Protein AF-A0A971D2K4-F1 (afdb_monomer)

Nearest PDB structures (foldseek):
  2bb3-assembly1_A-2  TM=8.414E-01  e=2.851E-06  Archaeoglobus fulgidus DSM 4304
  2bb3-assembly2_B-3  TM=7.754E-01  e=2.009E-06  Archaeoglobus fulgidus DSM 4304
  1v9a-assembly1_B  TM=7.981E-01  e=6.267E-05  Thermus thermophilus HB8
  1pjs-assembly1_B  TM=3.447E-01  e=5.566E-09  Salmonella enterica subsp. enterica serovar Typhimurium
  6p7d-assembly1_B  TM=3.495E-01  e=2.535E-08  Salmonella enterica subsp. enterica serovar Typhimurium

Radius of gyration: 34.37 Å; Cα contacts (8 Å, |Δi|>4): 1089; chains: 1; bounding box: 88×51×106 Å

Secondary structure (DSSP, 8-state):
----S--PPBEE-HHHHHHHHHHHHHHHHTT---SEEEEE-TTS-EEEEE-SEEEEEETTEEEEEEE---BTS--TTTT-EEEEEEEEPPTTTGGGSPSPPEEEEE-TEE-EE-STTSSS-TTSBSB-HHHHHHHHHHHHTT-SS--EEEEEE-TTHHHHHTTSSTTTTTEESEE-B--SSSEEPTT-HHHHHHHHTHHHHHHHHTT-SEEEEESSHHHHHHHHHHH---GGGEEE-TTBHHHHHHHHHHTT-SEEEEEEEHHHHHHHHHT-SB--TTT---HHHHHHHHHHHTT--HHHHHHHHT-S-TTHHHHHHHHTT-TTHHHHHHHHHHHHHHHHHHHHHTTSPPPEEEEEEE-TT--EEEE-HHHHHHHHHHHHHH-S--------------PPEEEEEE-BTSSGGGS-HHHHHHHHT-SEEEE-HHHHHHHPPTT-EEEE--S-HHHHHHHHHTTTTS-EEEEESB-TTTT-THHHHHHH-TTSEEEEE----HHHHHHHHHT--GGGS---------

Sequence (526 aa):
MTESGPRLRSGFTTGTCAAAAAGAAAQVLAGSACDAVEVELPDGERVTLAIEWAERVRQGCARAAVVKDAGDDPDVTDGMTVVAEVEVAAAADAVAARPPAVGFVAGPGVGTVTRAGLQVPPGEPAINPVPRRMIAAAVRAVLPDEPVRVTVSIPGGEQVARRTFNERLGVVGGLSVLGTSGRVIPRSEDAWMRSLLPQVDMALADGNDTVYLTPGGFGERAARERFGAAETQIVQCSNFVGDLLDRCVDAGMAQVVLVGHAGKLVKVAAGVWNTHSRVADARLETLAALAAAAGAPPTLVVRILELPTAEAAVDVLADAVLDEVWDDVAERAARRASERAARRAGDGAAPRCDCAVVAYDGAVLGRSTALRTASATVGRAGARTAHATADVREAASPELELTVVGTGPGAAEWLTPAAWRVIRRAEVVAGGRRQLDRFAPPGAEQVAVAADMDAVAAALRAHVGRRVVVLASGDPGFFGIPVALRRLLPNARITTLPGVSSAQLAAARLGRPWHELRFASAHGLE

Solvent-accessible surface area (backbone atoms only — not comparable to full-atom values): 27637 Å² total; per-residue (Å²): 143,81,86,90,61,83,84,72,45,62,20,42,17,58,15,41,31,34,13,30,8,26,24,30,6,33,35,41,68,75,72,40,90,48,62,60,27,76,35,64,32,77,84,67,52,73,45,78,43,67,35,76,45,58,48,71,79,51,93,61,28,11,28,12,26,14,64,29,49,25,50,65,27,95,50,92,62,45,70,37,47,24,32,10,32,36,32,56,61,57,77,79,69,52,77,82,52,71,86,60,48,72,42,77,41,55,31,60,16,27,5,34,20,69,34,56,44,54,98,44,57,54,80,34,41,35,50,35,71,55,20,50,51,35,25,46,49,32,26,36,78,65,45,73,74,58,38,31,38,38,34,38,25,22,74,68,22,38,70,53,22,77,80,49,66,37,58,84,68,29,25,48,70,10,29,68,34,43,41,83,60,32,54,29,64,52,86,42,63,67,60,56,53,58,70,42,52,50,50,55,38,30,20,43,60,75,69,43,50,51,35,38,43,10,50,42,69,68,10,49,51,34,38,38,77,75,66,68,45,52,76,66,26,54,36,63,33,46,45,40,47,48,60,48,49,50,50,35,34,77,68,61,34,53,30,38,33,40,28,22,40,42,72,42,42,37,26,34,38,63,71,38,43,52,48,43,73,91,75,57,84,51,43,36,61,48,50,24,54,44,36,42,74,59,33,46,52,70,71,54,31,54,53,42,57,70,49,95,45,52,62,66,43,51,60,58,26,48,78,68,74,43,48,65,44,34,24,54,34,12,37,40,23,12,49,49,46,30,55,48,29,37,66,71,34,58,94,50,75,45,30,51,40,39,21,35,24,22,46,96,91,51,50,76,58,16,42,10,69,70,60,53,55,54,55,58,59,55,52,69,75,68,72,84,84,78,92,75,95,66,85,88,65,83,81,69,76,84,52,38,50,37,37,37,28,8,41,4,82,66,55,75,88,47,39,39,49,69,43,49,39,55,40,64,67,27,50,28,38,31,20,42,66,77,50,41,80,72,55,57,37,89,90,36,46,75,42,72,51,61,94,55,59,67,60,44,46,56,60,57,64,78,43,54,89,44,49,35,30,36,55,27,71,11,13,32,89,63,97,36,61,60,66,58,46,49,70,70,38,73,72,41,51,76,46,78,40,74,30,43,30,61,63,54,54,50,18,60,75,69,74,43,69,58,88,78,58,86,87,81,90,80,82,82,87,127

Foldseek 3Di:
DDPPDPQFFKWFALLLQLLFFLLQFLCVLVVDHPQWAWFQWPVRDIDIFGWPDKAAPDNQKIKTWGQTDRTRAPDLSHRWIKMKMKGFDDPVVCVPDDWADAAEAEDAAFWAACAPQDCDDHRHTLEHPRSVVRNVVSNCVRVVGTRMYMYIHTVVQQVSCVVDCCVVRRTHRHDHRDDDGRMNDHPDPVVVQVVQLSLLSRLVRVVALEAEEELDDLQVVLCCPPVVDDSSRYGHRNQQQLSNLLSNLVNNRAAYEYGYALQQLLCLLVVNRRSDVVPDDCRLVSLLVLCVLLLNDPVLSVVSNPDPTSLVVCVSCVVVVNLCSQQVSFQSSQVSSQVSQCVSQPPHDGHRGWYWHAHPVSHTSHTHPVVVVVVVVVVVVPPDDDDDPDDPDPDDDQAQEEEEAECAQQDNVQGHSVRLNLQQQFLEEEEDPSCCVPRHHPNRHYHHDDPDVLVSLVVSVVQRPGSYYYYWYAFCVAPHDPVVNCVNRVRHHYHYDTTHHPLNVVCVVVVHDSVPDDDDDDDDDD

Mean predicted aligned error: 11.76 Å

pLDDT: mean 88.3, std 14.53, range [29.69, 98.38]

Structure (mmCIF, N/CA/C/O backbone):
data_AF-A0A971D2K4-F1
#
_entry.id   AF-A0A971D2K4-F1
#
loop_
_atom_site.group_PDB
_atom_site.id
_atom_site.type_symbol
_atom_site.label_atom_id
_atom_site.label_alt_id
_atom_site.label_comp_id
_atom_site.label_asym_id
_atom_site.label_entity_id
_atom_site.label_seq_id
_atom_site.pdbx_PDB_ins_code
_atom_site.Cartn_x
_atom_site.Cartn_y
_atom_site.Cartn_z
_atom_site.occupancy
_atom_site.B_iso_or_equiv
_atom_site.auth_seq_id
_atom_site.auth_comp_id
_atom_site.auth_asym_id
_atom_site.auth_atom_id
_atom_site.pdbx_PDB_model_num
ATOM 1 N N . MET A 1 1 ? 14.423 -16.563 16.235 1.00 45.41 1 MET A N 1
ATOM 2 C CA . MET A 1 1 ? 14.163 -16.731 17.679 1.00 45.41 1 MET A CA 1
ATOM 3 C C . MET A 1 1 ? 15.446 -16.452 18.436 1.00 45.41 1 MET A C 1
ATOM 5 O O . MET A 1 1 ? 16.369 -17.227 18.265 1.00 45.41 1 MET A O 1
ATOM 9 N N . THR A 1 2 ? 15.478 -15.340 19.176 1.00 33.44 2 THR A N 1
ATOM 10 C CA . THR A 1 2 ? 16.070 -15.118 20.514 1.00 33.44 2 THR A CA 1
ATOM 11 C C . THR A 1 2 ? 15.939 -13.614 20.776 1.00 33.44 2 THR A C 1
ATOM 13 O O . THR A 1 2 ? 16.810 -12.837 20.395 1.00 33.44 2 THR A O 1
ATOM 16 N N . GLU A 1 3 ? 14.807 -13.180 21.339 1.00 42.62 3 GLU A N 1
ATOM 17 C CA . GLU A 1 3 ? 14.665 -11.811 21.852 1.00 42.62 3 GLU A CA 1
ATOM 18 C C . GLU A 1 3 ? 15.487 -11.692 23.139 1.00 42.62 3 GLU A C 1
ATOM 20 O O . GLU A 1 3 ? 15.061 -12.104 24.213 1.00 42.62 3 GLU A O 1
ATOM 25 N N . SER A 1 4 ? 16.707 -11.172 23.019 1.00 45.69 4 SER A N 1
ATOM 26 C CA . SER A 1 4 ? 17.589 -10.836 24.138 1.00 45.69 4 SER A CA 1
ATOM 27 C C . SER A 1 4 ? 17.364 -9.385 24.579 1.00 45.69 4 SER A C 1
ATOM 29 O O . SER A 1 4 ? 18.270 -8.555 24.519 1.00 45.69 4 SER A O 1
ATOM 31 N N . GLY A 1 5 ? 16.130 -9.074 24.972 1.00 54.03 5 GLY A N 1
ATOM 32 C CA . GLY A 1 5 ? 15.750 -7.828 25.636 1.00 54.03 5 GLY A CA 1
ATOM 33 C C . GLY A 1 5 ? 14.983 -8.133 26.926 1.00 54.03 5 GLY A C 1
ATOM 34 O O . GLY A 1 5 ? 14.486 -9.253 27.078 1.00 54.03 5 GLY A O 1
ATOM 35 N N . PRO A 1 6 ? 14.890 -7.188 27.879 1.00 57.09 6 PRO A N 1
ATOM 36 C CA . PRO A 1 6 ? 14.024 -7.362 29.040 1.00 57.09 6 PRO A CA 1
ATOM 37 C C . PRO A 1 6 ? 12.593 -7.652 28.564 1.00 57.09 6 PRO A C 1
ATOM 39 O O . PRO A 1 6 ? 12.085 -6.970 27.673 1.00 57.09 6 PRO A O 1
ATOM 42 N N . ARG A 1 7 ? 11.962 -8.693 29.125 1.00 73.94 7 ARG A N 1
ATOM 43 C CA . ARG A 1 7 ? 10.559 -9.027 28.841 1.00 73.94 7 ARG A CA 1
ATOM 44 C C . ARG A 1 7 ? 9.693 -7.841 29.258 1.00 73.94 7 ARG A C 1
ATOM 46 O O . ARG A 1 7 ? 9.542 -7.594 30.451 1.00 73.94 7 ARG A O 1
ATOM 53 N N . LEU A 1 8 ? 9.158 -7.130 28.270 1.00 85.94 8 LEU A N 1
ATOM 54 C CA . LEU A 1 8 ? 8.255 -6.007 28.485 1.00 85.94 8 LEU A CA 1
ATOM 55 C C . LEU A 1 8 ? 6.946 -6.504 29.111 1.00 85.94 8 LEU A C 1
ATOM 57 O O . LEU A 1 8 ? 6.389 -7.528 28.698 1.00 85.94 8 LEU A O 1
ATOM 61 N N . ARG A 1 9 ? 6.464 -5.785 30.121 1.00 91.12 9 ARG A N 1
ATOM 62 C CA . ARG A 1 9 ? 5.228 -6.084 30.839 1.00 91.12 9 ARG A CA 1
ATOM 63 C C . ARG A 1 9 ? 4.033 -5.782 29.942 1.00 91.12 9 ARG A C 1
ATOM 65 O O . ARG A 1 9 ? 3.922 -4.693 29.392 1.00 91.12 9 ARG A O 1
ATOM 72 N N . SER A 1 10 ? 3.135 -6.750 29.794 1.00 90.50 10 SER A N 1
ATOM 73 C CA . SER A 1 10 ? 1.849 -6.541 29.118 1.00 90.50 10 SER A CA 1
ATOM 74 C C . SER A 1 10 ? 0.844 -5.879 30.054 1.00 90.50 10 SER A C 1
ATOM 76 O O . SER A 1 10 ? 0.901 -6.091 31.265 1.00 90.50 10 SER A O 1
ATOM 78 N N . GLY A 1 11 ? -0.090 -5.128 29.482 1.00 92.69 11 GLY A N 1
ATOM 79 C CA . GLY A 1 11 ? -1.185 -4.493 30.211 1.00 92.69 11 GLY A CA 1
ATOM 80 C C . GLY A 1 11 ? -2.561 -4.991 29.787 1.00 92.69 11 GLY A C 1
ATOM 81 O O . GLY A 1 11 ? -2.705 -6.019 29.115 1.00 92.69 11 GLY A O 1
ATOM 82 N N . PHE A 1 12 ? -3.582 -4.218 30.140 1.00 95.31 12 PHE A N 1
ATOM 83 C CA . PHE A 1 12 ? -4.980 -4.494 29.829 1.00 95.31 12 PHE A CA 1
ATOM 84 C C . PHE A 1 12 ? -5.561 -3.455 28.880 1.00 95.31 12 PHE A C 1
ATOM 86 O O . PHE A 1 12 ? -5.264 -2.263 28.944 1.00 95.31 12 PHE A O 1
ATOM 93 N N . THR A 1 13 ? -6.399 -3.923 27.956 1.00 94.81 13 THR A N 1
ATOM 94 C CA . THR A 1 13 ? -7.063 -3.030 26.998 1.00 94.81 13 THR A CA 1
ATOM 95 C C . THR A 1 13 ? -8.130 -2.186 27.684 1.00 94.81 13 THR A C 1
ATOM 97 O O . THR A 1 13 ? -8.691 -2.585 28.704 1.00 94.81 13 THR A O 1
ATOM 100 N N . THR A 1 14 ? -8.496 -1.061 27.069 1.00 94.94 14 THR A N 1
ATOM 101 C CA . THR A 1 14 ? -9.609 -0.218 27.528 1.00 94.94 14 THR A CA 1
ATOM 102 C C . THR A 1 14 ? -10.913 -1.012 27.654 1.00 94.94 14 THR A C 1
ATOM 104 O O . THR A 1 14 ? -11.684 -0.776 28.579 1.00 94.94 14 THR A O 1
ATOM 107 N N . GLY A 1 15 ? -11.144 -1.994 26.771 1.00 96.25 15 GLY A N 1
ATOM 108 C CA . GLY A 1 15 ? -12.284 -2.909 26.868 1.00 96.25 15 GLY A CA 1
ATOM 109 C C . GLY A 1 15 ? -12.287 -3.773 28.131 1.00 96.25 15 GLY A C 1
ATOM 110 O O . GLY A 1 15 ? -13.337 -3.943 28.744 1.00 96.25 15 GLY A O 1
ATOM 111 N N . THR A 1 16 ? -11.123 -4.264 28.559 1.00 97.50 16 THR A N 1
ATOM 112 C CA . THR A 1 16 ? -10.978 -5.042 29.801 1.00 97.50 16 THR A CA 1
ATOM 113 C C . THR A 1 16 ? -11.223 -4.173 31.030 1.00 97.50 16 THR A C 1
ATOM 115 O O . THR A 1 16 ? -11.967 -4.576 31.920 1.00 97.50 16 THR A O 1
ATOM 118 N N . CYS A 1 17 ? -10.670 -2.956 31.057 1.00 97.75 17 CYS A N 1
ATOM 119 C CA . CYS A 1 17 ? -10.920 -1.997 32.136 1.00 97.75 17 CYS A CA 1
ATOM 120 C C . CYS A 1 17 ? -12.407 -1.618 32.224 1.00 97.75 17 CYS A C 1
ATOM 122 O O . CYS A 1 17 ? -12.967 -1.587 33.316 1.00 97.75 17 CYS A O 1
ATOM 124 N N . ALA A 1 18 ? -13.070 -1.397 31.082 1.00 97.88 18 ALA A N 1
ATOM 125 C CA . ALA A 1 18 ? -14.504 -1.112 31.037 1.00 97.88 18 ALA A CA 1
ATOM 126 C C . ALA A 1 18 ? -15.349 -2.295 31.538 1.00 97.88 18 ALA A C 1
ATOM 128 O O . ALA A 1 18 ? -16.326 -2.086 32.254 1.00 97.88 18 ALA A O 1
ATOM 129 N N . ALA A 1 19 ? -14.971 -3.531 31.196 1.00 97.88 19 ALA A N 1
ATOM 130 C CA . ALA A 1 19 ? -15.644 -4.730 31.687 1.00 97.88 19 ALA A CA 1
ATOM 131 C C . ALA A 1 19 ? -15.477 -4.906 33.205 1.00 97.88 19 ALA A C 1
ATOM 133 O O . ALA A 1 19 ? -16.463 -5.168 33.891 1.00 97.88 19 ALA A O 1
ATOM 134 N N . ALA A 1 20 ? -14.270 -4.687 33.738 1.00 97.94 20 ALA A N 1
ATOM 135 C CA . ALA A 1 20 ? -14.007 -4.723 35.178 1.00 97.94 20 ALA A CA 1
ATOM 136 C C . ALA A 1 20 ? -14.814 -3.655 35.932 1.00 97.94 20 ALA A C 1
ATOM 138 O O . ALA A 1 20 ? -15.494 -3.972 36.905 1.00 97.94 20 ALA A O 1
ATOM 139 N N . ALA A 1 21 ? -14.815 -2.412 35.438 1.00 98.12 21 ALA A N 1
ATOM 140 C CA . ALA A 1 21 ? -15.612 -1.330 36.009 1.00 98.12 21 ALA A CA 1
ATOM 141 C C . ALA A 1 21 ? -17.120 -1.653 35.983 1.00 98.12 21 ALA A C 1
ATOM 143 O O . ALA A 1 21 ? -17.823 -1.447 36.969 1.00 98.12 21 ALA A O 1
ATOM 144 N N . ALA A 1 22 ? -17.633 -2.208 34.881 1.00 97.81 22 ALA A N 1
ATOM 145 C CA . ALA A 1 22 ? -19.049 -2.557 34.779 1.00 97.81 22 ALA A CA 1
ATOM 146 C C . ALA A 1 22 ? -19.428 -3.712 35.721 1.00 97.81 22 ALA A C 1
ATOM 148 O O . ALA A 1 22 ? -20.471 -3.657 36.371 1.00 97.81 22 ALA A O 1
ATOM 149 N N . GLY A 1 23 ? -18.563 -4.724 35.844 1.00 97.06 23 GLY A N 1
ATOM 150 C CA . GLY A 1 23 ? -18.728 -5.807 36.812 1.00 97.06 23 GLY A CA 1
ATOM 151 C C . GLY A 1 23 ? -18.739 -5.295 38.255 1.00 97.06 23 GLY A C 1
ATOM 152 O O . GLY A 1 23 ? -19.612 -5.677 39.030 1.00 97.06 23 GLY A O 1
ATOM 153 N N . ALA A 1 24 ? -17.843 -4.367 38.603 1.00 97.81 24 ALA A N 1
ATOM 154 C CA . ALA A 1 24 ? -17.787 -3.765 39.937 1.00 97.81 24 ALA A CA 1
ATOM 155 C C . ALA A 1 24 ? -19.056 -2.967 40.259 1.00 97.81 24 ALA A C 1
ATOM 157 O O . ALA A 1 24 ? -19.648 -3.132 41.325 1.00 97.81 24 ALA A O 1
ATOM 158 N N . ALA A 1 25 ? -19.526 -2.149 39.314 1.00 97.44 25 ALA A N 1
ATOM 159 C CA . ALA A 1 25 ? -20.785 -1.422 39.452 1.00 97.44 25 ALA A CA 1
ATOM 160 C C . ALA A 1 25 ? -21.977 -2.380 39.650 1.00 97.44 25 ALA A C 1
ATOM 162 O O . ALA A 1 25 ? -22.825 -2.145 40.513 1.00 97.44 25 ALA A O 1
ATOM 163 N N . ALA A 1 26 ? -22.016 -3.498 38.917 1.00 96.00 26 ALA A N 1
ATOM 164 C CA . ALA A 1 26 ? -23.037 -4.527 39.100 1.00 96.00 26 ALA A CA 1
ATOM 165 C C . ALA A 1 26 ? -22.962 -5.192 40.492 1.00 96.00 26 ALA A C 1
ATOM 167 O O . ALA A 1 26 ? -23.996 -5.392 41.128 1.00 96.00 26 ALA A O 1
ATOM 168 N N . GLN A 1 27 ? -21.762 -5.462 41.024 1.00 96.06 27 GLN A N 1
ATOM 169 C CA . GLN A 1 27 ? -21.589 -5.986 42.391 1.00 96.06 27 GLN A CA 1
ATOM 170 C C . GLN A 1 27 ? -22.087 -5.006 43.458 1.00 96.06 27 GLN A C 1
ATOM 172 O O . GLN A 1 27 ? -22.788 -5.410 44.391 1.00 96.06 27 GLN A O 1
ATOM 177 N N . VAL A 1 28 ? -21.818 -3.708 43.285 1.00 95.88 28 VAL A N 1
ATOM 178 C CA . VAL A 1 28 ? -22.353 -2.663 44.170 1.00 95.88 28 VAL A CA 1
ATOM 179 C C . VAL A 1 28 ? -23.880 -2.621 44.116 1.00 95.88 28 VAL A C 1
ATOM 181 O O . VAL A 1 28 ? -24.527 -2.462 45.158 1.00 95.88 28 VAL A O 1
ATOM 184 N N . LEU A 1 29 ? -24.484 -2.813 42.936 1.00 93.75 29 LEU A N 1
ATOM 185 C CA . LEU A 1 29 ? -25.939 -2.931 42.792 1.00 93.75 29 LEU A CA 1
ATOM 186 C C . LEU A 1 29 ? -26.510 -4.135 43.543 1.00 93.75 29 LEU A C 1
ATOM 188 O O . LEU A 1 29 ? -27.543 -3.975 44.197 1.00 93.75 29 LEU A O 1
ATOM 192 N N . ALA A 1 30 ? -25.808 -5.268 43.527 1.00 91.75 30 ALA A N 1
ATOM 193 C CA . ALA A 1 30 ? -26.145 -6.469 44.291 1.00 91.75 30 ALA A CA 1
ATOM 194 C C . ALA A 1 30 ? -25.863 -6.347 45.807 1.00 91.75 30 ALA A C 1
ATOM 196 O O . ALA A 1 30 ? -26.153 -7.271 46.563 1.00 91.75 30 ALA A O 1
ATOM 197 N N . GLY A 1 31 ? -25.330 -5.210 46.273 1.00 90.81 31 GLY A N 1
ATOM 198 C CA . GLY A 1 31 ? -25.100 -4.930 47.695 1.00 90.81 31 GLY A CA 1
ATOM 199 C C . GLY A 1 31 ? -23.732 -5.372 48.223 1.00 90.81 31 GLY A C 1
ATOM 200 O O . GLY A 1 31 ? -23.548 -5.424 49.436 1.00 90.81 31 GLY A O 1
ATOM 201 N N . SER A 1 32 ? -22.779 -5.673 47.336 1.00 88.81 32 SER A N 1
ATOM 202 C CA . SER A 1 32 ? -21.415 -6.075 47.700 1.00 88.81 32 SER A CA 1
ATOM 203 C C . SER A 1 32 ? -20.426 -4.917 47.549 1.00 88.81 32 SER A C 1
ATOM 205 O O . SER A 1 32 ? -20.508 -4.147 46.593 1.00 88.81 32 SER A O 1
ATOM 207 N N . ALA A 1 33 ? -19.473 -4.801 48.478 1.00 84.44 33 ALA A N 1
ATOM 208 C CA . ALA A 1 33 ? -18.288 -3.965 48.274 1.00 84.44 33 ALA A CA 1
ATOM 209 C C . ALA A 1 33 ? -17.350 -4.631 47.255 1.00 84.44 33 ALA A C 1
ATOM 211 O O . ALA A 1 33 ? -17.302 -5.860 47.180 1.00 84.44 33 ALA A O 1
ATOM 212 N N . CYS A 1 34 ? -16.627 -3.832 46.467 1.00 86.56 34 CYS A N 1
ATOM 213 C CA . CYS A 1 34 ? -15.842 -4.338 45.348 1.00 86.56 34 CYS A CA 1
ATOM 214 C C . CYS A 1 34 ? -14.520 -3.576 45.193 1.00 86.56 34 CYS A C 1
ATOM 216 O O . CYS A 1 34 ? -14.492 -2.494 44.611 1.00 86.56 34 CYS A O 1
ATOM 218 N N . ASP A 1 35 ? -13.436 -4.178 45.686 1.00 91.31 35 ASP A N 1
ATOM 219 C CA . ASP A 1 35 ? -12.068 -3.657 45.534 1.00 91.31 35 ASP A CA 1
ATOM 220 C C . ASP A 1 35 ? -11.328 -4.320 44.354 1.00 91.31 35 ASP A C 1
ATOM 222 O O . ASP A 1 35 ? -10.294 -3.837 43.891 1.00 91.31 35 ASP A O 1
ATOM 226 N N . ALA A 1 36 ? -11.851 -5.444 43.849 1.00 95.00 36 ALA A N 1
ATOM 227 C CA . ALA A 1 36 ? -11.302 -6.178 42.717 1.00 95.00 36 ALA A CA 1
ATOM 228 C C . ALA A 1 36 ? -12.390 -6.973 41.977 1.00 95.00 36 ALA A C 1
ATOM 230 O O . ALA A 1 36 ? -13.305 -7.514 42.600 1.00 95.00 36 ALA A O 1
ATOM 231 N N . VAL A 1 37 ? -12.262 -7.092 40.652 1.00 95.00 37 VAL A N 1
ATOM 232 C CA . VAL A 1 37 ? -13.182 -7.863 39.796 1.00 95.00 37 VAL A CA 1
ATOM 233 C C . VAL A 1 37 ? -12.414 -8.833 38.918 1.00 95.00 37 VAL A C 1
ATOM 235 O O . VAL A 1 37 ? -11.436 -8.457 38.273 1.00 95.00 37 VAL A O 1
ATOM 238 N N . GLU A 1 38 ? -12.896 -10.073 38.860 1.00 95.31 38 GLU A N 1
ATOM 239 C CA . GLU A 1 38 ? -12.465 -11.064 37.877 1.00 95.31 38 GLU A CA 1
ATOM 240 C C . GLU A 1 38 ? -13.199 -10.834 36.546 1.00 95.31 38 GLU A C 1
ATOM 242 O O . GLU A 1 38 ? -14.429 -10.769 36.500 1.00 95.31 38 GLU A O 1
ATOM 247 N N . VAL A 1 39 ? -12.442 -10.712 35.458 1.00 95.69 39 VAL A N 1
ATOM 248 C CA . VAL A 1 39 ? -12.947 -10.550 34.092 1.00 95.69 39 VAL A CA 1
ATOM 249 C C . VAL A 1 39 ? -12.426 -11.691 33.231 1.00 95.69 39 VAL A C 1
ATOM 251 O O . VAL A 1 39 ? -11.234 -11.994 33.240 1.00 95.69 39 VAL A O 1
ATOM 254 N N . GLU A 1 40 ? -13.316 -12.298 32.451 1.00 94.88 40 GLU A N 1
ATOM 255 C CA . GLU A 1 40 ? -12.954 -13.286 31.436 1.00 94.88 40 GLU A CA 1
ATOM 256 C C . GLU A 1 40 ? -12.523 -12.583 30.139 1.00 94.88 40 GLU A C 1
ATOM 258 O O . GLU A 1 40 ? -13.247 -11.752 29.578 1.00 94.88 40 GLU A O 1
ATOM 263 N N . LEU A 1 41 ? -11.312 -12.889 29.681 1.00 94.44 41 LEU A N 1
ATOM 264 C CA . LEU A 1 41 ? -10.741 -12.403 28.434 1.00 94.44 41 LEU A CA 1
ATOM 265 C C . LEU A 1 41 ? -11.265 -13.216 27.232 1.00 94.44 41 LEU A C 1
ATOM 267 O O . LEU A 1 41 ? -11.790 -14.315 27.396 1.00 94.44 41 LEU A O 1
ATOM 271 N N . PRO A 1 42 ? -11.123 -12.713 25.990 1.00 91.38 42 PRO A N 1
ATOM 272 C CA . PRO A 1 42 ? -11.613 -13.389 24.783 1.00 91.38 42 PRO A CA 1
ATOM 273 C C . PRO A 1 42 ? -11.030 -14.784 24.507 1.00 91.38 42 PRO A C 1
ATOM 275 O O . PRO A 1 42 ? -11.622 -15.536 23.738 1.00 91.38 42 PRO A O 1
ATOM 278 N N . ASP A 1 43 ? -9.877 -15.115 25.086 1.00 91.19 43 ASP A N 1
ATOM 279 C CA . ASP A 1 43 ? -9.242 -16.436 25.015 1.00 91.19 43 ASP A CA 1
ATOM 280 C C . ASP A 1 43 ? -9.671 -17.381 26.156 1.00 91.19 43 ASP A C 1
ATOM 282 O O . ASP A 1 43 ? -9.207 -18.519 26.218 1.00 91.19 43 ASP A O 1
ATOM 286 N N . GLY A 1 44 ? -10.578 -16.931 27.030 1.00 91.00 44 GLY A N 1
ATOM 287 C CA . GLY A 1 44 ? -11.073 -17.665 28.195 1.00 91.00 44 GLY A CA 1
ATOM 288 C C . GLY A 1 44 ? -10.201 -17.519 29.445 1.00 91.00 44 GLY A C 1
ATOM 289 O O . GLY A 1 44 ? -10.566 -18.043 30.497 1.00 91.00 44 GLY A O 1
ATOM 290 N N . GLU A 1 45 ? -9.064 -16.816 29.371 1.00 93.75 45 GLU A N 1
ATOM 291 C CA . GLU A 1 45 ? -8.259 -16.511 30.554 1.00 93.75 45 GLU A CA 1
ATOM 292 C C . GLU A 1 45 ? -9.051 -15.602 31.505 1.00 93.75 45 GLU A C 1
ATOM 294 O O . GLU A 1 45 ? -9.669 -14.628 31.080 1.00 93.75 45 GLU A O 1
ATOM 299 N N . ARG A 1 46 ? -9.015 -15.885 32.810 1.00 94.88 46 ARG A N 1
ATOM 300 C CA . ARG A 1 46 ? -9.616 -15.016 33.826 1.00 94.88 46 ARG A CA 1
ATOM 301 C C . ARG A 1 46 ? -8.555 -14.179 34.511 1.00 94.88 46 ARG A C 1
ATOM 303 O O . ARG A 1 46 ? -7.550 -14.707 34.982 1.00 94.88 46 ARG A O 1
ATOM 310 N N . VAL A 1 47 ? -8.787 -12.874 34.561 1.00 95.25 47 VAL A N 1
ATOM 311 C CA . VAL A 1 47 ? -7.851 -11.905 35.131 1.00 95.25 47 VAL A CA 1
ATOM 312 C C . VAL A 1 47 ? -8.546 -11.033 36.162 1.00 95.25 47 VAL A C 1
ATOM 314 O O . VAL A 1 47 ? -9.679 -10.606 35.964 1.00 95.25 47 VAL A O 1
ATOM 317 N N . THR A 1 48 ? -7.849 -10.739 37.254 1.00 96.31 48 THR A N 1
ATOM 318 C CA . THR A 1 48 ? -8.365 -9.879 38.322 1.00 96.31 48 THR A CA 1
ATOM 319 C C . THR A 1 48 ? -7.814 -8.471 38.164 1.00 96.31 48 THR A C 1
ATOM 321 O O . THR A 1 48 ? -6.598 -8.283 38.119 1.00 96.31 48 THR A O 1
ATOM 324 N N . LEU A 1 49 ? -8.703 -7.480 38.093 1.00 96.81 49 LEU A N 1
ATOM 325 C CA . LEU A 1 49 ? -8.348 -6.064 38.045 1.00 96.81 49 LEU A CA 1
ATOM 326 C C . LEU A 1 49 ? -8.735 -5.392 39.361 1.00 96.81 49 LEU A C 1
ATOM 328 O O . LEU A 1 49 ? -9.827 -5.627 39.877 1.00 96.81 49 LEU A O 1
ATOM 332 N N . ALA A 1 50 ? -7.843 -4.547 39.878 1.00 96.75 50 ALA A N 1
ATOM 333 C CA . ALA A 1 50 ? -8.145 -3.674 41.004 1.00 96.75 50 ALA A CA 1
ATOM 334 C C . ALA A 1 50 ? -9.152 -2.596 40.580 1.00 96.75 50 ALA A C 1
ATOM 336 O O . ALA A 1 50 ? -9.078 -2.063 39.469 1.00 96.75 50 ALA A O 1
ATOM 337 N N . ILE A 1 51 ? -10.086 -2.290 41.473 1.00 97.69 51 ILE A N 1
ATOM 338 C CA . ILE A 1 51 ? -11.093 -1.252 41.288 1.00 97.69 51 ILE A CA 1
ATOM 339 C C . ILE A 1 51 ? -10.646 -0.022 42.072 1.00 97.69 51 ILE A C 1
ATOM 341 O O . ILE A 1 51 ? -10.398 -0.103 43.269 1.00 97.69 51 ILE A O 1
ATOM 345 N N . GLU A 1 52 ? -10.529 1.114 41.387 1.00 96.94 52 GLU A N 1
ATOM 346 C CA . GLU A 1 52 ? -10.079 2.375 41.993 1.00 96.94 52 GLU A CA 1
ATOM 347 C C . GLU A 1 52 ? -11.110 2.887 43.003 1.00 96.94 52 GLU A C 1
ATOM 349 O O . GLU A 1 52 ? -10.784 3.304 44.111 1.00 96.94 52 GLU A O 1
ATOM 354 N N . TRP A 1 53 ? -12.381 2.839 42.609 1.00 97.25 53 TRP A N 1
ATOM 355 C CA . TRP A 1 53 ? -13.523 3.089 43.475 1.00 97.25 53 TRP A CA 1
ATOM 356 C C . TRP A 1 53 ? -14.778 2.469 42.864 1.00 97.25 53 TRP A C 1
ATOM 358 O O . TRP A 1 53 ? -14.891 2.327 41.642 1.00 97.25 53 TRP A O 1
ATOM 368 N N . ALA A 1 54 ? -15.746 2.139 43.713 1.00 97.19 54 ALA A N 1
ATOM 369 C CA . ALA A 1 54 ? -17.076 1.707 43.311 1.00 97.19 54 ALA A CA 1
ATOM 370 C C . ALA A 1 54 ? -18.110 2.269 44.289 1.00 97.19 54 ALA A C 1
ATOM 372 O O . ALA A 1 54 ? -17.934 2.192 45.504 1.00 97.19 54 ALA A O 1
ATOM 373 N N . GLU A 1 55 ? -19.191 2.846 43.773 1.00 95.88 55 GLU A N 1
ATOM 374 C CA . GLU A 1 55 ? -20.197 3.502 44.602 1.00 95.88 55 GLU A CA 1
ATOM 375 C C . GLU A 1 55 ? -21.602 3.408 44.011 1.00 95.88 55 GLU A C 1
ATOM 377 O O . GLU A 1 55 ? -21.816 3.321 42.797 1.00 95.88 55 GLU A O 1
ATOM 382 N N . ARG A 1 56 ? -22.594 3.448 44.900 1.00 95.94 56 ARG A N 1
ATOM 383 C CA . ARG A 1 56 ? -24.000 3.528 44.518 1.00 95.94 56 ARG A CA 1
ATOM 384 C C . ARG A 1 56 ? -24.371 4.993 44.315 1.00 95.94 56 ARG A C 1
ATOM 386 O O . ARG A 1 56 ? -24.317 5.772 45.259 1.00 95.94 56 ARG A O 1
ATOM 393 N N . VAL A 1 57 ? -24.808 5.342 43.106 1.00 94.06 57 VAL A N 1
ATOM 394 C CA . VAL A 1 57 ? -25.254 6.705 42.774 1.00 94.06 57 VAL A CA 1
ATOM 395 C C . VAL A 1 57 ? -26.671 6.936 43.292 1.00 94.06 57 VAL A C 1
ATOM 397 O O . VAL A 1 57 ? -26.965 7.959 43.903 1.00 94.06 57 VAL A O 1
ATOM 400 N N . ARG A 1 58 ? -27.566 5.971 43.045 1.00 92.44 58 ARG A N 1
ATOM 401 C CA . ARG A 1 58 ? -28.965 5.981 43.497 1.00 92.44 58 ARG A CA 1
ATOM 402 C C . ARG A 1 58 ? -29.549 4.569 43.499 1.00 92.44 58 ARG A C 1
ATOM 404 O O . ARG A 1 58 ? -28.882 3.591 43.158 1.00 92.44 58 ARG A O 1
ATOM 411 N N . GLN A 1 59 ? -30.814 4.432 43.886 1.00 89.31 59 GLN A N 1
ATOM 412 C CA . GLN A 1 59 ? -31.511 3.154 43.759 1.00 89.31 59 GLN A CA 1
ATOM 413 C C . GLN A 1 59 ? -31.524 2.708 42.286 1.00 89.31 59 GLN A C 1
ATOM 415 O O . GLN A 1 59 ? -31.896 3.483 41.406 1.00 89.31 59 GLN A O 1
ATOM 420 N N . GLY A 1 60 ? -31.067 1.479 42.029 1.00 91.44 60 GLY A N 1
ATOM 421 C CA . GLY A 1 60 ? -30.960 0.913 40.679 1.00 91.44 60 GLY A CA 1
ATOM 422 C C . GLY A 1 60 ? -29.799 1.432 39.820 1.00 91.44 60 GLY A C 1
ATOM 423 O O . GLY A 1 60 ? -29.706 1.016 38.673 1.00 91.44 60 GLY A O 1
ATOM 424 N N . CYS A 1 61 ? -28.913 2.296 40.336 1.00 95.50 61 CYS A N 1
ATOM 425 C CA . CYS A 1 61 ? -27.754 2.795 39.585 1.00 95.50 61 CYS A CA 1
ATOM 426 C C . CYS A 1 61 ? -26.476 2.853 40.442 1.00 95.50 61 CYS A C 1
ATOM 428 O O . CYS A 1 61 ? -26.473 3.398 41.553 1.00 95.50 61 CYS A O 1
ATOM 430 N N . ALA A 1 62 ? -25.386 2.297 39.919 1.00 97.38 62 ALA A N 1
ATOM 431 C CA . ALA A 1 62 ? -24.060 2.336 40.526 1.00 97.38 62 ALA A CA 1
ATOM 432 C C . ALA A 1 62 ? -22.992 2.570 39.460 1.00 97.38 62 ALA A C 1
ATOM 434 O O . ALA A 1 62 ? -23.205 2.293 38.280 1.00 97.38 62 ALA A O 1
ATOM 435 N N . ARG A 1 63 ? -21.826 3.045 39.885 1.00 97.88 63 ARG A N 1
ATOM 436 C CA . ARG A 1 63 ? -20.674 3.246 39.009 1.00 97.88 63 ARG A CA 1
ATOM 437 C C . ARG A 1 63 ? -19.394 2.785 39.675 1.00 97.88 63 ARG A C 1
ATOM 439 O O . ARG A 1 63 ? -19.283 2.808 40.898 1.00 97.88 63 ARG A O 1
ATOM 446 N N . ALA A 1 64 ? -18.426 2.412 38.857 1.00 98.38 64 ALA A N 1
ATOM 447 C CA . ALA A 1 64 ? -17.086 2.099 39.316 1.00 98.38 64 ALA A CA 1
ATOM 448 C C . ALA A 1 64 ? -16.042 2.558 38.305 1.00 98.38 64 ALA A C 1
ATOM 450 O O . ALA A 1 64 ? -16.355 2.808 37.135 1.00 98.38 64 ALA A O 1
ATOM 451 N N . ALA A 1 65 ? -14.804 2.653 38.770 1.00 98.00 65 ALA A N 1
ATOM 452 C CA . ALA A 1 65 ? -13.672 3.083 37.975 1.00 98.00 65 ALA A CA 1
ATOM 453 C C . ALA A 1 65 ? -12.500 2.115 38.066 1.00 98.00 65 ALA A C 1
ATOM 455 O O . ALA A 1 65 ? -12.220 1.535 39.112 1.00 98.00 65 ALA A O 1
ATOM 456 N N . VAL A 1 66 ? -11.779 2.007 36.957 1.00 98.12 66 VAL A N 1
ATOM 457 C CA . VAL A 1 66 ? -10.511 1.287 36.852 1.00 98.12 66 VAL A CA 1
ATOM 458 C C . VAL A 1 66 ? -9.498 2.208 36.192 1.00 98.12 66 VAL A C 1
ATOM 460 O O . VAL A 1 66 ? -9.781 2.800 35.149 1.00 98.12 66 VAL A O 1
ATOM 463 N N . VAL A 1 67 ? -8.310 2.329 36.777 1.00 97.56 67 VAL A N 1
ATOM 464 C CA . VAL A 1 67 ? -7.177 2.996 36.126 1.00 97.56 67 VAL A CA 1
ATOM 465 C C . VAL A 1 67 ? -6.530 2.006 35.163 1.00 97.56 67 VAL A C 1
ATOM 467 O O . VAL A 1 67 ? -6.156 0.900 35.551 1.00 97.56 67 VAL A O 1
ATOM 470 N N . LYS A 1 68 ? -6.435 2.377 33.885 1.00 96.38 68 LYS A N 1
ATOM 471 C CA . LYS A 1 68 ? -5.838 1.520 32.862 1.00 96.38 68 LYS A CA 1
ATOM 472 C C . LYS A 1 68 ? -4.327 1.421 33.060 1.00 96.38 68 LYS A C 1
ATOM 474 O O . LYS A 1 68 ? -3.647 2.438 33.090 1.00 96.38 68 LYS A O 1
ATOM 479 N N . ASP A 1 69 ? -3.828 0.190 33.110 1.00 95.31 69 ASP A N 1
ATOM 480 C CA . ASP A 1 69 ? -2.402 -0.146 33.073 1.00 95.31 69 ASP A CA 1
ATOM 481 C C . ASP A 1 69 ? -2.099 -0.832 31.733 1.00 95.31 69 ASP A C 1
ATOM 483 O O . ASP A 1 69 ? -2.527 -1.965 31.492 1.00 95.31 69 ASP A O 1
ATOM 487 N N . ALA A 1 70 ? -1.413 -0.130 30.832 1.00 91.19 70 ALA A N 1
ATOM 488 C CA . ALA A 1 70 ? -1.000 -0.615 29.516 1.00 91.19 70 ALA A CA 1
ATOM 489 C C . ALA A 1 70 ? 0.307 -1.430 29.552 1.00 91.19 70 ALA A C 1
ATOM 491 O O . ALA A 1 70 ? 0.748 -1.932 28.514 1.00 91.19 70 ALA A O 1
ATOM 492 N N . GLY A 1 71 ? 0.901 -1.624 30.733 1.00 91.75 71 GLY A N 1
ATOM 493 C CA . GLY A 1 71 ? 2.204 -2.254 30.873 1.00 91.75 71 GLY A CA 1
ATOM 494 C C . GLY A 1 71 ? 3.313 -1.324 30.380 1.00 91.75 71 GLY A C 1
ATOM 495 O O . GLY A 1 71 ? 3.329 -0.148 30.718 1.00 91.75 71 GLY A O 1
ATOM 496 N N . ASP A 1 72 ? 4.242 -1.851 29.585 1.00 89.69 72 ASP A N 1
ATOM 497 C CA . ASP A 1 72 ? 5.358 -1.078 29.015 1.00 89.69 72 ASP A CA 1
ATOM 498 C C . ASP A 1 72 ? 5.071 -0.586 27.577 1.00 89.69 72 ASP A C 1
ATOM 500 O O . ASP A 1 72 ? 5.981 -0.148 26.860 1.00 89.69 72 ASP A O 1
ATOM 504 N N . ASP A 1 73 ? 3.823 -0.699 27.108 1.00 86.00 73 ASP A N 1
ATOM 505 C CA . ASP A 1 73 ? 3.412 -0.146 25.816 1.00 86.00 73 ASP A CA 1
ATOM 506 C C . ASP A 1 73 ? 3.274 1.382 25.908 1.00 86.00 73 ASP A C 1
ATOM 508 O O . ASP A 1 73 ? 2.631 1.870 26.837 1.00 86.00 73 ASP A O 1
ATOM 512 N N . PRO A 1 74 ? 3.818 2.169 24.958 1.00 82.75 74 PRO A N 1
ATOM 513 C CA . PRO A 1 74 ? 3.582 3.612 24.890 1.00 82.75 74 PRO A CA 1
ATOM 514 C C . PRO A 1 74 ? 2.162 3.928 24.371 1.00 82.75 74 PRO A C 1
ATOM 516 O O . PRO A 1 74 ? 1.989 4.630 23.371 1.00 82.75 74 PRO A O 1
ATOM 519 N N . ASP A 1 75 ? 1.148 3.390 25.045 1.00 86.06 75 ASP A N 1
ATOM 520 C CA . ASP A 1 75 ? -0.270 3.575 24.760 1.00 86.06 75 ASP A CA 1
ATOM 521 C C . ASP A 1 75 ? -0.728 4.943 25.284 1.00 86.06 75 ASP A C 1
ATOM 523 O O . ASP A 1 75 ? -0.580 5.268 26.461 1.00 86.06 75 ASP A O 1
ATOM 527 N N . VAL A 1 76 ? -1.334 5.756 24.418 1.00 87.06 76 VAL A N 1
ATOM 528 C CA . VAL A 1 76 ? -1.826 7.101 24.773 1.00 87.06 76 VAL A CA 1
ATOM 529 C C . VAL A 1 76 ? -2.942 7.093 25.820 1.00 87.06 76 VAL A C 1
ATOM 531 O O . VAL A 1 76 ? -3.270 8.145 26.363 1.00 87.06 76 VAL A O 1
ATOM 534 N N . THR A 1 77 ? -3.548 5.931 26.061 1.00 90.00 77 THR A N 1
ATOM 535 C CA . THR A 1 77 ? -4.611 5.723 27.046 1.00 90.00 77 THR A CA 1
ATOM 536 C C . THR A 1 77 ? -4.114 5.087 28.345 1.00 90.00 77 THR A C 1
ATOM 538 O O . THR A 1 77 ? -4.925 4.765 29.212 1.00 90.00 77 THR A O 1
ATOM 541 N N . ASP A 1 78 ? -2.805 4.863 28.488 1.00 93.50 78 ASP A N 1
ATOM 542 C CA . ASP A 1 78 ? -2.211 4.420 29.749 1.00 93.50 78 ASP A CA 1
ATOM 543 C C . ASP A 1 78 ? -2.445 5.435 30.882 1.00 93.50 78 ASP A C 1
ATOM 545 O O . ASP A 1 78 ? -2.457 6.647 30.658 1.00 93.50 78 ASP A O 1
ATOM 549 N N . GLY A 1 79 ? -2.704 4.939 32.093 1.00 94.88 79 GLY A N 1
ATOM 550 C CA . GLY A 1 79 ? -3.019 5.748 33.273 1.00 94.88 79 GLY A CA 1
ATOM 551 C C . GLY A 1 79 ? -4.384 6.447 33.240 1.00 94.88 79 GLY A C 1
ATOM 552 O O . GLY A 1 79 ? -4.760 7.104 34.211 1.00 94.88 79 GLY A O 1
ATOM 553 N N . MET A 1 80 ? -5.156 6.322 32.156 1.00 96.50 80 MET A N 1
ATOM 554 C CA . MET A 1 80 ? -6.490 6.915 32.081 1.00 96.50 80 MET A CA 1
ATOM 555 C C . MET A 1 80 ? -7.493 6.137 32.933 1.00 96.50 80 MET A C 1
ATOM 557 O O . MET A 1 80 ? -7.522 4.905 32.935 1.00 96.50 80 MET A O 1
ATOM 561 N N . THR A 1 81 ? -8.379 6.864 33.608 1.00 97.69 81 THR A N 1
ATOM 562 C CA . THR A 1 81 ? -9.509 6.273 34.325 1.00 97.69 81 THR A CA 1
ATOM 563 C C . THR A 1 81 ? -10.602 5.861 33.340 1.00 97.69 81 THR A C 1
ATOM 565 O O . THR A 1 81 ? -11.091 6.678 32.561 1.00 97.69 81 THR A O 1
ATOM 568 N N . VAL A 1 82 ? -11.022 4.601 33.402 1.00 98.25 82 VAL A N 1
ATOM 569 C CA . VAL A 1 82 ? -12.189 4.073 32.693 1.00 98.25 82 VAL A CA 1
ATOM 570 C C . VAL A 1 82 ? -13.308 3.887 33.706 1.00 98.25 82 VAL A C 1
ATOM 572 O O . VAL A 1 82 ? -13.152 3.154 34.679 1.00 98.25 82 VAL A O 1
ATOM 575 N N . VAL A 1 83 ? -14.433 4.559 33.481 1.00 98.38 83 VAL A N 1
ATOM 576 C CA . VAL A 1 83 ? -15.607 4.528 34.356 1.00 98.38 83 VAL A CA 1
ATOM 577 C C . VAL A 1 83 ? -16.736 3.798 33.645 1.00 98.38 83 VAL A C 1
ATOM 579 O O . VAL A 1 83 ? -17.016 4.081 32.480 1.00 98.38 83 VAL A O 1
ATOM 582 N N . ALA A 1 84 ? -17.414 2.899 34.348 1.00 98.31 84 ALA A N 1
ATOM 583 C CA . ALA A 1 84 ? -18.663 2.313 33.884 1.00 98.31 84 ALA A CA 1
ATOM 584 C C . ALA A 1 84 ? -19.766 2.585 34.907 1.00 98.31 84 ALA A C 1
ATOM 586 O O . ALA A 1 84 ? -19.612 2.292 36.092 1.00 98.31 84 ALA A O 1
ATOM 587 N N . GLU A 1 85 ? -20.874 3.145 34.437 1.00 98.06 85 GLU A N 1
ATOM 588 C CA . GLU A 1 85 ? -22.108 3.306 35.200 1.00 98.06 85 GLU A CA 1
ATOM 589 C C . GLU A 1 85 ? -23.131 2.292 34.694 1.00 98.06 85 GLU A C 1
ATOM 591 O O . GLU A 1 85 ? -23.377 2.205 33.491 1.00 98.06 85 GLU A O 1
ATOM 596 N N . VAL A 1 86 ? -23.697 1.510 35.608 1.00 97.12 86 VAL A N 1
ATOM 597 C CA . VAL A 1 86 ? -24.705 0.489 35.325 1.00 97.12 86 VAL A CA 1
ATOM 598 C C . VAL A 1 86 ? -26.014 0.938 35.956 1.00 97.12 86 VAL A C 1
ATOM 600 O O . VAL A 1 86 ? -26.101 1.117 37.171 1.00 97.12 86 VAL A O 1
ATOM 603 N N . GLU A 1 87 ? -27.036 1.106 35.123 1.00 94.94 87 GLU A N 1
ATOM 604 C CA . GLU A 1 87 ? -28.400 1.419 35.536 1.00 94.94 87 GLU A CA 1
ATOM 605 C C . GLU A 1 87 ? -29.340 0.275 35.146 1.00 94.94 87 GLU A C 1
ATOM 607 O O . GLU A 1 87 ? -29.403 -0.121 33.981 1.00 94.94 87 GLU A O 1
ATOM 612 N N . VAL A 1 88 ? -30.095 -0.244 36.114 1.00 90.50 88 VAL A N 1
ATOM 613 C CA . VAL A 1 88 ? -31.177 -1.205 35.867 1.00 90.50 88 VAL A CA 1
ATOM 614 C C . VAL A 1 88 ? -32.371 -0.449 35.288 1.00 90.50 88 VAL A C 1
ATOM 616 O O . VAL A 1 88 ? -32.851 0.512 35.892 1.00 90.50 88 VAL A O 1
ATOM 619 N N . ALA A 1 89 ? -32.850 -0.863 34.116 1.00 76.81 89 ALA A N 1
ATOM 620 C CA . ALA A 1 89 ? -33.971 -0.203 33.457 1.00 76.81 89 ALA A CA 1
ATOM 621 C C . ALA A 1 89 ? -35.270 -0.363 34.268 1.00 76.81 89 ALA A C 1
ATOM 623 O O . ALA A 1 89 ? -35.537 -1.414 34.854 1.00 76.81 89 ALA A O 1
ATOM 624 N N . ALA A 1 90 ? -36.105 0.681 34.286 1.00 65.94 90 ALA A N 1
ATOM 625 C CA . ALA A 1 90 ? -37.412 0.623 34.931 1.00 65.94 90 ALA A CA 1
ATOM 626 C C . ALA A 1 90 ? -38.353 -0.334 34.175 1.00 65.94 90 ALA A C 1
ATOM 628 O O . ALA A 1 90 ? -38.315 -0.426 32.949 1.00 65.94 90 ALA A O 1
ATOM 629 N N . ALA A 1 91 ? -39.254 -1.007 34.899 1.00 55.59 91 ALA A N 1
ATOM 630 C CA . ALA A 1 91 ? -40.154 -2.029 34.349 1.00 55.59 91 ALA A CA 1
ATOM 631 C C . ALA A 1 91 ? -41.025 -1.557 33.159 1.00 55.59 91 ALA A C 1
ATOM 633 O O . ALA A 1 91 ? -41.455 -2.382 32.358 1.00 55.59 91 ALA A O 1
ATOM 634 N N . ALA A 1 92 ? -41.263 -0.248 33.013 1.00 49.09 92 ALA A N 1
ATOM 635 C CA . ALA A 1 92 ? -42.015 0.327 31.894 1.00 49.09 92 ALA A CA 1
ATOM 636 C C . ALA A 1 92 ? -41.234 0.326 30.561 1.00 49.09 92 ALA A C 1
ATOM 638 O O . ALA A 1 92 ? -41.840 0.141 29.508 1.00 49.09 92 ALA A O 1
ATOM 639 N N . ASP A 1 93 ? -39.902 0.451 30.602 1.00 50.50 93 ASP A N 1
ATOM 640 C CA . ASP A 1 93 ? -39.027 0.414 29.418 1.00 50.50 93 ASP A CA 1
ATOM 641 C C . ASP A 1 93 ? -38.698 -1.028 28.981 1.00 50.50 93 ASP A C 1
ATOM 643 O O . ASP A 1 93 ? -38.270 -1.272 27.852 1.00 50.50 93 ASP A O 1
ATOM 647 N N . ALA A 1 94 ? -38.933 -2.008 29.862 1.00 48.44 94 ALA A N 1
ATOM 648 C CA . ALA A 1 94 ? -38.679 -3.427 29.615 1.00 48.44 94 ALA A CA 1
ATOM 649 C C . ALA A 1 94 ? -39.697 -4.079 28.654 1.00 48.44 94 ALA A C 1
ATOM 651 O O . ALA A 1 94 ? -39.399 -5.108 28.054 1.00 48.44 94 ALA A O 1
ATOM 652 N N . VAL A 1 95 ? -40.881 -3.482 28.461 1.00 44.94 95 VAL A N 1
ATOM 653 C CA . VAL A 1 95 ? -41.976 -4.063 27.653 1.00 44.94 95 VAL A CA 1
ATOM 654 C C . VAL A 1 95 ? -41.697 -3.994 26.138 1.00 44.94 95 VAL A C 1
ATOM 656 O O . VAL A 1 95 ? -42.280 -4.756 25.369 1.00 44.94 95 VAL A O 1
ATOM 659 N N . ALA A 1 96 ? -40.767 -3.138 25.695 1.00 47.56 96 ALA A N 1
ATOM 660 C CA . ALA A 1 96 ? -40.361 -3.020 24.288 1.00 47.56 96 ALA A CA 1
ATOM 661 C C . ALA A 1 96 ? -39.110 -3.850 23.916 1.00 47.56 96 ALA A C 1
ATOM 663 O O . ALA A 1 96 ? -38.787 -3.974 22.733 1.00 47.56 96 ALA A O 1
ATOM 664 N N . ALA A 1 97 ? -38.400 -4.425 24.893 1.00 45.91 97 ALA A N 1
ATOM 665 C CA . ALA A 1 97 ? -37.133 -5.123 24.683 1.00 45.91 97 ALA A CA 1
ATOM 666 C C . ALA A 1 97 ? -37.283 -6.648 24.860 1.00 45.91 97 ALA A C 1
ATOM 668 O O . ALA A 1 97 ? -37.798 -7.131 25.863 1.00 45.91 97 ALA A O 1
ATOM 669 N N . ARG A 1 98 ? -36.796 -7.436 23.889 1.00 45.53 98 ARG A N 1
ATOM 670 C CA . ARG A 1 98 ? -36.555 -8.890 24.053 1.00 45.53 98 ARG A CA 1
ATOM 671 C C . ARG A 1 98 ? -35.530 -9.126 25.200 1.00 45.53 98 ARG A C 1
ATOM 673 O O . ARG A 1 98 ? -34.735 -8.226 25.470 1.00 45.53 98 ARG A O 1
ATOM 680 N N . PRO A 1 99 ? -35.506 -10.299 25.865 1.00 51.09 99 PRO A N 1
ATOM 681 C CA . PRO A 1 99 ? -34.832 -10.490 27.159 1.00 51.09 99 PRO A CA 1
ATOM 682 C C . PRO A 1 99 ? -33.291 -10.508 27.067 1.00 51.09 99 PRO A C 1
ATOM 684 O O . PRO A 1 99 ? -32.740 -10.734 25.987 1.00 51.09 99 PRO A O 1
ATOM 687 N N . PRO A 1 100 ? -32.601 -10.366 28.217 1.00 54.78 100 PRO A N 1
ATOM 688 C CA . PRO A 1 100 ? -32.256 -9.072 28.785 1.00 54.78 100 PRO A CA 1
ATOM 689 C C . PRO A 1 100 ? -31.163 -8.387 27.942 1.00 54.78 100 PRO A C 1
ATOM 691 O O . PRO A 1 100 ? -30.048 -8.896 27.737 1.00 54.78 100 PRO A O 1
ATOM 694 N N . ALA A 1 101 ? -31.501 -7.210 2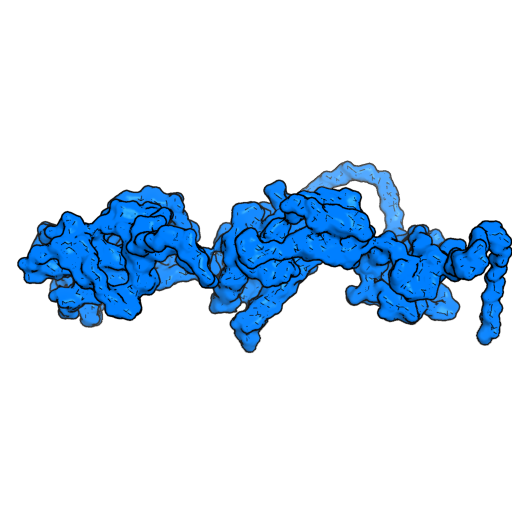7.418 1.00 74.94 101 ALA A N 1
ATOM 695 C CA . ALA A 1 101 ? -30.593 -6.402 26.618 1.00 74.94 101 ALA A CA 1
ATOM 696 C C . ALA A 1 101 ? -29.633 -5.617 27.525 1.00 74.94 101 ALA A C 1
ATOM 698 O O . ALA A 1 101 ? -30.069 -4.887 28.413 1.00 74.94 101 ALA A O 1
ATOM 699 N N . VAL A 1 102 ? -28.327 -5.747 27.269 1.00 89.19 102 VAL A N 1
ATOM 700 C CA . VAL A 1 102 ? -27.316 -4.812 27.779 1.00 89.19 102 VAL A CA 1
ATOM 701 C C . VAL A 1 102 ? -27.207 -3.682 26.759 1.00 89.19 102 VAL A C 1
ATOM 703 O O . VAL A 1 102 ? -26.680 -3.883 25.663 1.00 89.19 102 VAL A O 1
ATOM 706 N N . GLY A 1 103 ? -27.765 -2.520 27.091 1.00 91.25 103 GLY A N 1
ATOM 707 C CA . GLY A 1 103 ? -27.667 -1.311 26.278 1.00 91.25 103 GLY A CA 1
ATOM 708 C C . GLY A 1 103 ? -26.359 -0.574 26.549 1.00 91.25 103 GLY A C 1
ATOM 709 O O . GLY A 1 103 ? -25.920 -0.510 27.694 1.00 91.25 103 GLY A O 1
ATOM 710 N N . PHE A 1 104 ? -25.752 0.008 25.518 1.00 94.44 104 PHE A N 1
ATOM 711 C CA . PHE A 1 104 ? -24.506 0.764 25.645 1.00 94.44 104 PHE A CA 1
ATOM 712 C C . PHE A 1 104 ? -24.750 2.246 25.394 1.00 94.44 104 PHE A C 1
ATOM 714 O O . PHE A 1 104 ? -25.444 2.607 24.445 1.00 94.44 104 PHE A O 1
ATOM 721 N N . VAL A 1 105 ? -24.146 3.098 26.219 1.00 94.44 105 VAL A N 1
ATOM 722 C CA . VAL A 1 105 ? -24.183 4.556 26.075 1.00 94.44 105 VAL A CA 1
ATOM 723 C C . VAL A 1 105 ? -22.764 5.112 26.172 1.00 94.44 105 VAL A C 1
ATOM 725 O O . VAL A 1 105 ? -21.957 4.662 26.989 1.00 94.44 105 VAL A O 1
ATOM 728 N N . ALA A 1 106 ? -22.452 6.088 25.319 1.00 95.12 106 ALA A N 1
ATOM 729 C CA . ALA A 1 106 ? -21.213 6.848 25.403 1.00 95.12 106 ALA A CA 1
ATOM 730 C C . ALA A 1 106 ? -21.355 7.911 26.498 1.00 95.12 106 ALA A C 1
ATOM 732 O O . ALA A 1 106 ? -22.198 8.802 26.401 1.00 95.12 106 ALA A O 1
ATOM 733 N N . GLY A 1 107 ? -20.542 7.808 27.542 1.00 95.75 107 GLY A N 1
ATOM 734 C CA . GLY A 1 107 ? -20.337 8.882 28.504 1.00 95.75 107 GLY A CA 1
ATOM 735 C C . GLY A 1 107 ? -19.160 9.782 28.110 1.00 95.75 107 GLY A C 1
ATOM 736 O O . GLY A 1 107 ? -18.573 9.614 27.035 1.00 95.75 107 GLY A O 1
ATOM 737 N N . PRO A 1 108 ? -18.782 10.747 28.968 1.00 96.69 108 PRO A N 1
ATOM 738 C CA . PRO A 1 108 ? -17.707 11.690 28.677 1.00 96.69 108 PRO A CA 1
ATOM 739 C C . PRO A 1 108 ? -16.414 11.009 28.212 1.00 96.69 108 PRO A C 1
ATOM 741 O O . PRO A 1 108 ? -15.904 10.102 28.869 1.00 96.69 108 PRO A O 1
ATOM 744 N N . GLY A 1 109 ? -15.880 11.467 27.078 1.00 95.50 109 GLY A N 1
ATOM 745 C CA . GLY A 1 109 ? -14.619 10.999 26.502 1.00 95.50 109 GLY A CA 1
ATOM 746 C C . GLY A 1 109 ? -14.662 9.647 25.783 1.00 95.50 109 GLY A C 1
ATOM 747 O O . GLY A 1 109 ? -13.624 9.230 25.267 1.00 95.50 109 GLY A O 1
ATOM 748 N N . VAL A 1 110 ? -15.826 8.998 25.672 1.00 97.25 110 VAL A N 1
ATOM 749 C CA . VAL A 1 110 ? -16.058 7.902 24.715 1.00 97.25 110 VAL A CA 1
ATOM 750 C C . VAL A 1 110 ? -16.690 8.472 23.450 1.00 97.25 110 VAL A C 1
ATOM 752 O O . VAL A 1 110 ? -17.645 9.242 23.508 1.00 97.25 110 VAL A O 1
ATOM 755 N N . GLY A 1 111 ? -16.129 8.121 22.296 1.00 95.56 111 GLY A N 1
ATOM 756 C CA . GLY A 1 111 ? -16.576 8.653 21.014 1.00 95.56 111 GLY A CA 1
ATOM 757 C C . GLY A 1 111 ? -17.894 8.047 20.534 1.00 95.56 111 GLY A C 1
ATOM 758 O O . GLY A 1 111 ? -18.303 6.967 20.962 1.00 95.56 111 GLY A O 1
ATOM 759 N N . THR A 1 112 ? -18.538 8.731 19.593 1.00 95.06 112 THR A N 1
ATOM 760 C CA . THR A 1 112 ? -19.689 8.224 18.832 1.00 95.06 112 THR A CA 1
ATOM 761 C C . THR A 1 112 ? -19.270 7.996 17.388 1.00 95.06 112 THR A C 1
ATOM 763 O O . THR A 1 112 ? -18.575 8.829 16.800 1.00 95.06 112 THR A O 1
ATOM 766 N N . VAL A 1 113 ? -19.679 6.868 16.809 1.00 94.56 113 VAL A N 1
ATOM 767 C CA . VAL A 1 113 ? -19.411 6.576 15.399 1.00 94.56 113 VAL A CA 1
ATOM 768 C C . VAL A 1 113 ? -20.326 7.425 14.525 1.00 94.56 113 VAL A C 1
ATOM 770 O O . VAL A 1 113 ? -21.534 7.463 14.728 1.00 94.56 113 VAL A O 1
ATOM 773 N N . THR A 1 114 ? -19.765 8.104 13.532 1.00 92.25 114 THR A N 1
ATOM 774 C CA . THR A 1 114 ? -20.502 9.002 12.624 1.00 92.25 114 THR A CA 1
ATOM 775 C C . THR A 1 114 ? -20.476 8.537 11.171 1.00 92.25 114 THR A C 1
ATOM 777 O O . THR A 1 114 ? -21.295 8.986 10.374 1.00 92.25 114 THR A O 1
ATOM 780 N N . ARG A 1 115 ? -19.566 7.619 10.822 1.00 88.06 115 ARG A N 1
ATOM 781 C CA . ARG A 1 115 ? -19.374 7.097 9.463 1.00 88.06 115 ARG A CA 1
ATOM 782 C C . ARG A 1 115 ? -19.559 5.586 9.426 1.00 88.06 115 ARG A C 1
ATOM 784 O O . ARG A 1 115 ? -19.294 4.895 10.407 1.00 88.06 115 ARG A O 1
ATOM 791 N N . ALA A 1 116 ? -20.043 5.084 8.295 1.00 86.94 116 ALA A N 1
ATOM 792 C CA . ALA A 1 116 ? -20.172 3.651 8.056 1.00 86.94 116 ALA A CA 1
ATOM 793 C C . ALA A 1 116 ? -18.797 3.013 7.760 1.00 86.94 116 ALA A C 1
ATOM 795 O O . ALA A 1 116 ? -17.820 3.713 7.506 1.00 86.94 116 ALA A O 1
ATOM 796 N N . GLY A 1 117 ? -18.718 1.680 7.818 1.00 84.31 117 GLY A N 1
ATOM 797 C CA . GLY A 1 117 ? -17.491 0.912 7.546 1.00 84.31 117 GLY A CA 1
ATOM 798 C C . GLY A 1 117 ? -16.735 0.441 8.795 1.00 84.31 117 GLY A C 1
ATOM 799 O O . GLY A 1 117 ? -15.931 -0.483 8.714 1.00 84.31 117 GLY A O 1
ATOM 800 N N . LEU A 1 118 ? -17.027 0.993 9.975 1.00 88.56 118 LEU A N 1
ATOM 801 C CA . LEU A 1 118 ? -16.544 0.429 11.239 1.00 88.56 118 LEU A CA 1
ATOM 802 C C . LEU A 1 118 ? -17.391 -0.772 11.685 1.00 88.56 118 LEU A C 1
ATOM 804 O O . LEU A 1 118 ? -18.531 -0.956 11.265 1.00 88.56 118 LEU A O 1
ATOM 808 N N . GLN A 1 119 ? -16.847 -1.574 12.608 1.00 87.00 119 GLN A N 1
ATOM 809 C CA . GLN A 1 119 ? -17.567 -2.703 13.224 1.00 87.00 119 GLN A CA 1
ATOM 810 C C . GLN A 1 119 ? -18.785 -2.266 14.055 1.00 87.00 119 GLN A C 1
ATOM 812 O O . GLN A 1 119 ? -19.617 -3.093 14.423 1.00 87.00 119 GLN A O 1
ATOM 817 N N . VAL A 1 120 ? -18.846 -0.979 14.394 1.00 90.75 120 VAL A N 1
ATOM 818 C CA . VAL A 1 120 ? -19.913 -0.342 15.155 1.00 90.75 120 VAL A CA 1
ATOM 819 C C . VAL A 1 120 ? -20.669 0.600 14.203 1.00 90.75 120 VAL A C 1
ATOM 821 O O . VAL A 1 120 ? -20.012 1.396 13.531 1.00 90.75 120 VAL A O 1
ATOM 824 N N . PRO A 1 121 ? -22.010 0.521 14.114 1.00 90.50 121 PRO A N 1
ATOM 825 C CA . PRO A 1 121 ? -22.803 1.368 13.218 1.00 90.50 121 PRO A CA 1
ATOM 826 C C . PRO A 1 121 ? -22.739 2.875 13.536 1.00 90.50 121 PRO A C 1
ATOM 828 O O . PRO A 1 121 ? -22.501 3.246 14.684 1.00 90.50 121 PRO A O 1
ATOM 831 N N . PRO A 1 122 ? -23.033 3.762 12.565 1.00 93.69 122 PRO A N 1
ATOM 832 C CA . PRO A 1 122 ? -23.225 5.188 12.832 1.00 93.69 122 PRO A CA 1
ATOM 833 C C . PRO A 1 122 ? -24.322 5.451 13.873 1.00 93.69 122 PRO A C 1
ATOM 835 O O . PRO A 1 122 ? -25.363 4.799 13.868 1.00 93.69 122 PRO A O 1
ATOM 838 N N . GLY A 1 123 ? -24.097 6.433 14.743 1.00 91.88 123 GLY A N 1
ATOM 839 C CA . GLY A 1 123 ? -24.972 6.798 15.859 1.00 91.88 123 GLY A CA 1
ATOM 840 C C . GLY A 1 123 ? -24.721 6.007 17.146 1.00 91.88 123 GLY A C 1
ATOM 841 O O . GLY A 1 123 ? -25.202 6.407 18.203 1.00 91.88 123 GLY A O 1
ATOM 842 N N . GLU A 1 124 ? -23.950 4.920 17.093 1.00 93.94 124 GLU A N 1
ATOM 843 C CA . GLU A 1 124 ? -23.654 4.088 18.260 1.00 93.94 124 GLU A CA 1
ATOM 844 C C . GLU A 1 124 ? -22.387 4.547 19.013 1.00 93.94 124 GLU A C 1
ATOM 846 O O . GLU A 1 124 ? -21.450 5.087 18.406 1.00 93.94 124 GLU A O 1
ATOM 851 N N . PRO A 1 125 ? -22.296 4.272 20.331 1.00 95.50 125 PRO A N 1
ATOM 852 C CA . PRO A 1 125 ? -21.065 4.444 21.101 1.00 95.50 125 PRO A CA 1
ATOM 853 C C . PRO A 1 125 ? -19.926 3.629 20.494 1.00 95.50 125 PRO A C 1
ATOM 855 O O . PRO A 1 125 ? -20.114 2.436 20.225 1.00 95.50 125 PRO A O 1
ATOM 858 N N . ALA A 1 126 ? -18.743 4.235 20.356 1.00 95.62 126 ALA A N 1
ATOM 859 C CA . ALA A 1 126 ? -17.529 3.638 19.797 1.00 95.62 126 ALA A CA 1
ATOM 860 C C . ALA A 1 126 ? -16.917 2.572 20.729 1.00 95.62 126 ALA A C 1
ATOM 862 O O . ALA A 1 126 ? -15.777 2.668 21.170 1.00 95.62 126 ALA A O 1
ATOM 863 N N . ILE A 1 127 ? -17.697 1.543 21.050 1.00 96.00 127 ILE A N 1
ATOM 864 C CA . ILE A 1 127 ? -17.343 0.396 21.880 1.00 96.00 127 ILE A CA 1
ATOM 865 C C . ILE A 1 127 ? -17.398 -0.830 20.979 1.00 96.00 127 ILE A C 1
ATOM 867 O O . ILE A 1 127 ? -18.480 -1.233 20.543 1.00 96.00 127 ILE A O 1
ATOM 871 N N . ASN A 1 128 ? -16.238 -1.415 20.683 1.00 92.69 128 ASN A N 1
ATOM 872 C CA . ASN A 1 128 ? -16.141 -2.502 19.711 1.00 92.69 128 ASN A CA 1
ATOM 873 C C . ASN A 1 128 ? -16.850 -3.791 20.183 1.00 92.69 128 ASN A C 1
ATOM 875 O O . ASN A 1 128 ? -17.070 -3.982 21.383 1.00 92.69 128 ASN A O 1
ATOM 879 N N . PRO A 1 129 ? -17.165 -4.733 19.269 1.00 93.50 129 PRO A N 1
ATOM 880 C CA . PRO A 1 129 ? -17.923 -5.944 19.603 1.00 93.50 129 PRO A CA 1
ATOM 881 C C . PRO A 1 129 ? -17.304 -6.823 20.700 1.00 93.50 129 PRO A C 1
ATOM 883 O O . PRO A 1 129 ? -18.028 -7.378 21.524 1.00 93.50 129 PRO A O 1
ATOM 886 N N . VAL A 1 130 ? -15.973 -6.969 20.735 1.00 94.50 130 VAL A N 1
ATOM 887 C CA . VAL A 1 130 ? -15.287 -7.730 21.797 1.00 94.50 130 VAL A CA 1
ATOM 888 C C . VAL A 1 130 ? -15.470 -7.047 23.165 1.00 94.50 130 VAL A C 1
ATOM 890 O O . VAL A 1 130 ? -16.026 -7.702 24.046 1.00 94.50 130 VAL A O 1
ATOM 893 N N . PRO A 1 131 ? -15.145 -5.750 23.345 1.00 95.62 131 PRO A N 1
ATOM 894 C CA . PRO A 1 131 ? -15.465 -5.019 24.571 1.00 95.62 131 PRO A CA 1
ATOM 895 C C . PRO A 1 131 ? -16.940 -5.083 24.979 1.00 95.62 131 PRO A C 1
ATOM 897 O O . PRO A 1 131 ? -17.225 -5.335 26.145 1.00 95.62 131 PRO A O 1
ATOM 900 N N . ARG A 1 132 ? -17.890 -4.940 24.038 1.00 95.69 132 ARG A N 1
ATOM 901 C CA . ARG A 1 132 ? -19.331 -5.080 24.338 1.00 95.69 132 ARG A CA 1
ATOM 902 C C . ARG A 1 132 ? -19.656 -6.451 24.936 1.00 95.69 132 ARG A C 1
ATOM 904 O O . ARG A 1 132 ? -20.379 -6.529 25.924 1.00 95.69 132 ARG A O 1
ATOM 911 N N . ARG A 1 133 ? -19.103 -7.531 24.371 1.00 95.12 133 ARG A N 1
ATOM 912 C CA . ARG A 1 133 ? -19.285 -8.894 24.901 1.00 95.12 133 ARG A CA 1
ATOM 913 C C . ARG A 1 133 ? -18.680 -9.056 26.293 1.00 95.12 133 ARG A C 1
ATOM 915 O O . ARG A 1 133 ? -19.349 -9.615 27.153 1.00 95.12 133 ARG A O 1
ATOM 922 N N . MET A 1 134 ? -17.471 -8.540 26.520 1.00 96.56 134 MET A N 1
ATOM 923 C CA . MET A 1 134 ? -16.803 -8.611 27.826 1.00 96.56 134 MET A CA 1
ATOM 924 C C . MET A 1 134 ? -17.582 -7.847 28.904 1.00 96.56 134 MET A C 1
ATOM 926 O O . MET A 1 134 ? -17.841 -8.389 29.972 1.00 96.56 134 MET A O 1
ATOM 930 N N . ILE A 1 135 ? -18.022 -6.620 28.604 1.00 96.62 135 ILE A N 1
ATOM 931 C CA . ILE A 1 135 ? -18.847 -5.810 29.512 1.00 96.62 135 ILE A CA 1
ATOM 932 C C . ILE A 1 135 ? -20.164 -6.528 29.819 1.00 96.62 135 ILE A C 1
ATOM 934 O O . ILE A 1 135 ? -20.539 -6.662 30.981 1.00 96.62 135 ILE A O 1
ATOM 938 N N . ALA A 1 136 ? -20.853 -7.030 28.790 1.00 95.12 136 ALA A N 1
ATOM 939 C CA . ALA A 1 136 ? -22.109 -7.745 28.978 1.00 95.12 136 ALA A CA 1
ATOM 940 C C . ALA A 1 136 ? -21.930 -9.019 29.819 1.00 95.12 136 ALA A C 1
ATOM 942 O O . ALA A 1 136 ? -22.777 -9.300 30.661 1.00 95.12 136 ALA A O 1
ATOM 943 N N . ALA A 1 137 ? -20.845 -9.772 29.619 1.00 94.62 137 ALA A N 1
ATOM 944 C CA . ALA A 1 137 ? -20.534 -10.956 30.417 1.00 94.62 137 ALA A CA 1
ATOM 945 C C . ALA A 1 137 ? -20.256 -10.600 31.886 1.00 94.62 137 ALA A C 1
ATOM 947 O O . ALA A 1 137 ? -20.829 -11.225 32.775 1.00 94.62 137 ALA A O 1
ATOM 948 N N . ALA A 1 138 ? -19.452 -9.561 32.139 1.00 95.44 138 ALA A N 1
ATOM 949 C CA . ALA A 1 138 ? -19.129 -9.107 33.491 1.00 95.44 138 ALA A CA 1
ATOM 950 C C . ALA A 1 138 ? -20.371 -8.631 34.263 1.00 95.44 138 ALA A C 1
ATOM 952 O O . ALA A 1 138 ? -20.529 -8.962 35.435 1.00 95.44 138 ALA A O 1
ATOM 953 N N . VAL A 1 139 ? -21.283 -7.906 33.604 1.00 94.94 139 VAL A N 1
ATOM 954 C CA . VAL A 1 139 ? -22.544 -7.483 34.232 1.00 94.94 139 VAL A CA 1
ATOM 955 C C . VAL A 1 139 ? -23.465 -8.679 34.475 1.00 94.94 139 VAL A C 1
ATOM 957 O O . VAL A 1 139 ? -23.983 -8.828 35.577 1.00 94.94 139 VAL A O 1
ATOM 960 N N . ARG A 1 140 ? -23.628 -9.570 33.488 1.00 92.62 140 ARG A N 1
ATOM 961 C CA . ARG A 1 140 ? -24.525 -10.737 33.588 1.00 92.62 140 ARG A CA 1
ATOM 962 C C . ARG A 1 140 ? -24.083 -11.783 34.602 1.00 92.62 140 ARG A C 1
ATOM 964 O O . ARG A 1 140 ? -24.919 -12.530 35.093 1.00 92.62 140 ARG A O 1
ATOM 971 N N . ALA A 1 141 ? -22.794 -11.839 34.929 1.00 92.50 141 ALA A N 1
ATOM 972 C CA . ALA A 1 141 ? -22.299 -12.689 36.007 1.00 92.50 141 ALA A CA 1
ATOM 973 C C . ALA A 1 141 ? -22.884 -12.301 37.379 1.00 92.50 141 ALA A C 1
ATOM 975 O O . ALA A 1 141 ? -22.899 -13.127 38.288 1.00 92.50 141 ALA A O 1
ATOM 976 N N . VAL A 1 142 ? -23.361 -11.059 37.522 1.00 93.19 142 VAL A N 1
ATOM 977 C CA . VAL A 1 142 ? -23.908 -10.512 38.771 1.00 93.19 142 VAL A CA 1
ATOM 978 C C . VAL A 1 142 ? -25.408 -10.220 38.665 1.00 93.19 142 VAL A C 1
ATOM 980 O O . VAL A 1 142 ? -26.144 -10.478 39.612 1.00 93.19 142 VAL A O 1
ATOM 983 N N . LEU A 1 143 ? -25.850 -9.694 37.520 1.00 91.00 143 LEU A N 1
ATOM 984 C CA . LEU A 1 143 ? -27.229 -9.310 37.204 1.00 91.00 143 LEU A CA 1
ATOM 985 C C . LEU A 1 143 ? -27.704 -10.109 35.971 1.00 91.00 143 LEU A C 1
ATOM 987 O O . LEU A 1 143 ? -27.582 -9.622 34.840 1.00 91.00 143 LEU A O 1
ATOM 991 N N . PRO A 1 144 ? -28.122 -11.378 36.143 1.00 87.75 144 PRO A N 1
ATOM 992 C CA . PRO A 1 144 ? -28.364 -12.296 35.029 1.00 87.75 144 PRO A CA 1
ATOM 993 C C . PRO A 1 144 ? -29.623 -11.968 34.215 1.00 87.75 144 PRO A C 1
ATOM 995 O O . PRO A 1 144 ? -29.620 -12.161 32.995 1.00 87.75 144 PRO A O 1
ATOM 998 N N . ASP A 1 145 ? -30.673 -11.465 34.868 1.00 84.50 145 ASP A N 1
ATOM 999 C CA . ASP A 1 145 ? -32.020 -11.341 34.292 1.00 84.50 145 ASP A CA 1
ATOM 1000 C C . ASP A 1 145 ? -32.464 -9.879 34.117 1.00 84.50 145 ASP A C 1
ATOM 1002 O O . ASP A 1 145 ? -33.459 -9.593 33.443 1.00 84.50 145 ASP A O 1
ATOM 1006 N N . GLU A 1 146 ? -31.728 -8.930 34.692 1.00 82.94 146 GLU A N 1
ATOM 1007 C CA . GLU A 1 146 ? -32.068 -7.517 34.663 1.00 82.94 146 GLU A CA 1
ATOM 1008 C C . GLU A 1 146 ? -31.682 -6.856 33.326 1.00 82.94 146 GLU A C 1
ATOM 1010 O O . GLU A 1 146 ? -30.528 -6.933 32.890 1.00 82.94 146 GLU A O 1
ATOM 1015 N N . PRO A 1 147 ? -32.603 -6.128 32.665 1.00 88.81 147 PRO A N 1
ATOM 1016 C CA . PRO A 1 147 ? -32.228 -5.241 31.574 1.00 88.81 147 PRO A CA 1
ATOM 1017 C C . PRO A 1 147 ? -31.403 -4.080 32.136 1.00 88.81 147 PRO A C 1
ATOM 1019 O O . PRO A 1 147 ? -31.858 -3.342 33.014 1.00 88.81 147 PRO A O 1
ATOM 1022 N N . VAL A 1 148 ? -30.193 -3.900 31.612 1.00 91.50 148 VAL A N 1
ATOM 1023 C CA . VAL A 1 148 ? -29.255 -2.882 32.095 1.00 91.50 148 VAL A CA 1
ATOM 1024 C C . VAL A 1 148 ? -28.807 -1.948 30.981 1.00 91.50 148 VAL A C 1
ATOM 1026 O O . VAL A 1 148 ? -28.603 -2.346 29.831 1.00 91.50 148 VAL A O 1
ATOM 1029 N N . ARG A 1 149 ? -28.602 -0.687 31.340 1.00 94.62 149 ARG A N 1
ATOM 1030 C CA . ARG A 1 149 ? -27.923 0.313 30.524 1.00 94.62 149 ARG A CA 1
ATOM 1031 C C . ARG A 1 149 ? -26.542 0.556 31.117 1.00 94.62 149 ARG A C 1
ATOM 1033 O O . ARG A 1 149 ? -26.429 0.871 32.297 1.00 94.62 149 ARG A O 1
ATOM 1040 N N . VAL A 1 150 ? -25.510 0.409 30.294 1.00 96.50 150 VAL A N 1
ATOM 1041 C CA . VAL A 1 150 ? -24.116 0.627 30.677 1.00 96.50 150 VAL A CA 1
ATOM 1042 C C . VAL A 1 150 ? -23.585 1.863 29.967 1.00 96.50 150 VAL A C 1
ATOM 1044 O O . VAL A 1 150 ? -23.434 1.873 28.742 1.00 96.50 150 VAL A O 1
ATOM 1047 N N . THR A 1 151 ? -23.276 2.897 30.740 1.00 97.56 151 THR A N 1
ATOM 1048 C CA . THR A 1 151 ? -22.608 4.105 30.254 1.00 97.56 151 THR A CA 1
ATOM 1049 C C . THR A 1 151 ? -21.115 3.975 30.511 1.00 97.56 151 THR A C 1
ATOM 1051 O O . THR A 1 151 ? -20.686 3.934 31.664 1.00 97.56 151 THR A O 1
ATOM 1054 N N . VAL A 1 152 ? -20.308 3.923 29.451 1.00 98.12 152 VAL A N 1
ATOM 1055 C CA . VAL A 1 152 ? -18.841 3.881 29.572 1.00 98.12 152 VAL A CA 1
ATOM 1056 C C . VAL A 1 152 ? -18.286 5.279 29.348 1.00 98.12 152 VAL A C 1
ATOM 1058 O O . VAL A 1 152 ? -18.632 5.929 28.366 1.00 98.12 152 VAL A O 1
ATOM 1061 N N . SER A 1 153 ? -17.418 5.735 30.246 1.00 98.19 153 SER A N 1
ATOM 1062 C CA . SER A 1 153 ? -16.782 7.052 30.193 1.00 98.19 153 SER A CA 1
ATOM 1063 C C . SER A 1 153 ? -15.273 6.921 30.364 1.00 98.19 153 SER A C 1
ATOM 1065 O O . SER A 1 153 ? -14.792 6.073 31.112 1.00 98.19 153 SER A O 1
ATOM 1067 N N . ILE A 1 154 ? -14.525 7.796 29.703 1.00 97.81 154 ILE A N 1
ATOM 1068 C CA . ILE A 1 154 ? -13.076 7.928 29.852 1.00 97.81 154 ILE A CA 1
ATOM 1069 C C . ILE A 1 154 ? -12.799 9.421 30.059 1.00 97.81 154 ILE A C 1
ATOM 1071 O O . ILE A 1 154 ? -12.611 10.142 29.077 1.00 97.81 154 ILE A O 1
ATOM 1075 N N . PRO A 1 155 ? -12.838 9.941 31.301 1.00 96.50 155 PRO A N 1
ATOM 1076 C CA . PRO A 1 155 ? -12.585 11.355 31.565 1.00 96.50 155 PRO A CA 1
ATOM 1077 C C . PRO A 1 155 ? -11.280 11.842 30.910 1.00 96.50 155 PRO A C 1
ATOM 1079 O O . PRO A 1 155 ? -10.245 11.189 31.002 1.00 96.50 155 PRO A O 1
ATOM 1082 N N . GLY A 1 156 ? -11.342 12.969 30.191 1.00 93.81 156 GLY A N 1
ATOM 1083 C CA . GLY A 1 156 ? -10.220 13.489 29.388 1.00 93.81 156 GLY A CA 1
ATOM 1084 C C . GLY A 1 156 ? -10.032 12.824 28.013 1.00 93.81 156 GLY A C 1
ATOM 1085 O O . GLY A 1 156 ? -9.233 13.295 27.202 1.00 93.81 156 GLY A O 1
ATOM 1086 N N . GLY A 1 157 ? -10.804 11.781 27.694 1.00 94.31 157 GLY A N 1
ATOM 1087 C CA . GLY A 1 157 ? -10.713 11.028 26.439 1.00 94.31 157 GLY A CA 1
ATOM 1088 C C . GLY A 1 157 ? -10.923 11.865 25.182 1.00 94.31 157 GLY A C 1
ATOM 1089 O O . GLY A 1 157 ? -10.256 11.622 24.183 1.00 94.31 157 GLY A O 1
ATOM 1090 N N . GLU A 1 158 ? -11.753 12.910 25.224 1.00 94.31 158 GLU A N 1
ATOM 1091 C CA . GLU A 1 158 ? -11.924 13.818 24.080 1.00 94.31 158 GLU A CA 1
ATOM 1092 C C . GLU A 1 158 ? -10.607 14.515 23.692 1.00 94.31 158 GLU A C 1
ATOM 1094 O O . GLU A 1 158 ? -10.274 14.612 22.513 1.00 94.31 158 GLU A O 1
ATOM 1099 N N . GLN A 1 159 ? -9.816 14.959 24.675 1.00 92.81 159 GLN A N 1
ATOM 1100 C CA . GLN A 1 159 ? -8.545 15.644 24.415 1.00 92.81 159 GLN A CA 1
ATOM 1101 C C . GLN A 1 159 ? -7.491 14.675 23.873 1.00 92.81 159 GLN A C 1
ATOM 1103 O O . GLN A 1 159 ? -6.732 15.028 22.969 1.00 92.81 159 GLN A O 1
ATOM 1108 N N . VAL A 1 160 ? -7.463 13.446 24.396 1.00 91.19 160 VAL A N 1
ATOM 1109 C CA . VAL A 1 160 ? -6.554 12.393 23.925 1.00 91.19 160 VAL A CA 1
ATOM 1110 C C . VAL A 1 160 ? -6.936 11.939 22.516 1.00 91.19 160 VAL A C 1
ATOM 1112 O O . VAL A 1 160 ? -6.053 11.770 21.677 1.00 91.19 160 VAL A O 1
ATOM 1115 N N . ALA A 1 161 ? -8.233 11.823 22.211 1.00 90.25 161 ALA A N 1
ATOM 1116 C CA . ALA A 1 161 ? -8.736 11.377 20.913 1.00 90.25 161 ALA A CA 1
ATOM 1117 C C . ALA A 1 161 ? -8.249 12.240 19.739 1.00 90.25 161 ALA A C 1
ATOM 1119 O O . ALA A 1 161 ? -7.938 11.684 18.685 1.00 90.25 161 ALA A O 1
ATOM 1120 N N . ARG A 1 162 ? -8.062 13.552 19.940 1.00 86.81 162 ARG A N 1
ATOM 1121 C CA . ARG A 1 162 ? -7.507 14.484 18.931 1.00 86.81 162 ARG A CA 1
ATOM 1122 C C . ARG A 1 162 ? -6.088 14.128 18.474 1.00 86.81 162 ARG A C 1
ATOM 1124 O O . ARG A 1 162 ? -5.621 14.605 17.447 1.00 86.81 162 ARG A O 1
ATOM 1131 N N . ARG A 1 163 ? -5.375 13.303 19.246 1.00 83.88 163 ARG A N 1
ATOM 1132 C CA . ARG A 1 163 ? -4.022 12.811 18.940 1.00 83.88 163 ARG A CA 1
ATOM 1133 C C . ARG A 1 163 ? -4.028 11.382 18.383 1.00 83.88 163 ARG A C 1
ATOM 1135 O O . ARG A 1 163 ? -2.971 10.765 18.285 1.00 83.88 163 ARG A O 1
ATOM 1142 N N . THR A 1 164 ? -5.201 10.847 18.043 1.00 83.56 164 THR A N 1
ATOM 1143 C CA . THR A 1 164 ? -5.400 9.477 17.541 1.00 83.56 164 THR A CA 1
ATOM 1144 C C . THR A 1 164 ? -5.999 9.474 16.133 1.00 83.56 164 THR A C 1
ATOM 1146 O O . THR A 1 164 ? -6.389 10.510 15.605 1.00 83.56 164 THR A O 1
ATOM 1149 N N . PHE A 1 165 ? -6.133 8.289 15.530 1.00 77.50 165 PHE A N 1
ATOM 1150 C CA . PHE A 1 165 ? -6.807 8.113 14.238 1.00 77.50 165 PHE A CA 1
ATOM 1151 C C . PHE A 1 165 ? -8.344 8.171 14.313 1.00 77.50 165 PHE A C 1
ATOM 1153 O O . PHE A 1 165 ? -8.992 8.085 13.273 1.00 77.50 165 PHE A O 1
ATOM 1160 N N . ASN A 1 166 ? -8.943 8.326 15.500 1.00 83.69 166 ASN A N 1
ATOM 1161 C CA . ASN A 1 166 ? -10.397 8.233 15.682 1.00 83.69 166 ASN A CA 1
ATOM 1162 C C . ASN A 1 166 ? -11.179 9.223 14.808 1.00 83.69 166 ASN A C 1
ATOM 1164 O O . ASN A 1 166 ? -12.125 8.812 14.144 1.00 83.69 166 ASN A O 1
ATOM 1168 N N . GLU A 1 167 ? -10.750 10.484 14.715 1.00 81.38 167 GLU A N 1
ATOM 1169 C CA . GLU A 1 167 ? -11.446 11.481 13.887 1.00 81.38 167 GLU A CA 1
ATOM 1170 C C . GLU A 1 167 ? -11.420 11.111 12.396 1.00 81.38 167 GLU A C 1
ATOM 1172 O O . GLU A 1 167 ? -12.449 11.175 11.721 1.00 81.38 167 GLU A O 1
ATOM 1177 N N . ARG A 1 168 ? -10.272 10.627 11.888 1.00 79.88 168 ARG A N 1
ATOM 1178 C CA . ARG A 1 168 ? -10.157 10.106 10.510 1.00 79.88 168 ARG A CA 1
ATOM 1179 C C . ARG A 1 168 ? -11.067 8.901 10.291 1.00 79.88 168 ARG A C 1
ATOM 1181 O O . ARG A 1 168 ? -11.644 8.765 9.213 1.00 79.88 168 ARG A O 1
ATOM 1188 N N . LEU A 1 169 ? -11.224 8.073 11.325 1.00 84.25 169 LEU A N 1
ATOM 1189 C CA . LEU A 1 169 ? -12.117 6.921 11.330 1.00 84.25 169 LEU A CA 1
ATOM 1190 C C . LEU A 1 169 ? -13.599 7.287 11.561 1.00 84.25 169 LEU A C 1
ATOM 1192 O O . LEU A 1 169 ? -14.453 6.409 11.625 1.00 84.25 169 LEU A O 1
ATOM 1196 N N . GLY A 1 170 ? -13.942 8.576 11.643 1.00 87.75 170 GLY A N 1
ATOM 1197 C CA . GLY A 1 170 ? -15.323 9.010 11.848 1.00 87.75 170 GLY A CA 1
ATOM 1198 C C . GLY A 1 170 ? -15.836 8.760 13.265 1.00 87.75 170 GLY A C 1
ATOM 1199 O O . GLY A 1 170 ? -17.046 8.668 13.461 1.00 87.75 170 GLY A O 1
ATOM 1200 N N . VAL A 1 171 ? -14.950 8.650 14.251 1.00 92.25 171 VAL A N 1
ATOM 1201 C CA . VAL A 1 171 ? -15.293 8.607 15.675 1.00 92.25 171 VAL A CA 1
ATOM 1202 C C . VAL A 1 171 ? -15.078 9.996 16.265 1.00 92.25 171 VAL A C 1
ATOM 1204 O O . VAL A 1 171 ? -13.956 10.500 16.294 1.00 92.25 171 VAL A O 1
ATOM 1207 N N . VAL A 1 172 ? -16.164 10.621 16.723 1.00 92.50 172 VAL A N 1
ATOM 1208 C CA . VAL A 1 172 ? -16.180 12.020 17.183 1.00 92.50 172 VAL A CA 1
ATOM 1209 C C . VAL A 1 172 ? -16.522 12.090 18.670 1.00 92.50 172 VAL A C 1
ATOM 1211 O O . VAL A 1 172 ? -17.302 11.283 19.173 1.00 92.50 172 VAL A O 1
ATOM 1214 N N . GLY A 1 173 ? -15.946 13.064 19.381 1.00 90.38 173 GLY A N 1
ATOM 1215 C CA . GLY A 1 173 ? -16.282 13.366 20.779 1.00 90.38 173 GLY A CA 1
ATOM 1216 C C . GLY A 1 173 ? -15.571 12.505 21.828 1.00 90.38 173 GLY A C 1
ATOM 1217 O O . GLY A 1 173 ? -15.802 12.685 23.021 1.00 90.38 173 GLY A O 1
ATOM 1218 N N . GLY A 1 174 ? -14.682 11.593 21.424 1.00 94.12 174 GLY A N 1
ATOM 1219 C CA . GLY A 1 174 ? -13.957 10.758 22.377 1.00 94.12 174 GLY A CA 1
ATOM 1220 C C . GLY A 1 174 ? -13.172 9.609 21.761 1.00 94.12 174 GLY A C 1
ATOM 1221 O O . GLY A 1 174 ? -13.044 9.484 20.543 1.00 94.12 174 GLY A O 1
ATOM 1222 N N . LEU A 1 175 ? -12.627 8.773 22.640 1.00 94.50 175 LEU A N 1
ATOM 1223 C CA . LEU A 1 175 ? -11.869 7.581 22.291 1.00 94.50 175 LEU A CA 1
ATOM 1224 C C . LEU A 1 175 ? -12.794 6.413 21.956 1.00 94.50 175 LEU A C 1
ATOM 1226 O O . LEU A 1 175 ? -13.893 6.285 22.496 1.00 94.50 175 LEU A O 1
ATOM 1230 N N . SER A 1 176 ? -12.295 5.513 21.119 1.00 94.25 176 SER A N 1
ATOM 1231 C CA . SER A 1 176 ? -12.889 4.194 20.952 1.00 94.25 176 SER A CA 1
ATOM 1232 C C . SER A 1 176 ? -12.499 3.280 22.123 1.00 94.25 176 SER A C 1
ATOM 1234 O O . SER A 1 176 ? -11.336 3.240 22.530 1.00 94.25 176 SER A O 1
ATOM 1236 N N . VAL A 1 177 ? -13.446 2.499 22.643 1.00 94.38 177 VAL A N 1
ATOM 1237 C CA . VAL A 1 177 ? -13.188 1.402 23.585 1.00 94.38 177 VAL A CA 1
ATOM 1238 C C . VAL A 1 177 ? -12.869 0.155 22.766 1.00 94.38 177 VAL A C 1
ATOM 1240 O O . VAL A 1 177 ? -13.746 -0.470 22.161 1.00 94.38 177 VAL A O 1
ATOM 1243 N N . LEU A 1 178 ? -11.580 -0.175 22.720 1.00 89.62 178 LEU A N 1
ATOM 1244 C CA . LEU A 1 178 ? -10.994 -1.197 21.855 1.00 89.62 178 LEU A CA 1
ATOM 1245 C C . LEU A 1 178 ? -10.418 -2.359 22.680 1.00 89.62 178 LEU A C 1
ATOM 1247 O O . LEU A 1 178 ? -10.151 -2.224 23.874 1.00 89.62 178 LEU A O 1
ATOM 1251 N N . GLY A 1 179 ? -10.180 -3.488 22.010 1.00 85.00 179 GLY A N 1
ATOM 1252 C CA . GLY A 1 179 ? -9.482 -4.656 22.556 1.00 85.00 179 GLY A CA 1
ATOM 1253 C C . GLY A 1 179 ? -9.944 -5.936 21.868 1.00 85.00 179 GLY A C 1
ATOM 1254 O O . GLY A 1 179 ? -11.136 -6.204 21.834 1.00 85.00 179 GLY A O 1
ATOM 1255 N N . THR A 1 180 ? -9.033 -6.716 21.276 1.00 84.81 180 THR A N 1
ATOM 1256 C CA . THR A 1 180 ? -9.397 -7.986 20.604 1.00 84.81 180 THR A CA 1
ATOM 1257 C C . THR A 1 180 ? -9.063 -9.215 21.439 1.00 84.81 180 THR A C 1
ATOM 1259 O O . THR A 1 180 ? -9.838 -10.162 21.437 1.00 84.81 180 THR A O 1
ATOM 1262 N N . SER A 1 181 ? -7.952 -9.172 22.175 1.00 88.31 181 SER A N 1
ATOM 1263 C CA . SER A 1 181 ? -7.495 -10.207 23.111 1.00 88.31 181 SER A CA 1
ATOM 1264 C C . SER A 1 181 ? -7.688 -9.819 24.579 1.00 88.31 181 SER A C 1
ATOM 1266 O O . SER A 1 181 ? -7.326 -10.574 25.467 1.00 88.31 181 SER A O 1
ATOM 1268 N N . GLY A 1 182 ? -8.168 -8.603 24.858 1.00 88.56 182 GLY A N 1
ATOM 1269 C CA . GLY A 1 182 ? -8.235 -8.065 26.218 1.00 88.56 182 GLY A CA 1
ATOM 1270 C C . GLY A 1 182 ? -6.880 -7.658 26.829 1.00 88.56 182 GLY A C 1
ATOM 1271 O O . GLY A 1 182 ? -6.855 -7.001 27.873 1.00 88.56 182 GLY A O 1
ATOM 1272 N N . ARG A 1 183 ? -5.754 -7.946 26.163 1.00 91.50 183 ARG A N 1
ATOM 1273 C CA . ARG A 1 183 ? -4.397 -7.572 26.600 1.00 91.50 183 ARG A CA 1
ATOM 1274 C C . ARG A 1 183 ? -3.748 -6.546 25.674 1.00 91.50 183 ARG A C 1
ATOM 1276 O O . ARG A 1 183 ? -3.955 -6.575 24.461 1.00 91.50 183 ARG A O 1
ATOM 1283 N N . VAL A 1 184 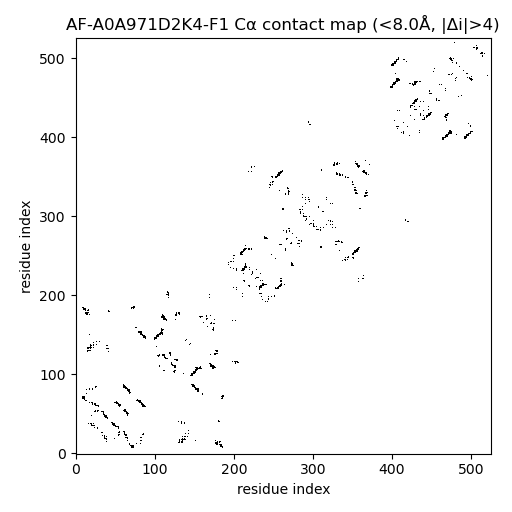? -2.942 -5.662 26.257 1.00 88.94 184 VAL A N 1
ATOM 1284 C CA . VAL A 1 184 ? -2.044 -4.760 25.526 1.00 88.94 184 VAL A CA 1
ATOM 1285 C C . VAL A 1 184 ? -0.674 -5.421 25.454 1.00 88.94 184 VAL A C 1
ATOM 1287 O O . VAL A 1 184 ? -0.062 -5.700 26.485 1.00 88.94 184 VAL A O 1
ATOM 1290 N N . ILE A 1 185 ? -0.220 -5.701 24.231 1.00 84.06 185 ILE A N 1
ATOM 1291 C CA . ILE A 1 185 ? 1.098 -6.280 23.957 1.00 84.06 185 ILE A CA 1
ATOM 1292 C C . ILE A 1 185 ? 2.031 -5.135 23.538 1.00 84.06 185 ILE A C 1
ATOM 1294 O O . ILE A 1 185 ? 1.781 -4.535 22.487 1.00 84.06 185 ILE A O 1
ATOM 1298 N N . PRO A 1 186 ? 3.100 -4.850 24.303 1.00 82.00 186 PRO A N 1
ATOM 1299 C CA . PRO A 1 186 ? 3.991 -3.729 24.028 1.00 82.00 186 PRO A CA 1
ATOM 1300 C C . PRO A 1 186 ? 4.583 -3.739 22.617 1.00 82.00 186 PRO A C 1
ATOM 1302 O O . PRO A 1 186 ? 5.165 -4.734 22.185 1.00 82.00 186 PRO A O 1
ATOM 1305 N N . ARG A 1 187 ? 4.468 -2.605 21.912 1.00 76.75 187 ARG A N 1
ATOM 1306 C CA . ARG A 1 187 ? 5.037 -2.327 20.579 1.00 76.75 187 ARG A CA 1
ATOM 1307 C C . ARG A 1 187 ? 4.707 -3.386 19.523 1.00 76.75 187 ARG A C 1
ATOM 1309 O O . ARG A 1 187 ? 5.529 -3.695 18.660 1.00 76.75 187 ARG A O 1
ATOM 1316 N N . SER A 1 188 ? 3.496 -3.932 19.572 1.00 79.06 188 SER A N 1
ATOM 1317 C CA . SER A 1 188 ? 3.038 -4.917 18.595 1.00 79.06 188 SER A CA 1
ATOM 1318 C C . SER A 1 188 ? 2.830 -4.284 17.210 1.00 79.06 188 SER A C 1
ATOM 1320 O O . SER A 1 188 ? 1.931 -3.464 17.012 1.00 79.06 188 SER A O 1
ATOM 1322 N N . GLU A 1 189 ? 3.627 -4.705 16.220 1.00 80.38 189 GLU A N 1
ATOM 1323 C CA . GLU A 1 189 ? 3.392 -4.342 14.812 1.00 80.38 189 GLU A CA 1
ATOM 1324 C C . GLU A 1 189 ? 2.020 -4.823 14.321 1.00 80.38 189 GLU A C 1
ATOM 1326 O O . GLU A 1 189 ? 1.364 -4.115 13.558 1.00 80.38 189 GLU A O 1
ATOM 1331 N N . ASP A 1 190 ? 1.549 -5.970 14.818 1.00 79.88 190 ASP A N 1
ATOM 1332 C CA . ASP A 1 190 ? 0.229 -6.504 14.484 1.00 79.88 190 ASP A CA 1
ATOM 1333 C C . ASP A 1 190 ? -0.899 -5.597 14.982 1.00 79.88 190 ASP A C 1
ATOM 1335 O O . ASP A 1 190 ? -1.877 -5.376 14.266 1.00 79.88 190 ASP A O 1
ATOM 1339 N N . ALA A 1 191 ? -0.775 -5.046 16.194 1.00 77.88 191 ALA A N 1
ATOM 1340 C CA . ALA A 1 191 ? -1.758 -4.109 16.734 1.00 77.88 191 ALA A CA 1
ATOM 1341 C C . ALA A 1 191 ? -1.819 -2.822 15.896 1.00 77.88 191 ALA A C 1
ATOM 1343 O O . ALA A 1 191 ? -2.907 -2.358 15.544 1.00 77.88 191 ALA A O 1
ATOM 1344 N N . TRP A 1 192 ? -0.656 -2.289 15.512 1.00 82.56 192 TRP A N 1
ATOM 1345 C CA . TRP A 1 192 ? -0.571 -1.111 14.654 1.00 82.56 192 TRP A CA 1
ATOM 1346 C C . TRP A 1 192 ? -1.156 -1.369 13.261 1.00 82.56 192 TRP A C 1
ATOM 1348 O O . TRP A 1 192 ? -2.010 -0.610 12.808 1.00 82.56 192 TRP A O 1
ATOM 1358 N N . MET A 1 193 ? -0.787 -2.471 12.604 1.00 87.31 193 MET A N 1
ATOM 1359 C CA . MET A 1 193 ? -1.364 -2.881 11.319 1.00 87.31 193 MET A CA 1
ATOM 1360 C C . MET A 1 193 ? -2.893 -2.981 11.403 1.00 87.31 193 MET A C 1
ATOM 1362 O O . MET A 1 193 ? -3.599 -2.422 10.563 1.00 87.31 193 MET A O 1
ATOM 1366 N N . ARG A 1 194 ? -3.422 -3.642 12.441 1.00 84.25 194 ARG A N 1
ATOM 1367 C CA . ARG A 1 194 ? -4.871 -3.803 12.640 1.00 84.25 194 ARG A CA 1
ATOM 1368 C C . ARG A 1 194 ? -5.604 -2.476 12.806 1.00 84.25 194 ARG A C 1
ATOM 1370 O O . ARG A 1 194 ? -6.749 -2.390 12.380 1.00 84.25 194 ARG A O 1
ATOM 1377 N N . SER A 1 195 ? -4.970 -1.446 13.371 1.00 84.94 195 SER A N 1
ATOM 1378 C CA . SER A 1 195 ? -5.583 -0.110 13.446 1.00 84.94 195 SER A CA 1
ATOM 1379 C C . SER A 1 195 ? -5.701 0.600 12.093 1.00 84.94 195 SER A C 1
ATOM 1381 O O . SER A 1 195 ? -6.518 1.508 11.961 1.00 84.94 195 SER A O 1
ATOM 1383 N N . LEU A 1 196 ? -4.934 0.180 11.078 1.00 88.94 196 LEU A N 1
ATOM 1384 C CA . LEU A 1 196 ? -4.964 0.790 9.747 1.00 88.94 196 LEU A CA 1
ATOM 1385 C C . LEU A 1 196 ? -6.025 0.165 8.834 1.00 88.94 196 LEU A C 1
ATOM 1387 O O . LEU A 1 196 ? -6.571 0.876 7.991 1.00 88.94 196 LEU A O 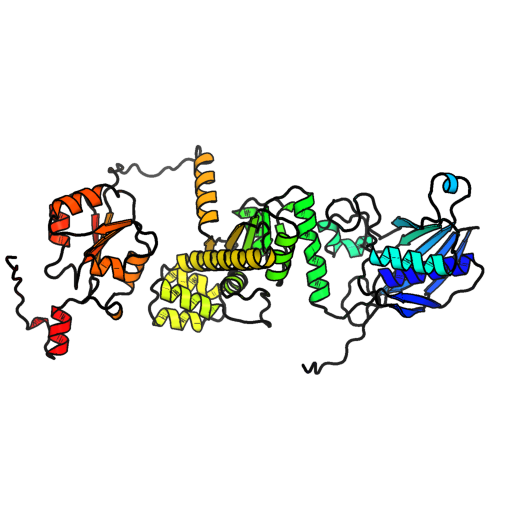1
ATOM 1391 N N . LEU A 1 197 ? -6.330 -1.128 9.002 1.00 90.75 197 LEU A N 1
ATOM 1392 C CA . LEU A 1 197 ? -7.268 -1.876 8.149 1.00 90.75 197 LEU A CA 1
ATOM 1393 C C . LEU A 1 197 ? -8.666 -1.235 8.004 1.00 90.75 197 LEU A C 1
ATOM 1395 O O . LEU A 1 197 ? -9.162 -1.212 6.876 1.00 90.75 197 LEU A O 1
ATOM 1399 N N . PRO A 1 198 ? -9.298 -0.678 9.064 1.00 90.50 198 PRO A N 1
ATOM 1400 C CA . PRO A 1 198 ? -10.647 -0.113 8.964 1.00 90.50 198 PRO A CA 1
ATOM 1401 C C . PRO A 1 198 ? -10.776 1.057 7.981 1.00 90.50 198 PRO A C 1
ATOM 1403 O O . PRO A 1 198 ? -11.870 1.331 7.500 1.00 90.50 198 PRO A O 1
ATOM 1406 N N . GLN A 1 199 ? -9.673 1.731 7.637 1.00 93.62 199 GLN A N 1
ATOM 1407 C CA . GLN A 1 199 ? -9.688 2.810 6.642 1.00 93.62 199 GLN A CA 1
ATOM 1408 C C . GLN A 1 199 ? -10.190 2.330 5.270 1.00 93.62 199 GLN A C 1
ATOM 1410 O O . GLN A 1 199 ? -10.866 3.080 4.574 1.00 93.62 199 GLN A O 1
ATOM 1415 N N . VAL A 1 200 ? -9.891 1.081 4.888 1.00 94.62 200 VAL A N 1
ATOM 1416 C CA . VAL A 1 200 ? -10.346 0.496 3.614 1.00 94.62 200 VAL A CA 1
ATOM 1417 C C . VAL A 1 200 ? -11.863 0.328 3.603 1.00 94.62 200 VAL A C 1
ATOM 1419 O O . VAL A 1 200 ? -12.519 0.653 2.616 1.00 94.62 200 VAL A O 1
ATOM 1422 N N . ASP A 1 201 ? -12.421 -0.138 4.717 1.00 91.88 201 ASP A N 1
ATOM 1423 C CA . ASP A 1 201 ? -13.860 -0.360 4.857 1.00 91.88 201 ASP A CA 1
ATOM 1424 C C . ASP A 1 201 ? -14.647 0.934 4.834 1.00 91.88 201 ASP A C 1
ATOM 1426 O O . ASP A 1 201 ? -15.721 1.009 4.244 1.00 91.88 201 ASP A O 1
ATOM 1430 N N . MET A 1 202 ? -14.087 1.973 5.439 1.00 90.81 202 MET A N 1
ATOM 1431 C CA . MET A 1 202 ? -14.669 3.301 5.377 1.00 90.81 202 MET A CA 1
ATOM 1432 C C . MET A 1 202 ? -14.617 3.888 3.973 1.00 90.81 202 MET A C 1
ATOM 1434 O O . MET A 1 202 ? -15.614 4.439 3.519 1.00 90.81 202 MET A O 1
ATOM 1438 N N . ALA A 1 203 ? -13.492 3.737 3.269 1.00 93.12 203 ALA A N 1
ATOM 1439 C CA . ALA A 1 203 ? -13.387 4.188 1.888 1.00 93.12 203 ALA A CA 1
ATOM 1440 C C . ALA A 1 203 ? -14.453 3.511 1.009 1.00 93.12 203 ALA A C 1
ATOM 1442 O O . ALA A 1 203 ? -15.123 4.190 0.233 1.00 93.12 203 ALA A O 1
ATOM 1443 N N . LEU A 1 204 ? -14.673 2.204 1.184 1.00 92.06 204 LEU A N 1
ATOM 1444 C CA . LEU A 1 204 ? -15.734 1.479 0.485 1.00 92.06 204 LEU A CA 1
ATOM 1445 C C . LEU A 1 204 ? -17.135 1.968 0.889 1.00 92.06 204 LEU A C 1
ATOM 1447 O O . LEU A 1 204 ? -17.991 2.172 0.031 1.00 92.06 204 LEU A O 1
ATOM 1451 N N . ALA A 1 205 ? -17.375 2.177 2.187 1.00 91.19 205 ALA A N 1
ATOM 1452 C CA . ALA A 1 205 ? -18.660 2.645 2.704 1.00 91.19 205 ALA A CA 1
ATOM 1453 C C . ALA A 1 205 ? -19.018 4.066 2.235 1.00 91.19 205 ALA A C 1
ATOM 1455 O O . ALA A 1 205 ? -20.197 4.378 2.076 1.00 91.19 205 ALA A O 1
ATOM 1456 N N . ASP A 1 206 ? -18.015 4.896 1.951 1.00 91.12 206 ASP A N 1
ATOM 1457 C CA . ASP A 1 206 ? -18.182 6.207 1.316 1.00 91.12 206 ASP A CA 1
ATOM 1458 C C . ASP A 1 206 ? -18.463 6.116 -0.200 1.00 91.12 206 ASP A C 1
ATOM 1460 O O . ASP A 1 206 ? -18.572 7.141 -0.873 1.00 91.12 206 ASP A O 1
ATOM 1464 N N . GLY A 1 207 ? -18.584 4.904 -0.753 1.00 92.19 207 GLY A N 1
ATOM 1465 C CA . GLY A 1 207 ? -18.897 4.659 -2.160 1.00 92.19 207 GLY A CA 1
ATOM 1466 C C . GLY A 1 207 ? -17.687 4.700 -3.092 1.00 92.19 207 GLY A C 1
ATOM 1467 O O . GLY A 1 207 ? -17.869 4.788 -4.305 1.00 92.19 207 GLY A O 1
ATOM 1468 N N . ASN A 1 208 ? -16.462 4.646 -2.561 1.00 94.88 208 ASN A N 1
ATOM 1469 C CA . ASN A 1 208 ? -15.268 4.615 -3.398 1.00 94.88 208 ASN A CA 1
ATOM 1470 C C . ASN A 1 208 ? -15.025 3.200 -3.933 1.00 94.88 208 ASN A C 1
ATOM 1472 O O . ASN A 1 208 ? -14.906 2.245 -3.168 1.00 94.88 208 ASN A O 1
ATOM 1476 N N . ASP A 1 209 ? -14.885 3.087 -5.251 1.00 92.88 209 ASP A N 1
ATOM 1477 C CA . ASP A 1 209 ? -14.441 1.872 -5.946 1.00 92.88 209 ASP A CA 1
ATOM 1478 C C . ASP A 1 209 ? -12.918 1.850 -6.187 1.00 92.88 209 ASP A C 1
ATOM 1480 O O . ASP A 1 209 ? -12.344 0.823 -6.563 1.00 92.88 209 ASP A O 1
ATOM 1484 N N . THR A 1 210 ? -12.271 2.993 -5.948 1.00 95.56 210 THR A N 1
ATOM 1485 C CA . THR A 1 210 ? -10.852 3.253 -6.158 1.00 95.56 210 THR A CA 1
ATOM 1486 C C . THR A 1 210 ? -10.245 3.844 -4.896 1.00 95.56 210 THR A C 1
ATOM 1488 O O . THR A 1 210 ? -10.708 4.880 -4.409 1.00 95.56 210 THR A O 1
ATOM 1491 N N . VAL A 1 211 ? -9.161 3.237 -4.410 1.00 97.12 211 VAL A N 1
ATOM 1492 C CA . VAL A 1 211 ? -8.382 3.756 -3.274 1.00 97.12 211 VAL A CA 1
ATOM 1493 C C . VAL A 1 211 ? -6.926 4.001 -3.634 1.00 97.12 211 VAL A C 1
ATOM 1495 O O . VAL A 1 211 ? -6.308 3.258 -4.398 1.00 97.12 211 VAL A O 1
ATOM 1498 N N . TYR A 1 212 ? -6.361 5.035 -3.023 1.00 97.81 212 TYR A N 1
ATOM 1499 C CA . TYR A 1 212 ? -4.953 5.387 -3.096 1.00 97.81 212 TYR A CA 1
ATOM 1500 C C . TYR A 1 212 ? -4.258 4.889 -1.829 1.00 97.81 212 TYR A C 1
ATOM 1502 O O . TYR A 1 212 ? -4.376 5.499 -0.765 1.00 97.81 212 TYR A O 1
ATOM 1510 N N . LEU A 1 213 ? -3.536 3.771 -1.936 1.00 97.94 213 LEU A N 1
ATOM 1511 C CA . LEU A 1 213 ? -2.754 3.227 -0.827 1.00 97.94 213 LEU A CA 1
ATOM 1512 C C . LEU A 1 213 ? -1.409 3.941 -0.744 1.00 97.94 213 LEU A C 1
ATOM 1514 O O . LEU A 1 213 ? -0.598 3.883 -1.675 1.00 97.94 213 LEU A O 1
ATOM 1518 N N . THR A 1 214 ? -1.157 4.586 0.392 1.00 96.81 214 THR A N 1
ATOM 1519 C CA . THR A 1 214 ? 0.030 5.422 0.576 1.00 96.81 214 THR A CA 1
ATOM 1520 C C . THR A 1 214 ? 0.858 4.984 1.791 1.00 96.81 214 THR A C 1
ATOM 1522 O O . THR A 1 214 ? 0.339 4.873 2.904 1.00 96.81 214 THR A O 1
ATOM 1525 N N . PRO A 1 215 ? 2.178 4.749 1.645 1.00 93.75 215 PRO A N 1
ATOM 1526 C CA . PRO A 1 215 ? 3.032 4.395 2.783 1.00 93.75 215 PRO A CA 1
ATOM 1527 C C . PRO A 1 215 ? 3.196 5.512 3.828 1.00 93.75 215 PRO A C 1
ATOM 1529 O O . PRO A 1 215 ? 3.695 5.270 4.924 1.00 93.75 215 PRO A O 1
ATOM 1532 N N . GLY A 1 216 ? 2.831 6.752 3.504 1.00 89.44 216 GLY A N 1
ATOM 1533 C CA . GLY A 1 216 ? 2.938 7.894 4.407 1.00 89.44 216 GLY A CA 1
ATOM 1534 C C . GLY A 1 216 ? 2.655 9.219 3.706 1.00 89.44 216 GLY A C 1
ATOM 1535 O O . GLY A 1 216 ? 2.326 9.244 2.520 1.00 89.44 216 GLY A O 1
ATOM 1536 N N . GLY A 1 217 ? 2.854 10.324 4.429 1.00 89.81 217 GLY A N 1
ATOM 1537 C CA . GLY A 1 217 ? 2.376 11.654 4.031 1.00 89.81 217 GLY A CA 1
ATOM 1538 C C . GLY A 1 217 ? 2.848 12.166 2.664 1.00 89.81 217 GLY A C 1
ATOM 1539 O O . GLY A 1 217 ? 2.098 12.869 1.996 1.00 89.81 217 GLY A O 1
ATOM 1540 N N . PHE A 1 218 ? 4.044 11.788 2.190 1.00 90.44 218 PHE A N 1
ATOM 1541 C CA . PHE A 1 218 ? 4.485 12.134 0.828 1.00 90.44 218 PHE A CA 1
ATOM 1542 C C . PHE A 1 218 ? 3.554 11.551 -0.246 1.00 90.44 218 PHE A C 1
ATOM 1544 O O . PHE A 1 218 ? 3.211 12.236 -1.206 1.00 90.44 218 PHE A O 1
ATOM 1551 N N . GLY A 1 219 ? 3.125 10.298 -0.062 1.00 92.31 219 GLY A N 1
ATOM 1552 C CA . GLY A 1 219 ? 2.176 9.639 -0.953 1.00 92.31 219 GLY A CA 1
ATOM 1553 C C . GLY A 1 219 ? 0.778 10.241 -0.845 1.00 92.31 219 GLY A C 1
ATOM 1554 O O . GLY A 1 219 ? 0.165 10.498 -1.873 1.00 92.31 219 GLY A O 1
ATOM 1555 N N . GLU A 1 220 ? 0.309 10.542 0.373 1.00 93.50 220 GLU A N 1
ATOM 1556 C CA . GLU A 1 220 ? -0.990 11.205 0.597 1.00 93.50 220 GLU A CA 1
ATOM 1557 C C . GLU A 1 220 ? -1.055 12.561 -0.109 1.00 93.50 220 GLU A C 1
ATOM 1559 O O . GLU A 1 220 ? -2.000 12.854 -0.843 1.00 93.50 220 GLU A O 1
ATOM 1564 N N . ARG A 1 221 ? -0.015 13.384 0.071 1.00 92.38 221 ARG A N 1
ATOM 1565 C CA . ARG A 1 221 ? 0.085 14.695 -0.570 1.00 92.38 221 ARG A CA 1
ATOM 1566 C C . ARG A 1 221 ? 0.061 14.565 -2.090 1.00 92.38 221 ARG A C 1
ATOM 1568 O O . ARG A 1 221 ? -0.711 15.260 -2.741 1.00 92.38 221 ARG A O 1
ATOM 1575 N N . ALA A 1 222 ? 0.845 13.643 -2.647 1.00 92.56 222 ALA A N 1
ATOM 1576 C CA . ALA A 1 222 ? 0.861 13.406 -4.084 1.00 92.56 222 ALA A CA 1
ATOM 1577 C C . ALA A 1 222 ? -0.484 12.884 -4.615 1.00 92.56 222 ALA A C 1
ATOM 1579 O O . ALA A 1 222 ? -0.933 13.352 -5.659 1.00 92.56 222 ALA A O 1
ATOM 1580 N N . ALA A 1 223 ? -1.147 11.965 -3.906 1.00 94.19 223 ALA A N 1
ATOM 1581 C CA . ALA A 1 223 ? -2.474 11.469 -4.272 1.00 94.19 223 ALA A CA 1
ATOM 1582 C C . ALA A 1 223 ? -3.483 12.624 -4.388 1.00 94.19 223 ALA A C 1
ATOM 1584 O O . ALA A 1 223 ? -4.177 12.738 -5.399 1.00 94.19 223 ALA A O 1
ATOM 1585 N N . ARG A 1 224 ? -3.485 13.545 -3.417 1.00 93.62 224 ARG A N 1
ATOM 1586 C CA . ARG A 1 224 ? -4.360 14.724 -3.423 1.00 93.62 224 ARG A CA 1
ATOM 1587 C C . ARG A 1 224 ? -3.994 15.718 -4.529 1.00 93.62 224 ARG A C 1
ATOM 1589 O O . ARG A 1 224 ? -4.828 16.072 -5.354 1.00 93.62 224 ARG A O 1
ATOM 1596 N N . GLU A 1 225 ? -2.740 16.159 -4.569 1.00 92.06 225 GLU A N 1
ATOM 1597 C CA . GLU A 1 225 ? -2.305 17.284 -5.411 1.00 92.06 225 GLU A CA 1
ATOM 1598 C C . GLU A 1 225 ? -2.075 16.906 -6.878 1.00 92.06 225 GLU A C 1
ATOM 1600 O O . GLU A 1 225 ? -2.223 17.746 -7.764 1.00 92.06 225 GLU A O 1
ATOM 1605 N N . ARG A 1 226 ? -1.668 15.661 -7.157 1.00 89.25 226 ARG A N 1
ATOM 1606 C CA . ARG A 1 226 ? -1.259 15.219 -8.504 1.00 89.25 226 ARG A CA 1
ATOM 1607 C C . ARG A 1 226 ? -2.257 14.280 -9.163 1.00 89.25 226 ARG A C 1
ATOM 1609 O O . ARG A 1 226 ? -2.276 14.211 -10.390 1.00 89.25 226 ARG A O 1
ATOM 1616 N N . PHE A 1 227 ? -3.050 13.562 -8.370 1.00 89.88 227 PHE A N 1
ATOM 1617 C CA . PHE A 1 227 ? -4.050 12.614 -8.867 1.00 89.88 227 PHE A CA 1
ATOM 1618 C C . PHE A 1 227 ? -5.490 13.039 -8.550 1.00 89.88 227 PHE A C 1
ATOM 1620 O O . PHE A 1 227 ? -6.418 12.379 -9.005 1.00 89.88 227 PHE A O 1
ATOM 1627 N N . GLY A 1 228 ? -5.690 14.153 -7.831 1.00 91.31 228 GLY A N 1
ATOM 1628 C CA . GLY A 1 228 ? -7.021 14.678 -7.516 1.00 91.31 228 GLY A CA 1
ATOM 1629 C C . GLY A 1 228 ? -7.839 13.762 -6.606 1.00 91.31 228 GLY A C 1
ATOM 1630 O O . GLY A 1 228 ? -9.064 13.833 -6.628 1.00 91.31 228 GLY A O 1
ATOM 1631 N N . ALA A 1 229 ? -7.177 12.885 -5.844 1.00 93.62 229 ALA A N 1
ATOM 1632 C CA . ALA A 1 229 ? -7.845 11.952 -4.948 1.00 93.62 229 ALA A CA 1
ATOM 1633 C C . ALA A 1 229 ? -8.577 12.707 -3.831 1.00 93.62 229 ALA A C 1
ATOM 1635 O O . ALA A 1 229 ? -7.994 13.578 -3.175 1.00 93.62 229 ALA A O 1
ATOM 1636 N N . ALA A 1 230 ? -9.840 12.349 -3.595 1.00 93.69 230 ALA A N 1
ATOM 1637 C CA . ALA A 1 230 ? -10.575 12.826 -2.433 1.00 93.69 230 ALA A CA 1
ATOM 1638 C C . ALA A 1 230 ? -9.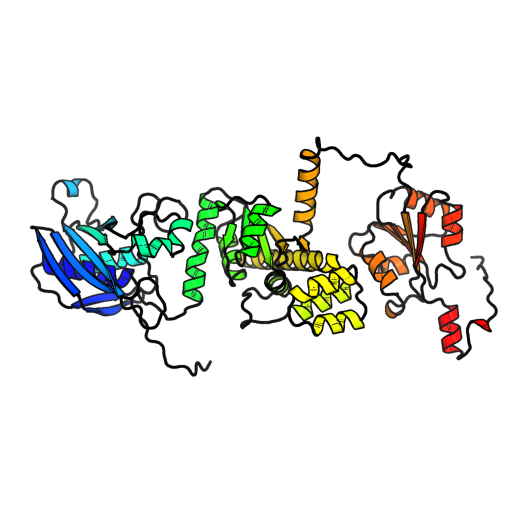974 12.243 -1.145 1.00 93.69 230 ALA A C 1
ATOM 1640 O O . ALA A 1 230 ? -9.410 11.149 -1.154 1.00 93.69 230 ALA A O 1
ATOM 1641 N N . GLU A 1 231 ? -10.137 12.937 -0.017 1.00 91.12 231 GLU A N 1
ATOM 1642 C CA . GLU A 1 231 ? -9.616 12.469 1.278 1.00 91.12 231 GLU A CA 1
ATOM 1643 C C . GLU A 1 231 ? -10.133 11.069 1.639 1.00 91.12 231 GLU A C 1
ATOM 1645 O O . GLU A 1 231 ? -9.394 10.242 2.159 1.00 91.12 231 GLU A O 1
ATOM 1650 N N . THR A 1 232 ? -11.389 10.781 1.294 1.00 91.94 232 THR A N 1
ATOM 1651 C CA . THR A 1 232 ? -12.049 9.488 1.525 1.00 91.94 232 THR A CA 1
ATOM 1652 C C . THR A 1 232 ? -11.469 8.346 0.687 1.00 91.94 232 THR A C 1
ATOM 1654 O O . THR A 1 232 ? -11.651 7.186 1.041 1.00 91.94 232 THR A O 1
ATOM 1657 N N . GLN A 1 233 ? -10.741 8.653 -0.391 1.00 95.25 233 GLN A N 1
ATOM 1658 C CA . GLN A 1 233 ? -10.071 7.664 -1.239 1.00 95.25 233 GLN A CA 1
ATOM 1659 C C . GLN A 1 233 ? -8.647 7.351 -0.772 1.00 95.25 233 GLN A C 1
ATOM 1661 O O . GLN A 1 233 ? -8.053 6.379 -1.241 1.00 95.25 233 GLN A O 1
ATOM 1666 N N . ILE A 1 234 ? -8.056 8.175 0.095 1.00 96.12 234 ILE A N 1
ATOM 1667 C CA . ILE A 1 234 ? -6.658 8.035 0.508 1.00 96.12 234 ILE A CA 1
ATOM 1668 C C . ILE A 1 234 ? -6.594 7.168 1.764 1.00 96.12 234 ILE A C 1
ATOM 1670 O O . ILE A 1 234 ? -7.129 7.518 2.811 1.00 96.12 234 ILE A O 1
ATOM 1674 N N . VAL A 1 235 ? -5.887 6.042 1.669 1.00 95.94 235 VAL A N 1
ATOM 1675 C CA . VAL A 1 235 ? -5.715 5.096 2.775 1.00 95.94 235 VAL A CA 1
ATOM 1676 C C . VAL A 1 235 ? -4.232 4.956 3.098 1.00 95.94 235 VAL A C 1
ATOM 1678 O O . VAL A 1 235 ? -3.417 4.570 2.254 1.00 95.94 235 VAL A O 1
ATOM 1681 N N . GLN A 1 236 ? -3.861 5.258 4.343 1.00 95.00 236 GLN A N 1
ATOM 1682 C CA . GLN A 1 236 ? -2.475 5.159 4.783 1.00 95.00 236 GLN A CA 1
ATOM 1683 C C . GLN A 1 236 ? -2.145 3.716 5.185 1.00 95.00 236 GLN A C 1
ATOM 1685 O O . GLN A 1 236 ? -2.729 3.172 6.123 1.00 95.00 236 GLN A O 1
ATOM 1690 N N . CYS A 1 237 ? -1.170 3.101 4.511 1.00 94.69 237 CYS A N 1
ATOM 1691 C CA . CYS A 1 237 ? -0.738 1.725 4.780 1.00 94.69 237 CYS A CA 1
ATOM 1692 C C . CYS A 1 237 ? 0.544 1.624 5.617 1.00 94.69 237 CYS A C 1
ATOM 1694 O O . CYS A 1 237 ? 0.935 0.527 6.014 1.00 94.69 237 CYS A O 1
ATOM 1696 N N . SER A 1 238 ? 1.222 2.745 5.902 1.00 93.44 238 SER A N 1
ATOM 1697 C CA . SER A 1 238 ? 2.512 2.741 6.608 1.00 93.44 238 SER A CA 1
ATOM 1698 C C . SER A 1 238 ? 3.495 1.759 5.936 1.00 93.44 238 SER A C 1
ATOM 1700 O O . SER A 1 238 ? 3.671 1.782 4.716 1.00 93.44 238 SER A O 1
ATOM 1702 N N . ASN A 1 239 ? 4.124 0.863 6.701 1.00 94.69 239 ASN A N 1
ATOM 1703 C CA . ASN A 1 239 ? 4.985 -0.176 6.149 1.00 94.69 239 ASN A CA 1
ATOM 1704 C C . ASN A 1 239 ? 4.225 -1.399 5.605 1.00 94.69 239 ASN A C 1
ATOM 1706 O O . ASN A 1 239 ? 4.831 -2.166 4.866 1.00 94.69 239 ASN A O 1
ATOM 1710 N N . PHE A 1 240 ? 2.933 -1.560 5.899 1.00 96.12 240 PHE A N 1
ATOM 1711 C CA . PHE A 1 240 ? 2.125 -2.773 5.693 1.00 96.12 240 PHE A CA 1
ATOM 1712 C C . PHE A 1 240 ? 1.386 -2.762 4.345 1.00 96.12 240 PHE A C 1
ATOM 1714 O O . PHE A 1 240 ? 0.167 -2.909 4.274 1.00 96.12 240 PHE A O 1
ATOM 1721 N N . VAL A 1 241 ? 2.118 -2.537 3.249 1.00 97.25 241 VAL A N 1
ATOM 1722 C CA . VAL A 1 241 ? 1.518 -2.407 1.905 1.00 97.25 241 VAL A CA 1
ATOM 1723 C C . VAL A 1 241 ? 0.772 -3.684 1.513 1.00 97.25 241 VAL A C 1
ATOM 1725 O O . VAL A 1 241 ? -0.333 -3.614 0.984 1.00 97.25 241 VAL A O 1
ATOM 1728 N N . GLY A 1 242 ? 1.367 -4.850 1.784 1.00 97.19 242 GLY A N 1
ATOM 1729 C CA . GLY A 1 242 ? 0.764 -6.140 1.449 1.00 97.19 242 GLY A CA 1
ATOM 1730 C C . GLY A 1 242 ? -0.521 -6.437 2.214 1.00 97.19 242 GLY A C 1
ATOM 1731 O O . GLY A 1 242 ? -1.446 -6.982 1.622 1.00 97.19 242 GLY A O 1
ATOM 1732 N N . ASP A 1 243 ? -0.583 -6.094 3.499 1.00 96.88 243 ASP A N 1
ATOM 1733 C CA . ASP A 1 243 ? -1.743 -6.372 4.352 1.00 96.88 243 ASP A CA 1
ATOM 1734 C C . ASP A 1 243 ? -2.926 -5.468 3.996 1.00 96.88 243 ASP A C 1
ATOM 1736 O O . ASP A 1 243 ? -4.063 -5.927 3.901 1.00 96.88 243 ASP A O 1
ATOM 1740 N N . LEU A 1 244 ? -2.661 -4.186 3.716 1.00 97.12 244 LEU A N 1
ATOM 1741 C CA . LEU A 1 244 ? -3.700 -3.261 3.257 1.00 97.12 244 LEU A CA 1
ATOM 1742 C C . LEU A 1 244 ? -4.189 -3.604 1.848 1.00 97.12 244 LEU A C 1
ATOM 1744 O O . LEU A 1 244 ? -5.381 -3.471 1.577 1.00 97.12 244 LEU A O 1
ATOM 1748 N N . LEU A 1 245 ? -3.306 -4.076 0.964 1.00 98.19 245 LEU A N 1
ATOM 1749 C CA . LEU A 1 245 ? -3.718 -4.575 -0.346 1.00 98.19 245 LEU A CA 1
ATOM 1750 C C . LEU A 1 245 ? -4.625 -5.804 -0.207 1.00 98.19 245 LEU A C 1
ATOM 1752 O O . LEU A 1 245 ? -5.676 -5.842 -0.840 1.00 98.19 245 LEU A O 1
ATOM 1756 N N . ASP A 1 246 ? -4.271 -6.764 0.650 1.00 97.75 246 ASP A N 1
ATOM 1757 C CA . ASP A 1 246 ? -5.110 -7.942 0.901 1.00 97.75 246 ASP A CA 1
ATOM 1758 C C . ASP A 1 246 ? -6.473 -7.532 1.475 1.00 97.75 246 ASP A C 1
ATOM 1760 O O . ASP A 1 246 ? -7.502 -8.036 1.029 1.00 97.75 246 ASP A O 1
ATOM 1764 N N . ARG A 1 247 ? -6.511 -6.542 2.378 1.00 96.56 247 ARG A N 1
ATOM 1765 C CA . ARG A 1 247 ? -7.773 -5.986 2.883 1.00 96.56 247 ARG A CA 1
ATOM 1766 C C . ARG A 1 247 ? -8.628 -5.362 1.781 1.00 96.56 247 ARG A C 1
ATOM 1768 O O . ARG A 1 247 ? -9.846 -5.515 1.837 1.00 96.56 247 ARG A O 1
ATOM 1775 N N . CYS A 1 248 ? -8.021 -4.675 0.808 1.00 97.44 248 CYS A N 1
ATOM 1776 C CA . CYS A 1 248 ? -8.731 -4.111 -0.348 1.00 97.44 248 CYS A CA 1
ATOM 1777 C C . CYS A 1 248 ? -9.343 -5.207 -1.227 1.00 97.44 248 CYS A C 1
ATOM 1779 O O . CYS A 1 248 ? -10.466 -5.046 -1.700 1.00 97.44 248 CYS A O 1
ATOM 1781 N N . VAL A 1 249 ? -8.633 -6.326 -1.411 1.00 97.56 249 VAL A N 1
ATOM 1782 C CA . VAL A 1 249 ? -9.157 -7.505 -2.119 1.00 97.56 249 VAL A CA 1
ATOM 1783 C C . VAL A 1 249 ? -10.348 -8.084 -1.361 1.00 97.56 249 VAL A C 1
ATOM 1785 O O . VAL A 1 249 ? -11.417 -8.249 -1.938 1.00 97.56 249 VAL A O 1
ATOM 1788 N N . ASP A 1 250 ? -10.195 -8.313 -0.055 1.00 95.50 250 ASP A N 1
ATOM 1789 C CA . ASP A 1 250 ? -11.255 -8.861 0.799 1.00 95.50 250 ASP A CA 1
ATOM 1790 C C . ASP A 1 250 ? -12.486 -7.940 0.873 1.00 95.50 250 ASP A C 1
ATOM 1792 O O . ASP A 1 250 ? -13.601 -8.401 1.104 1.00 95.50 250 ASP A O 1
ATOM 1796 N N . ALA A 1 251 ? -12.291 -6.629 0.701 1.00 93.44 251 ALA A N 1
ATOM 1797 C CA . ALA A 1 251 ? -13.356 -5.630 0.650 1.00 93.44 251 ALA A CA 1
ATOM 1798 C C . ALA A 1 251 ? -14.061 -5.560 -0.719 1.00 93.44 251 ALA A C 1
ATOM 1800 O O . ALA A 1 251 ? -15.089 -4.901 -0.829 1.00 93.44 251 ALA A O 1
ATOM 1801 N N . GLY A 1 252 ? -13.527 -6.205 -1.761 1.00 94.75 252 GLY A N 1
ATOM 1802 C CA . GLY A 1 252 ? -14.078 -6.130 -3.116 1.00 94.75 252 GLY A CA 1
ATOM 1803 C C . GLY A 1 252 ? -13.816 -4.796 -3.821 1.00 94.75 252 GLY A C 1
ATOM 1804 O O . GLY A 1 252 ? -14.623 -4.367 -4.642 1.00 94.75 252 GLY A O 1
ATOM 1805 N N . MET A 1 253 ? -12.706 -4.125 -3.500 1.00 96.38 253 MET A N 1
ATOM 1806 C CA . MET A 1 253 ? -12.309 -2.882 -4.165 1.00 96.38 253 MET A CA 1
ATOM 1807 C C . MET A 1 253 ? -12.067 -3.118 -5.665 1.00 96.38 253 MET A C 1
ATOM 1809 O O . MET A 1 253 ? -11.455 -4.120 -6.039 1.00 96.38 253 MET A O 1
ATOM 1813 N N . ALA A 1 254 ? -12.496 -2.198 -6.534 1.00 96.31 254 ALA A N 1
ATOM 1814 C CA . ALA A 1 254 ? -12.326 -2.356 -7.981 1.00 96.31 254 ALA A CA 1
ATOM 1815 C C . ALA A 1 254 ? -10.924 -1.937 -8.449 1.00 96.31 254 ALA A C 1
ATOM 1817 O O . ALA A 1 254 ? -10.349 -2.560 -9.348 1.00 96.31 254 ALA A O 1
ATOM 1818 N N . GLN A 1 255 ? -10.354 -0.898 -7.834 1.00 97.31 255 GLN A N 1
ATOM 1819 C CA . GLN A 1 255 ? -9.029 -0.395 -8.172 1.00 97.31 255 GLN A CA 1
ATOM 1820 C C . GLN A 1 255 ? -8.227 0.021 -6.935 1.00 97.31 255 GLN A C 1
ATOM 1822 O O . GLN A 1 255 ? -8.723 0.664 -6.012 1.00 97.31 255 GLN A O 1
ATOM 1827 N N . VAL A 1 256 ? -6.935 -0.297 -6.963 1.00 98.38 256 VAL A N 1
ATOM 1828 C CA . VAL A 1 256 ? -5.955 0.150 -5.976 1.00 98.38 256 VAL A CA 1
ATOM 1829 C C . VAL A 1 256 ? -4.815 0.868 -6.690 1.00 98.38 256 VAL A C 1
ATOM 1831 O O . VAL A 1 256 ? -4.159 0.301 -7.561 1.00 98.38 256 VAL A O 1
ATOM 1834 N N . VAL A 1 257 ? -4.540 2.110 -6.297 1.00 98.19 257 VAL A N 1
ATOM 1835 C CA . VAL A 1 257 ? -3.411 2.895 -6.804 1.00 98.19 257 VAL A CA 1
ATOM 1836 C C . VAL A 1 257 ? -2.375 3.052 -5.697 1.00 98.19 257 VAL A C 1
ATOM 1838 O O . VAL A 1 257 ? -2.602 3.739 -4.704 1.00 98.19 257 VAL A O 1
ATOM 1841 N N . LEU A 1 258 ? -1.215 2.420 -5.854 1.00 98.38 258 LEU A N 1
ATOM 1842 C CA . LEU A 1 258 ? -0.094 2.594 -4.935 1.00 98.38 258 LEU A CA 1
ATOM 1843 C C . LEU A 1 258 ? 0.587 3.936 -5.218 1.00 98.38 258 LEU A C 1
ATOM 1845 O O . LEU A 1 258 ? 1.097 4.143 -6.318 1.00 98.38 258 LEU A O 1
ATOM 1849 N N . VAL A 1 259 ? 0.639 4.839 -4.238 1.00 97.81 259 VAL A N 1
ATOM 1850 C CA . VAL A 1 259 ? 1.325 6.134 -4.389 1.00 97.81 259 VAL A CA 1
ATOM 1851 C C . VAL A 1 259 ? 2.281 6.360 -3.233 1.00 97.81 259 VAL A C 1
ATOM 1853 O O . VAL A 1 259 ? 1.887 6.395 -2.068 1.00 97.81 259 VAL A O 1
ATOM 1856 N N . GLY A 1 260 ? 3.560 6.563 -3.533 1.00 96.19 260 GLY A N 1
ATOM 1857 C CA . GLY A 1 260 ? 4.514 6.934 -2.495 1.00 96.19 260 GLY A CA 1
ATOM 1858 C C . GLY A 1 260 ? 5.944 7.073 -2.976 1.00 96.19 260 GLY A C 1
ATOM 1859 O O . GLY A 1 260 ? 6.245 6.969 -4.165 1.00 96.19 260 GLY A O 1
ATOM 1860 N N . HIS A 1 261 ? 6.832 7.332 -2.019 1.00 95.12 261 HIS A N 1
ATOM 1861 C CA . HIS A 1 261 ? 8.194 7.728 -2.343 1.00 95.12 261 HIS A CA 1
ATOM 1862 C C . HIS A 1 261 ? 9.050 6.579 -2.900 1.00 95.12 261 HIS A C 1
ATOM 1864 O O . HIS A 1 261 ? 8.856 5.413 -2.531 1.00 95.12 261 HIS A O 1
ATOM 1870 N N . ALA A 1 262 ? 10.046 6.915 -3.725 1.00 93.44 262 ALA A N 1
ATOM 1871 C CA . ALA A 1 262 ? 10.980 5.978 -4.362 1.00 93.44 262 ALA A CA 1
ATOM 1872 C C . ALA A 1 262 ? 11.488 4.877 -3.415 1.00 93.44 262 ALA A C 1
ATOM 1874 O O . ALA A 1 262 ? 11.344 3.682 -3.683 1.00 93.44 262 ALA A O 1
ATOM 1875 N N . GLY A 1 263 ? 11.984 5.262 -2.238 1.00 91.12 263 GLY A N 1
ATOM 1876 C CA . GLY A 1 263 ? 12.489 4.347 -1.211 1.00 91.12 263 GLY A CA 1
ATOM 1877 C C . GLY A 1 263 ? 11.503 3.289 -0.687 1.00 91.12 263 GLY A C 1
ATOM 1878 O O . GLY A 1 263 ? 11.948 2.317 -0.075 1.00 91.12 263 GLY A O 1
ATOM 1879 N N . LYS A 1 264 ? 10.193 3.423 -0.919 1.00 95.38 264 LYS A N 1
ATOM 1880 C CA . LYS A 1 264 ? 9.172 2.427 -0.536 1.00 95.38 264 LYS A CA 1
ATOM 1881 C C . LYS A 1 264 ? 8.682 1.646 -1.742 1.00 95.38 264 LYS A C 1
ATOM 1883 O O . LYS A 1 264 ? 8.572 0.426 -1.670 1.00 95.38 264 LYS A O 1
ATOM 1888 N N . LEU A 1 265 ? 8.424 2.320 -2.857 1.00 97.00 265 LEU A N 1
ATOM 1889 C CA . LEU A 1 265 ? 7.800 1.679 -4.015 1.00 97.00 265 LEU A CA 1
ATOM 1890 C C . LEU A 1 265 ? 8.792 0.809 -4.786 1.00 97.00 265 LEU A C 1
ATOM 1892 O O . LEU A 1 265 ? 8.393 -0.225 -5.312 1.00 97.00 265 LEU A O 1
ATOM 1896 N N . VAL A 1 266 ? 10.092 1.120 -4.737 1.00 97.62 266 VAL A N 1
ATOM 1897 C CA . VAL A 1 266 ? 11.129 0.208 -5.242 1.00 97.62 266 VAL A CA 1
ATOM 1898 C C . VAL A 1 266 ? 11.124 -1.118 -4.469 1.00 97.62 266 VAL A C 1
ATOM 1900 O O . VAL A 1 266 ? 11.304 -2.172 -5.070 1.00 97.62 266 VAL A O 1
ATOM 1903 N N . LYS A 1 267 ? 10.839 -1.112 -3.157 1.00 97.19 267 LYS A N 1
ATOM 1904 C CA . LYS A 1 267 ? 10.702 -2.354 -2.373 1.00 97.19 267 LYS A CA 1
ATOM 1905 C C . LYS A 1 267 ? 9.507 -3.183 -2.830 1.00 97.19 267 LYS A C 1
ATOM 1907 O O . LYS A 1 267 ? 9.640 -4.389 -3.022 1.00 97.19 267 LYS A O 1
ATOM 1912 N N . VAL A 1 268 ? 8.371 -2.541 -3.092 1.00 97.69 268 VAL A N 1
ATOM 1913 C CA . VAL A 1 268 ? 7.202 -3.224 -3.667 1.00 97.69 268 VAL A CA 1
ATOM 1914 C C . VAL A 1 268 ? 7.540 -3.783 -5.052 1.00 97.69 268 VAL A C 1
ATOM 1916 O O . VAL A 1 268 ? 7.276 -4.954 -5.320 1.00 97.69 268 VAL A O 1
ATOM 1919 N N . ALA A 1 269 ? 8.234 -3.009 -5.892 1.00 97.50 269 ALA A N 1
ATOM 1920 C CA . ALA A 1 269 ? 8.758 -3.448 -7.187 1.00 97.50 269 ALA A CA 1
ATOM 1921 C C . ALA A 1 269 ? 9.824 -4.555 -7.085 1.00 97.50 269 ALA A C 1
ATOM 1923 O O . ALA A 1 269 ? 10.089 -5.223 -8.089 1.00 97.50 269 ALA A O 1
ATOM 1924 N N . ALA A 1 270 ? 10.403 -4.774 -5.899 1.00 96.62 270 ALA A N 1
ATOM 1925 C CA . ALA A 1 270 ? 11.287 -5.882 -5.540 1.00 96.62 270 ALA A CA 1
ATOM 1926 C C . ALA A 1 270 ? 10.536 -7.078 -4.915 1.00 96.62 270 ALA A C 1
ATOM 1928 O O . ALA A 1 270 ? 11.092 -8.173 -4.833 1.00 96.62 270 ALA A O 1
ATOM 1929 N N . GLY A 1 271 ? 9.245 -6.930 -4.585 1.00 95.69 271 GLY A N 1
ATOM 1930 C CA . GLY A 1 271 ? 8.393 -7.972 -3.988 1.00 95.69 271 GLY A CA 1
ATOM 1931 C C . GLY A 1 271 ? 8.392 -7.976 -2.465 1.00 95.69 271 GLY A C 1
ATOM 1932 O O . GLY A 1 271 ? 7.906 -8.921 -1.851 1.00 95.69 271 GLY A O 1
ATOM 1933 N N . VAL A 1 272 ? 8.936 -6.923 -1.863 1.00 96.62 272 VAL A N 1
ATOM 1934 C CA . VAL A 1 272 ? 8.996 -6.725 -0.420 1.00 96.62 272 VAL A CA 1
ATOM 1935 C C . VAL A 1 272 ? 7.749 -5.949 0.007 1.00 96.62 272 VAL A C 1
ATOM 1937 O O . VAL A 1 272 ? 7.646 -4.741 -0.202 1.00 96.62 272 VAL A O 1
ATOM 1940 N N . TRP A 1 273 ? 6.784 -6.668 0.585 1.00 95.81 273 TRP A N 1
ATOM 1941 C CA . TRP A 1 273 ? 5.455 -6.145 0.932 1.00 95.81 273 TRP A CA 1
ATOM 1942 C C . TRP A 1 273 ? 5.399 -5.371 2.246 1.00 95.81 273 TRP A C 1
ATOM 1944 O O . TRP A 1 273 ? 4.563 -4.479 2.388 1.00 95.81 273 TRP A O 1
ATOM 1954 N N . ASN A 1 274 ? 6.303 -5.678 3.180 1.00 95.25 274 ASN A N 1
ATOM 1955 C CA . ASN A 1 274 ? 6.540 -4.838 4.343 1.00 95.25 274 ASN A CA 1
ATOM 1956 C C . ASN A 1 274 ? 7.752 -3.941 4.076 1.00 95.25 274 ASN A C 1
ATOM 1958 O O . ASN A 1 274 ? 8.889 -4.400 3.985 1.00 95.25 274 ASN A O 1
ATOM 1962 N N . THR A 1 275 ? 7.510 -2.644 3.929 1.00 93.00 275 THR A N 1
ATOM 1963 C CA . THR A 1 275 ? 8.520 -1.692 3.449 1.00 93.00 275 THR A CA 1
ATOM 1964 C C . THR A 1 275 ? 9.437 -1.147 4.551 1.00 93.00 275 THR A C 1
ATOM 1966 O O . THR A 1 275 ? 10.242 -0.233 4.309 1.00 93.00 275 THR A O 1
ATOM 1969 N N . HIS A 1 276 ? 9.361 -1.700 5.763 1.00 91.00 276 HIS A N 1
ATOM 1970 C CA . HIS A 1 276 ? 10.286 -1.376 6.842 1.00 91.00 276 HIS A CA 1
ATOM 1971 C C . HIS A 1 276 ? 11.725 -1.778 6.456 1.00 91.00 276 HIS A C 1
ATOM 1973 O O . HIS A 1 276 ? 11.952 -2.796 5.802 1.00 91.00 276 HIS A O 1
ATOM 1979 N N . SER A 1 277 ? 12.728 -0.969 6.817 1.00 86.25 277 SER A N 1
ATOM 1980 C CA . SER A 1 277 ? 14.152 -1.233 6.513 1.00 86.25 277 SER A CA 1
ATOM 1981 C C . SER A 1 277 ? 14.626 -2.583 7.059 1.00 86.25 277 SER A C 1
ATOM 1983 O O . SER A 1 277 ? 15.253 -3.338 6.332 1.00 86.25 277 SER A O 1
ATOM 1985 N N . ARG A 1 278 ? 14.235 -2.904 8.298 1.00 87.69 278 ARG A N 1
ATOM 1986 C CA . ARG A 1 278 ? 14.542 -4.164 9.002 1.00 87.69 278 ARG A CA 1
ATOM 1987 C C . ARG A 1 278 ? 14.100 -5.467 8.315 1.00 87.69 278 ARG A C 1
ATOM 1989 O O . ARG A 1 278 ? 14.642 -6.507 8.653 1.00 87.69 278 ARG A O 1
ATOM 1996 N N . VAL A 1 279 ? 13.091 -5.435 7.436 1.00 87.88 279 VAL A N 1
ATOM 1997 C CA . VAL A 1 279 ? 12.497 -6.666 6.873 1.00 87.88 279 VAL A CA 1
ATOM 1998 C C . VAL A 1 279 ? 13.333 -7.202 5.719 1.00 87.88 279 VAL A C 1
ATOM 2000 O O . VAL A 1 279 ? 13.687 -8.374 5.691 1.00 87.88 279 VAL A O 1
ATOM 2003 N N . ALA A 1 280 ? 13.642 -6.334 4.765 1.00 87.56 280 ALA A N 1
ATOM 2004 C CA . ALA A 1 280 ? 14.528 -6.616 3.650 1.00 87.56 280 ALA A CA 1
ATOM 2005 C C . ALA A 1 280 ? 14.960 -5.289 3.027 1.00 87.56 280 ALA A C 1
ATOM 2007 O O . ALA A 1 280 ? 14.190 -4.317 3.019 1.00 87.56 280 ALA A O 1
ATOM 2008 N N . ASP A 1 281 ? 16.161 -5.265 2.460 1.00 83.94 281 ASP A N 1
ATOM 2009 C CA . ASP A 1 281 ? 16.574 -4.245 1.504 1.00 83.94 281 ASP A CA 1
ATOM 2010 C C . ASP A 1 281 ? 16.839 -4.900 0.142 1.00 83.94 281 ASP A C 1
ATOM 2012 O O . ASP A 1 281 ? 17.153 -6.085 0.075 1.00 83.94 281 ASP A O 1
ATOM 2016 N N . ALA A 1 282 ? 16.587 -4.152 -0.928 1.00 92.19 282 ALA A N 1
ATOM 2017 C CA . ALA A 1 282 ? 16.764 -4.577 -2.326 1.00 92.19 282 ALA A CA 1
ATOM 2018 C C . ALA A 1 282 ? 16.648 -3.384 -3.293 1.00 92.19 282 ALA A C 1
ATOM 2020 O O . ALA A 1 282 ? 16.328 -3.546 -4.477 1.00 92.19 282 ALA A O 1
ATOM 2021 N N . ARG A 1 283 ? 16.733 -2.153 -2.769 1.00 96.12 283 ARG A N 1
ATOM 2022 C CA . ARG A 1 283 ? 16.316 -0.962 -3.514 1.00 96.12 283 ARG A CA 1
ATOM 2023 C C . ARG A 1 283 ? 17.297 -0.644 -4.629 1.00 96.12 283 ARG A C 1
ATOM 2025 O O . ARG A 1 283 ? 16.886 -0.491 -5.775 1.00 96.12 283 ARG A O 1
ATOM 2032 N N . LEU A 1 284 ? 18.579 -0.575 -4.295 1.00 97.06 284 LEU A N 1
ATOM 2033 C CA . LEU A 1 284 ? 19.616 -0.208 -5.251 1.00 97.06 284 LEU A CA 1
ATOM 2034 C C . LEU A 1 284 ? 19.892 -1.342 -6.228 1.00 97.06 284 LEU A C 1
ATOM 2036 O O . LEU A 1 284 ? 20.084 -1.074 -7.402 1.00 97.06 284 LEU A O 1
ATOM 2040 N N . GLU A 1 285 ? 19.793 -2.597 -5.798 1.00 97.00 285 GLU A N 1
ATOM 2041 C CA . GLU A 1 285 ? 19.892 -3.769 -6.667 1.00 97.00 285 GLU A CA 1
ATOM 2042 C C . GLU A 1 285 ? 18.755 -3.792 -7.692 1.00 97.00 285 GLU A C 1
ATOM 2044 O O . GLU A 1 285 ? 18.979 -4.054 -8.874 1.00 97.00 285 GLU A O 1
ATOM 2049 N N . THR A 1 286 ? 17.531 -3.460 -7.263 1.00 97.62 286 THR A N 1
ATOM 2050 C CA . THR A 1 286 ? 16.376 -3.353 -8.167 1.00 97.62 286 THR A CA 1
ATOM 2051 C C . THR A 1 286 ? 16.556 -2.205 -9.155 1.00 97.62 286 THR A C 1
ATOM 2053 O O . THR A 1 286 ? 16.342 -2.402 -10.351 1.00 97.62 286 THR A O 1
ATOM 2056 N N . LEU A 1 287 ? 16.978 -1.027 -8.685 1.00 98.00 287 LEU A N 1
ATOM 2057 C CA . LEU A 1 287 ? 17.243 0.126 -9.549 1.00 98.00 287 LEU A CA 1
ATOM 2058 C C . LEU A 1 287 ? 18.394 -0.140 -10.519 1.00 98.00 287 LEU A C 1
ATOM 2060 O O . LEU A 1 287 ? 18.260 0.152 -11.699 1.00 98.00 287 LEU A O 1
ATOM 2064 N N . ALA A 1 288 ? 19.486 -0.749 -10.064 1.00 97.69 288 ALA A N 1
ATOM 2065 C CA . ALA A 1 288 ? 20.635 -1.110 -10.884 1.00 97.69 288 ALA A CA 1
ATOM 2066 C C . ALA A 1 288 ? 20.253 -2.125 -11.968 1.00 97.69 288 ALA A C 1
ATOM 2068 O O . ALA A 1 288 ? 20.631 -1.956 -13.126 1.00 97.69 288 ALA A O 1
ATOM 2069 N N . ALA A 1 289 ? 19.453 -3.140 -11.628 1.00 97.19 289 ALA A N 1
ATOM 2070 C CA . ALA A 1 289 ? 18.958 -4.115 -12.596 1.00 97.19 289 ALA A CA 1
ATOM 2071 C C . ALA A 1 289 ? 18.035 -3.476 -13.646 1.00 97.19 289 ALA A C 1
ATOM 2073 O O . ALA A 1 289 ? 18.123 -3.805 -14.830 1.00 97.19 289 ALA A O 1
ATOM 2074 N N . LEU A 1 290 ? 17.158 -2.558 -13.229 1.00 96.25 290 LEU A N 1
ATOM 2075 C CA . LEU A 1 290 ? 16.284 -1.819 -14.141 1.00 96.25 290 LEU A CA 1
ATOM 2076 C C . LEU A 1 290 ? 17.069 -0.844 -15.022 1.00 96.25 290 LEU A C 1
ATOM 2078 O O . LEU A 1 290 ? 16.885 -0.841 -16.233 1.00 96.25 290 LEU A O 1
ATOM 2082 N N . ALA A 1 291 ? 18.009 -0.096 -14.448 1.00 95.19 291 ALA A N 1
ATOM 2083 C CA . ALA A 1 291 ? 18.889 0.801 -15.185 1.00 95.19 291 ALA A CA 1
ATOM 2084 C C . ALA A 1 291 ? 19.736 0.035 -16.210 1.00 95.19 291 ALA A C 1
ATOM 2086 O O . ALA A 1 291 ? 19.825 0.446 -17.365 1.00 95.19 291 ALA A O 1
ATOM 2087 N N . ALA A 1 292 ? 20.305 -1.115 -15.831 1.00 93.19 292 ALA A N 1
ATOM 2088 C CA . ALA A 1 292 ? 21.028 -1.991 -16.751 1.00 93.19 292 ALA A CA 1
ATOM 2089 C C . ALA A 1 292 ? 20.127 -2.460 -17.904 1.00 93.19 292 ALA A C 1
ATOM 2091 O O . ALA A 1 292 ? 20.519 -2.385 -19.068 1.00 93.19 292 ALA A O 1
ATOM 2092 N N . ALA A 1 293 ? 18.891 -2.875 -17.603 1.00 89.81 293 ALA A N 1
ATOM 2093 C CA . ALA A 1 293 ? 17.911 -3.250 -18.621 1.00 89.81 293 ALA A CA 1
ATOM 2094 C C . ALA A 1 293 ? 17.535 -2.074 -19.543 1.00 89.81 293 ALA A C 1
ATOM 2096 O O . ALA A 1 293 ? 17.327 -2.281 -20.742 1.00 89.81 293 ALA A O 1
ATOM 2097 N N . ALA A 1 294 ? 17.526 -0.848 -19.016 1.00 87.38 294 ALA A N 1
ATOM 2098 C CA . ALA A 1 294 ? 17.338 0.391 -19.765 1.00 87.38 294 ALA A CA 1
ATOM 2099 C C . ALA A 1 294 ? 18.601 0.844 -20.530 1.00 87.38 294 ALA A C 1
ATOM 2101 O O . ALA A 1 294 ? 18.575 1.859 -21.217 1.00 87.38 294 ALA A O 1
ATOM 2102 N N . GLY A 1 295 ? 19.709 0.095 -20.474 1.00 84.94 295 GLY A N 1
ATOM 2103 C CA . GLY A 1 295 ? 20.935 0.398 -21.217 1.00 84.94 295 GLY A CA 1
ATOM 2104 C C . GLY A 1 295 ? 21.925 1.305 -20.489 1.00 84.94 295 GLY A C 1
ATOM 2105 O O . GLY A 1 295 ? 22.759 1.936 -21.143 1.00 84.94 295 GLY A O 1
ATOM 2106 N N . ALA A 1 296 ? 21.854 1.379 -19.159 1.00 88.81 296 ALA A N 1
ATOM 2107 C CA . ALA A 1 296 ? 22.901 1.991 -18.351 1.00 88.81 296 ALA A CA 1
ATOM 2108 C C . ALA A 1 296 ? 24.255 1.300 -18.602 1.00 88.81 296 ALA A C 1
ATOM 2110 O O . ALA A 1 296 ? 24.324 0.067 -18.621 1.00 88.81 296 ALA A O 1
ATOM 2111 N N . PRO A 1 297 ? 25.352 2.061 -18.770 1.00 86.94 297 PRO A N 1
ATOM 2112 C CA . PRO A 1 297 ? 26.677 1.467 -18.860 1.00 86.94 297 PRO A CA 1
ATOM 2113 C C . PRO A 1 297 ? 27.062 0.803 -17.524 1.00 86.94 297 PRO A C 1
ATOM 2115 O O . PRO A 1 297 ? 26.602 1.250 -16.469 1.00 86.94 297 PRO A O 1
ATOM 2118 N N . PRO A 1 298 ? 27.963 -0.200 -17.526 1.00 90.50 298 PRO A N 1
ATOM 2119 C CA . PRO A 1 298 ? 28.383 -0.886 -16.302 1.00 90.50 298 PRO A CA 1
ATOM 2120 C C . PRO A 1 298 ? 28.879 0.057 -15.197 1.00 90.50 298 PRO A C 1
ATOM 2122 O O . PRO A 1 298 ? 28.592 -0.165 -14.027 1.00 90.50 298 PRO A O 1
ATOM 2125 N N . THR A 1 299 ? 29.560 1.148 -15.560 1.00 92.75 299 THR A N 1
ATOM 2126 C CA . THR A 1 299 ? 30.030 2.167 -14.608 1.00 92.75 299 THR A CA 1
ATOM 2127 C C . THR A 1 299 ? 28.887 2.853 -13.861 1.00 92.75 299 THR A C 1
ATOM 2129 O O . THR A 1 299 ? 29.003 3.107 -12.665 1.00 92.75 299 THR A O 1
ATOM 2132 N N . LEU A 1 300 ? 27.765 3.120 -14.534 1.00 94.75 300 LEU A N 1
ATOM 2133 C CA . LEU A 1 300 ? 26.581 3.700 -13.902 1.00 94.75 300 LEU A CA 1
ATOM 2134 C C . LEU A 1 300 ? 25.862 2.676 -13.020 1.00 94.75 300 LEU A C 1
ATOM 2136 O O . LEU A 1 300 ? 25.408 3.026 -11.938 1.00 94.75 300 LEU A O 1
ATOM 2140 N N . VAL A 1 301 ? 25.794 1.415 -13.453 1.00 96.94 301 VAL A N 1
ATOM 2141 C CA . VAL A 1 301 ? 25.211 0.323 -12.657 1.00 96.94 301 VAL A CA 1
ATOM 2142 C C . VAL A 1 301 ? 25.970 0.157 -11.338 1.00 96.94 301 VAL A C 1
ATOM 2144 O O . VAL A 1 301 ? 25.344 0.127 -10.283 1.00 96.94 301 VAL A O 1
ATOM 2147 N N . VAL A 1 302 ? 27.308 0.129 -11.385 1.00 97.19 302 VAL A N 1
ATOM 2148 C CA . VAL A 1 302 ? 28.160 0.095 -10.183 1.00 97.19 302 VAL A CA 1
ATOM 2149 C C . VAL A 1 302 ? 27.912 1.326 -9.311 1.00 97.19 302 VAL A C 1
ATOM 2151 O O . VAL A 1 302 ? 27.640 1.174 -8.125 1.00 97.19 302 VAL A O 1
ATOM 2154 N N . ARG A 1 303 ? 27.888 2.530 -9.903 1.00 97.56 303 ARG A N 1
ATOM 2155 C CA . ARG A 1 303 ? 27.593 3.768 -9.166 1.00 97.56 303 ARG A CA 1
ATOM 2156 C C . ARG A 1 303 ? 26.250 3.702 -8.437 1.00 97.56 303 ARG A C 1
ATOM 2158 O O . ARG A 1 303 ? 26.187 4.126 -7.293 1.00 97.56 303 ARG A O 1
ATOM 2165 N N . ILE A 1 304 ? 25.191 3.185 -9.070 1.00 97.81 304 ILE A N 1
ATOM 2166 C CA . ILE A 1 304 ? 23.859 3.055 -8.451 1.00 97.81 304 ILE A CA 1
ATOM 2167 C C . ILE A 1 304 ? 23.902 2.116 -7.241 1.00 97.81 304 ILE A C 1
ATOM 2169 O O . ILE A 1 304 ? 23.304 2.433 -6.215 1.00 97.81 304 ILE A O 1
ATOM 2173 N N . LEU A 1 305 ? 24.608 0.986 -7.345 1.00 97.38 305 LEU A N 1
ATOM 2174 C CA . LEU A 1 305 ? 24.743 0.015 -6.252 1.00 97.38 305 LEU A CA 1
ATOM 2175 C C . LEU A 1 305 ? 25.463 0.593 -5.023 1.00 97.38 305 LEU A C 1
ATOM 2177 O O . LEU A 1 305 ? 25.212 0.144 -3.910 1.00 97.38 305 LEU A O 1
ATOM 2181 N N . GLU A 1 306 ? 26.325 1.590 -5.217 1.00 96.88 306 GLU A N 1
ATOM 2182 C CA . GLU A 1 306 ? 27.111 2.237 -4.158 1.00 96.88 306 GLU A CA 1
ATOM 2183 C C . GLU A 1 306 ? 26.421 3.464 -3.534 1.00 96.88 306 GLU A C 1
ATOM 2185 O O . GLU A 1 306 ? 26.965 4.091 -2.622 1.00 96.88 306 GLU A O 1
ATOM 2190 N N . LEU A 1 307 ? 25.227 3.838 -4.007 1.00 96.94 307 LEU A N 1
ATOM 2191 C CA . LEU A 1 307 ? 24.504 4.983 -3.457 1.00 96.94 307 LEU A CA 1
ATOM 2192 C C . LEU A 1 307 ? 24.055 4.732 -2.007 1.00 96.94 307 LEU A C 1
ATOM 2194 O O . LEU A 1 307 ? 23.787 3.604 -1.610 1.00 96.94 307 LEU A O 1
ATOM 2198 N N . PRO A 1 308 ? 23.889 5.786 -1.191 1.00 92.88 308 PRO A N 1
ATOM 2199 C CA . PRO A 1 308 ? 23.400 5.617 0.175 1.00 92.88 308 PRO A CA 1
ATOM 2200 C C . PRO A 1 308 ? 21.885 5.373 0.234 1.00 92.88 308 PRO A C 1
ATOM 2202 O O . PRO A 1 308 ? 21.378 4.783 1.188 1.00 92.88 308 PRO A O 1
ATOM 2205 N N . THR A 1 309 ? 21.126 5.869 -0.750 1.00 92.06 309 THR A N 1
ATOM 2206 C CA . THR A 1 309 ? 19.661 5.795 -0.754 1.00 92.06 309 THR A CA 1
ATOM 2207 C C . THR A 1 309 ? 19.104 5.676 -2.168 1.00 92.06 309 THR A C 1
ATOM 2209 O O . THR A 1 309 ? 19.714 6.136 -3.129 1.00 92.06 309 THR A O 1
ATOM 2212 N N . ALA A 1 310 ? 17.896 5.117 -2.281 1.00 92.12 310 ALA A N 1
ATOM 2213 C CA . ALA A 1 310 ? 17.141 5.113 -3.534 1.00 92.12 310 ALA A CA 1
ATOM 2214 C C . ALA A 1 310 ? 16.808 6.529 -4.030 1.00 92.12 310 ALA A C 1
ATOM 2216 O O . ALA A 1 310 ? 16.671 6.728 -5.228 1.00 92.12 310 ALA A O 1
ATOM 2217 N N . GLU A 1 311 ? 16.693 7.506 -3.126 1.00 91.00 311 GLU A N 1
ATOM 2218 C CA . GLU A 1 311 ? 16.432 8.894 -3.513 1.00 91.00 311 GLU A CA 1
ATOM 2219 C C . GLU A 1 311 ? 17.638 9.512 -4.222 1.00 91.00 311 GLU A C 1
ATOM 2221 O O . GLU A 1 311 ? 17.480 10.173 -5.237 1.00 91.00 311 GLU A O 1
ATOM 2226 N N . ALA A 1 312 ? 18.857 9.228 -3.753 1.00 93.56 312 ALA A N 1
ATOM 2227 C CA . ALA A 1 312 ? 20.071 9.688 -4.427 1.00 93.56 312 ALA A CA 1
ATOM 2228 C C . ALA A 1 312 ? 20.180 9.154 -5.869 1.00 93.56 312 ALA A C 1
ATOM 2230 O O . ALA A 1 312 ? 20.910 9.715 -6.681 1.00 93.56 312 ALA A O 1
ATOM 2231 N N . ALA A 1 313 ? 19.456 8.079 -6.203 1.00 95.19 313 ALA A N 1
ATOM 2232 C CA . ALA A 1 313 ? 19.408 7.557 -7.561 1.00 95.19 313 ALA A CA 1
ATOM 2233 C C . ALA A 1 313 ? 18.552 8.415 -8.505 1.00 95.19 313 ALA A C 1
ATOM 2235 O O . ALA A 1 313 ? 18.703 8.267 -9.712 1.00 95.19 313 ALA A O 1
ATOM 2236 N N . VAL A 1 314 ? 17.681 9.295 -7.992 1.00 93.88 314 VAL A N 1
ATOM 2237 C CA . VAL A 1 314 ? 16.839 10.184 -8.812 1.00 93.88 314 VAL A CA 1
ATOM 2238 C C . VAL A 1 314 ? 17.719 11.061 -9.696 1.00 93.88 314 VAL A C 1
ATOM 2240 O O . VAL A 1 314 ? 17.654 10.937 -10.917 1.00 93.88 314 VAL A O 1
ATOM 2243 N N . ASP A 1 315 ? 18.611 11.844 -9.089 1.00 92.62 315 ASP A N 1
ATOM 2244 C CA . ASP A 1 315 ? 19.511 12.743 -9.820 1.00 92.62 315 ASP A CA 1
ATOM 2245 C C . ASP A 1 315 ? 20.483 11.959 -10.713 1.00 92.62 315 ASP A C 1
ATOM 2247 O O . ASP A 1 315 ? 20.726 12.318 -11.860 1.00 92.62 315 ASP A O 1
ATOM 2251 N N . VAL A 1 316 ? 20.990 10.821 -10.225 1.00 94.94 316 VAL A N 1
ATOM 2252 C CA . VAL A 1 316 ? 21.920 9.962 -10.980 1.00 94.94 316 VAL A CA 1
ATOM 2253 C C . VAL A 1 316 ? 21.285 9.400 -12.254 1.00 94.94 316 VAL A C 1
ATOM 2255 O O . VAL A 1 316 ? 21.964 9.286 -13.277 1.00 94.94 316 VAL A O 1
ATOM 2258 N N . LEU A 1 317 ? 20.007 9.021 -12.198 1.00 94.50 317 LEU A N 1
ATOM 2259 C CA . LEU A 1 317 ? 19.261 8.533 -13.356 1.00 94.50 317 LEU A CA 1
ATOM 2260 C C . LEU A 1 317 ? 18.870 9.681 -14.291 1.00 94.50 317 LEU A C 1
ATOM 2262 O O . LEU A 1 317 ? 18.983 9.508 -15.505 1.00 94.50 317 LEU A O 1
ATOM 2266 N N . ALA A 1 318 ? 18.491 10.840 -13.749 1.00 91.50 318 ALA A N 1
ATOM 2267 C CA . ALA A 1 318 ? 18.176 12.037 -14.526 1.00 91.50 318 ALA A CA 1
ATOM 2268 C C . ALA A 1 318 ? 19.389 12.535 -15.330 1.00 91.50 318 ALA A C 1
ATOM 2270 O O . ALA A 1 318 ? 19.308 12.702 -16.548 1.00 91.50 318 ALA A O 1
ATOM 2271 N N . ASP A 1 319 ? 20.556 12.652 -14.688 1.00 91.31 319 ASP A N 1
ATOM 2272 C CA . ASP A 1 319 ? 21.824 13.032 -15.330 1.00 91.31 319 ASP A CA 1
ATOM 2273 C C . ASP A 1 319 ? 22.211 12.074 -16.469 1.00 91.31 319 ASP A C 1
ATOM 2275 O O . ASP A 1 319 ? 22.841 12.460 -17.457 1.00 91.31 319 ASP A O 1
ATOM 2279 N N . ALA A 1 320 ? 21.834 10.800 -16.340 1.00 88.12 320 ALA A N 1
ATOM 2280 C CA . ALA A 1 320 ? 22.076 9.768 -17.341 1.00 88.12 320 ALA A CA 1
ATOM 2281 C C . ALA A 1 320 ? 20.978 9.675 -18.420 1.00 88.12 320 ALA A C 1
ATOM 2283 O O . ALA A 1 320 ? 21.106 8.859 -19.341 1.00 88.12 320 ALA A O 1
ATOM 2284 N N . VAL A 1 321 ? 19.924 10.496 -18.337 1.00 88.44 321 VAL A N 1
ATOM 2285 C CA . VAL A 1 321 ? 18.742 10.471 -19.220 1.00 88.44 321 VAL A CA 1
ATOM 2286 C C . VAL A 1 321 ? 18.038 9.101 -19.185 1.00 88.44 321 VAL A C 1
ATOM 2288 O O . VAL A 1 321 ? 17.681 8.502 -20.211 1.00 88.44 321 VAL A O 1
ATOM 2291 N N . LEU A 1 322 ? 17.890 8.574 -17.969 1.00 90.62 322 LEU A N 1
ATOM 2292 C CA . LEU A 1 322 ? 17.292 7.278 -17.638 1.00 90.62 322 LEU A CA 1
ATOM 2293 C C . LEU A 1 322 ? 16.121 7.411 -16.649 1.00 90.62 322 LEU A C 1
ATOM 2295 O O . LEU A 1 322 ? 15.799 6.452 -15.952 1.00 90.62 322 LEU A O 1
ATOM 2299 N N . ASP A 1 323 ? 15.447 8.564 -16.607 1.00 88.88 323 ASP A N 1
ATOM 2300 C CA . ASP A 1 323 ? 14.282 8.813 -15.741 1.00 88.88 323 ASP A CA 1
ATOM 2301 C C . ASP A 1 323 ? 13.166 7.768 -15.908 1.00 88.88 323 ASP A C 1
ATOM 2303 O O . ASP A 1 323 ? 12.472 7.421 -14.957 1.00 88.88 323 ASP A O 1
ATOM 2307 N N . GLU A 1 324 ? 13.036 7.192 -17.105 1.00 89.31 324 GLU A N 1
ATOM 2308 C CA . GLU A 1 324 ? 12.067 6.131 -17.415 1.00 89.31 324 GLU A CA 1
ATOM 2309 C C . GLU A 1 324 ? 12.224 4.862 -16.566 1.00 89.31 324 GLU A C 1
ATOM 2311 O O . GLU A 1 324 ? 11.285 4.078 -16.446 1.00 89.31 324 GLU A O 1
ATOM 2316 N N . VAL A 1 325 ? 13.377 4.663 -15.920 1.00 96.00 325 VAL A N 1
ATOM 2317 C CA . VAL A 1 325 ? 13.561 3.581 -14.945 1.00 96.00 325 VAL A CA 1
ATOM 2318 C C . VAL A 1 325 ? 12.506 3.666 -13.835 1.00 96.00 325 VAL A C 1
ATOM 2320 O O . VAL A 1 325 ? 12.071 2.638 -13.316 1.00 96.00 325 VAL A O 1
ATOM 2323 N N . TRP A 1 326 ? 12.029 4.864 -13.493 1.00 97.00 326 TRP A N 1
ATOM 2324 C CA . TRP A 1 326 ? 10.952 5.039 -12.522 1.00 97.00 326 TRP A CA 1
ATOM 2325 C C . TRP A 1 326 ? 9.588 4.567 -13.039 1.00 97.00 326 TRP A C 1
ATOM 2327 O O . TRP A 1 326 ? 8.786 4.063 -12.246 1.00 97.00 326 TRP A O 1
ATOM 2337 N N . ASP A 1 327 ? 9.330 4.660 -14.346 1.00 95.94 327 ASP A N 1
ATOM 2338 C CA . ASP A 1 327 ? 8.155 4.043 -14.971 1.00 95.94 327 ASP A CA 1
ATOM 2339 C C . ASP A 1 327 ? 8.252 2.513 -14.896 1.00 95.94 327 ASP A C 1
ATOM 2341 O O . ASP A 1 327 ? 7.268 1.859 -14.549 1.00 95.94 327 ASP A O 1
ATOM 2345 N N . ASP A 1 328 ? 9.438 1.937 -15.117 1.00 95.94 328 ASP A N 1
ATOM 2346 C CA . ASP A 1 328 ? 9.664 0.494 -14.954 1.00 95.94 328 ASP A CA 1
ATOM 2347 C C . ASP A 1 328 ? 9.478 0.034 -13.496 1.00 95.94 328 ASP A C 1
ATOM 2349 O O . ASP A 1 328 ? 8.923 -1.043 -13.243 1.00 95.94 328 ASP A O 1
ATOM 2353 N N . VAL A 1 329 ? 9.907 0.840 -12.515 1.00 98.25 329 VAL A N 1
ATOM 2354 C CA . VAL A 1 329 ? 9.634 0.591 -11.088 1.00 98.25 329 VAL A CA 1
ATOM 2355 C C . VAL A 1 329 ? 8.128 0.575 -10.838 1.00 98.25 329 VAL A C 1
ATOM 2357 O O . VAL A 1 329 ? 7.621 -0.363 -10.215 1.00 98.25 329 VAL A O 1
ATOM 2360 N N . ALA A 1 330 ? 7.410 1.589 -11.324 1.00 98.19 330 ALA A N 1
ATOM 2361 C CA . ALA A 1 330 ? 5.969 1.698 -11.149 1.00 98.19 330 ALA A CA 1
ATOM 2362 C C . ALA A 1 330 ? 5.234 0.513 -11.795 1.00 98.19 330 ALA A C 1
ATOM 2364 O O . ALA A 1 330 ? 4.408 -0.130 -11.148 1.00 98.19 330 ALA A O 1
ATOM 2365 N N . GLU A 1 331 ? 5.588 0.161 -13.030 1.00 97.06 331 GLU A N 1
ATOM 2366 C CA . GLU A 1 331 ? 5.020 -0.971 -13.763 1.00 97.06 331 GLU A CA 1
ATOM 2367 C C . GLU A 1 331 ? 5.259 -2.296 -13.023 1.00 97.06 331 GLU A C 1
ATOM 2369 O O . GLU A 1 331 ? 4.338 -3.090 -12.827 1.00 97.06 331 GLU A O 1
ATOM 2374 N N . ARG A 1 332 ? 6.477 -2.531 -12.515 1.00 97.50 332 ARG A N 1
ATOM 2375 C CA . ARG A 1 332 ? 6.774 -3.743 -11.736 1.00 97.50 332 ARG A CA 1
ATOM 2376 C C . ARG A 1 332 ? 6.036 -3.792 -10.404 1.00 97.50 332 ARG A C 1
ATOM 2378 O O . ARG A 1 332 ? 5.601 -4.875 -10.012 1.00 97.50 332 ARG A O 1
ATOM 2385 N N . ALA A 1 333 ? 5.905 -2.670 -9.699 1.00 98.25 333 ALA A N 1
ATOM 2386 C CA . ALA A 1 333 ? 5.138 -2.607 -8.457 1.00 98.25 333 ALA A CA 1
ATOM 2387 C C . ALA A 1 333 ? 3.648 -2.895 -8.706 1.00 98.25 333 ALA A C 1
ATOM 2389 O O . ALA A 1 333 ? 3.075 -3.740 -8.018 1.00 98.25 333 ALA A O 1
ATOM 2390 N N . ALA A 1 334 ? 3.054 -2.268 -9.727 1.00 98.31 334 ALA A N 1
ATOM 2391 C CA . ALA A 1 334 ? 1.671 -2.493 -10.151 1.00 98.31 334 ALA A CA 1
ATOM 2392 C C . ALA A 1 334 ? 1.423 -3.956 -10.552 1.00 98.31 334 ALA A C 1
ATOM 2394 O O . ALA A 1 334 ? 0.468 -4.586 -10.089 1.00 98.31 334 ALA A O 1
ATOM 2395 N N . ARG A 1 335 ? 2.336 -4.547 -11.335 1.00 97.62 335 ARG A N 1
ATOM 2396 C CA . ARG A 1 335 ? 2.261 -5.959 -11.729 1.00 97.62 335 ARG A CA 1
ATOM 2397 C C . ARG A 1 335 ? 2.311 -6.889 -10.521 1.00 97.62 335 ARG A C 1
ATOM 2399 O O . ARG A 1 335 ? 1.451 -7.749 -10.380 1.00 97.62 335 ARG A O 1
ATOM 2406 N N . ARG A 1 336 ? 3.269 -6.699 -9.608 1.00 98.00 336 ARG A N 1
ATOM 2407 C CA . ARG A 1 336 ? 3.381 -7.522 -8.389 1.00 98.00 336 ARG A CA 1
ATOM 2408 C C . ARG A 1 336 ? 2.165 -7.367 -7.478 1.00 98.00 336 ARG A C 1
ATOM 2410 O O . ARG A 1 336 ? 1.756 -8.344 -6.853 1.00 98.00 336 ARG A O 1
ATOM 2417 N N . ALA A 1 337 ? 1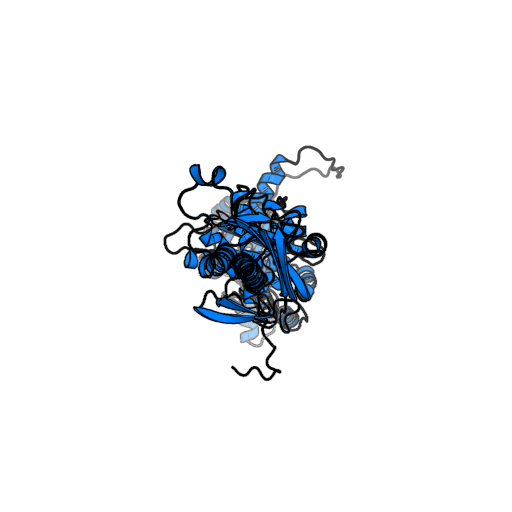.594 -6.166 -7.405 1.00 98.31 337 ALA A N 1
ATOM 2418 C CA . ALA A 1 337 ? 0.365 -5.911 -6.660 1.00 98.31 337 ALA A CA 1
ATOM 2419 C C . ALA A 1 337 ? -0.814 -6.649 -7.292 1.00 98.31 337 ALA A C 1
ATOM 2421 O O . ALA A 1 337 ? -1.540 -7.333 -6.581 1.00 98.31 337 ALA A O 1
ATOM 2422 N N . SER A 1 338 ? -0.938 -6.612 -8.618 1.00 97.69 338 SER A N 1
ATOM 2423 C CA . SER A 1 338 ? -1.943 -7.383 -9.357 1.00 97.69 338 SER A CA 1
ATOM 2424 C C . SER A 1 338 ? -1.775 -8.891 -9.135 1.00 97.69 338 SER A C 1
ATOM 2426 O O . SER A 1 338 ? -2.736 -9.584 -8.825 1.00 97.69 338 SER A O 1
ATOM 2428 N N . GLU A 1 339 ? -0.545 -9.410 -9.206 1.00 97.50 339 GLU A N 1
ATOM 2429 C CA . GLU A 1 339 ? -0.243 -10.825 -8.952 1.00 97.50 339 GLU A CA 1
ATOM 2430 C C . GLU A 1 339 ? -0.588 -11.244 -7.511 1.00 97.50 339 GLU A C 1
ATOM 2432 O O . GLU A 1 339 ? -1.097 -12.342 -7.285 1.00 97.50 339 GLU A O 1
ATOM 2437 N N . ARG A 1 340 ? -0.301 -10.393 -6.516 1.00 97.94 340 ARG A N 1
ATOM 2438 C CA . ARG A 1 340 ? -0.676 -10.644 -5.116 1.00 97.94 340 ARG A CA 1
ATOM 2439 C C . ARG A 1 340 ? -2.190 -10.606 -4.934 1.00 97.94 340 ARG A C 1
ATOM 2441 O O . ARG A 1 340 ? -2.725 -11.520 -4.316 1.00 97.94 340 ARG A O 1
ATOM 2448 N N . ALA A 1 341 ? -2.848 -9.598 -5.496 1.00 97.75 341 ALA A N 1
ATOM 2449 C CA . ALA A 1 341 ? -4.292 -9.438 -5.432 1.00 97.75 341 ALA A CA 1
ATOM 2450 C C . ALA A 1 341 ? -5.017 -10.636 -6.058 1.00 97.75 341 ALA A C 1
ATOM 2452 O O . ALA A 1 341 ? -5.902 -11.203 -5.428 1.00 97.75 341 ALA A O 1
ATOM 2453 N N . ALA A 1 342 ? -4.569 -11.097 -7.229 1.00 97.44 342 ALA A N 1
ATOM 2454 C CA . ALA A 1 342 ? -5.091 -12.299 -7.877 1.00 97.44 342 ALA A CA 1
ATOM 2455 C C . ALA A 1 342 ? -4.916 -13.552 -7.003 1.00 97.44 342 ALA A C 1
ATOM 2457 O O . ALA A 1 342 ? -5.859 -14.315 -6.818 1.00 97.44 342 ALA A O 1
ATOM 2458 N N . ARG A 1 343 ? -3.736 -13.744 -6.391 1.00 97.25 343 ARG A N 1
ATOM 2459 C CA . ARG A 1 343 ? -3.514 -14.866 -5.459 1.00 97.25 343 ARG A CA 1
ATOM 2460 C C . ARG A 1 343 ? -4.423 -14.807 -4.232 1.00 97.25 343 ARG A C 1
ATOM 2462 O O . ARG A 1 343 ? -4.841 -15.858 -3.758 1.00 97.25 343 ARG A O 1
ATOM 2469 N N . ARG A 1 344 ? -4.697 -13.610 -3.701 1.00 97.00 344 ARG A N 1
ATOM 2470 C CA . ARG A 1 344 ? -5.586 -13.421 -2.546 1.00 97.00 344 ARG A CA 1
ATOM 2471 C C . ARG A 1 344 ? -7.052 -13.653 -2.915 1.00 97.00 344 ARG A C 1
ATOM 2473 O O . ARG A 1 344 ? -7.759 -14.280 -2.136 1.00 97.00 344 ARG A O 1
ATOM 2480 N N . ALA A 1 345 ? -7.477 -13.180 -4.087 1.00 95.94 345 ALA A N 1
ATOM 2481 C CA . ALA A 1 345 ? -8.845 -13.317 -4.579 1.00 95.94 345 ALA A CA 1
ATOM 2482 C C . ALA A 1 345 ? -9.207 -14.766 -4.947 1.00 95.94 345 ALA A C 1
ATOM 2484 O O . ALA A 1 345 ? -10.373 -15.147 -4.847 1.00 95.94 345 ALA A O 1
ATOM 2485 N N . GLY A 1 346 ? -8.227 -15.577 -5.366 1.00 93.81 346 GLY A N 1
ATOM 2486 C CA . GLY A 1 346 ? -8.488 -16.923 -5.877 1.00 93.81 346 GLY A CA 1
ATOM 2487 C C . GLY A 1 346 ? -9.334 -16.851 -7.150 1.00 93.81 346 GLY A C 1
ATOM 2488 O O . GLY A 1 346 ? -8.922 -16.219 -8.118 1.00 93.81 346 GLY A O 1
ATOM 2489 N N . ASP A 1 347 ? -10.525 -17.451 -7.121 1.00 90.19 347 ASP A N 1
ATOM 2490 C CA . ASP A 1 347 ? -11.500 -17.396 -8.225 1.00 90.19 347 ASP A CA 1
ATOM 2491 C C . ASP A 1 347 ? -12.346 -16.104 -8.228 1.00 90.19 347 ASP A C 1
ATOM 2493 O O . ASP A 1 347 ? -13.167 -15.887 -9.121 1.00 90.19 347 ASP A O 1
ATOM 2497 N N . GLY A 1 348 ? -12.184 -15.248 -7.214 1.00 89.94 348 GLY A N 1
ATOM 2498 C CA . GLY A 1 348 ? -12.876 -13.966 -7.102 1.00 89.94 348 GLY A CA 1
ATOM 2499 C C . GLY A 1 348 ? -12.308 -12.873 -8.014 1.00 89.94 348 GLY A C 1
ATOM 2500 O O . GLY A 1 348 ? -11.237 -12.999 -8.609 1.00 89.94 348 GLY A O 1
ATOM 2501 N N . ALA A 1 349 ? -13.019 -11.747 -8.091 1.00 91.38 349 ALA A N 1
ATOM 2502 C CA . ALA A 1 349 ? -12.531 -10.566 -8.795 1.00 91.38 349 ALA A CA 1
ATOM 2503 C C . ALA A 1 349 ? -11.411 -9.884 -7.990 1.00 91.38 349 ALA A C 1
ATOM 2505 O O . ALA A 1 349 ? -11.609 -9.505 -6.837 1.00 91.38 349 ALA A O 1
ATOM 2506 N N . ALA A 1 350 ? -10.242 -9.711 -8.609 1.00 95.81 350 ALA A N 1
ATOM 2507 C CA . ALA A 1 350 ? -9.141 -8.947 -8.033 1.00 95.81 350 ALA A CA 1
ATOM 2508 C C . ALA A 1 350 ? -9.190 -7.479 -8.499 1.00 95.81 350 ALA A C 1
ATOM 2510 O O . ALA A 1 350 ? -9.508 -7.231 -9.668 1.00 95.81 350 ALA A O 1
ATOM 2511 N N . PRO A 1 351 ? -8.828 -6.507 -7.638 1.00 96.56 351 PRO A N 1
ATOM 2512 C CA . PRO A 1 351 ? -8.692 -5.116 -8.045 1.00 96.56 351 PRO A CA 1
ATOM 2513 C C . PRO A 1 351 ? -7.667 -4.962 -9.168 1.00 96.56 351 PRO A C 1
ATOM 2515 O O . PRO A 1 351 ? -6.619 -5.619 -9.174 1.00 96.56 351 PRO A O 1
ATOM 2518 N N . ARG A 1 352 ? -7.910 -4.003 -10.066 1.00 96.75 352 ARG A N 1
ATOM 2519 C CA . ARG A 1 352 ? -6.834 -3.465 -10.905 1.00 96.75 352 ARG A CA 1
ATOM 2520 C C . ARG A 1 352 ? -5.837 -2.748 -10.000 1.00 96.75 352 ARG A C 1
ATOM 2522 O O . ARG A 1 352 ? -6.228 -1.857 -9.249 1.00 96.75 352 ARG A O 1
ATOM 2529 N N . CYS A 1 353 ? -4.559 -3.098 -10.102 1.00 98.06 353 CYS A N 1
ATOM 2530 C CA . CYS A 1 353 ? -3.511 -2.441 -9.333 1.00 98.06 353 CYS A CA 1
ATOM 2531 C C . CYS A 1 353 ? -2.642 -1.570 -10.234 1.00 98.06 353 CYS A C 1
ATOM 2533 O O . CYS A 1 353 ? -2.055 -2.054 -11.199 1.00 98.06 353 CYS A O 1
ATOM 2535 N N . ASP A 1 354 ? -2.507 -0.308 -9.853 1.00 98.00 354 ASP A N 1
ATOM 2536 C CA . ASP A 1 354 ? -1.684 0.692 -10.519 1.00 98.00 354 ASP A CA 1
ATOM 2537 C C . ASP A 1 354 ? -0.659 1.277 -9.539 1.00 98.00 354 ASP A C 1
ATOM 2539 O O . ASP A 1 354 ? -0.773 1.112 -8.322 1.00 98.00 354 ASP A O 1
ATOM 2543 N N . CYS A 1 355 ? 0.367 1.964 -10.044 1.00 98.31 355 CYS A N 1
ATOM 2544 C CA . CYS A 1 355 ? 1.408 2.541 -9.192 1.00 98.31 355 CYS A CA 1
ATOM 2545 C C . CYS A 1 355 ? 1.949 3.870 -9.725 1.00 98.31 355 CYS A C 1
ATOM 2547 O O . CYS A 1 355 ? 2.153 4.026 -10.934 1.00 98.31 355 CYS A O 1
ATOM 2549 N N . ALA A 1 356 ? 2.240 4.791 -8.809 1.00 97.88 356 ALA A N 1
ATOM 2550 C CA . ALA A 1 356 ? 3.011 5.999 -9.045 1.00 97.88 356 ALA A CA 1
ATOM 2551 C C . ALA A 1 356 ? 4.123 6.165 -7.998 1.00 97.88 356 ALA A C 1
ATOM 2553 O O . ALA A 1 356 ? 3.902 6.053 -6.788 1.00 97.88 356 ALA A O 1
ATOM 2554 N N . VAL A 1 357 ? 5.321 6.478 -8.484 1.00 97.62 357 VAL A N 1
ATOM 2555 C CA . VAL A 1 357 ? 6.512 6.735 -7.675 1.00 97.62 357 VAL A CA 1
ATOM 2556 C C . VAL A 1 357 ? 6.741 8.238 -7.600 1.00 97.62 357 VAL A C 1
ATOM 2558 O O . VAL A 1 357 ? 6.704 8.921 -8.624 1.00 97.62 357 VAL A O 1
ATOM 2561 N N . VAL A 1 358 ? 6.988 8.752 -6.396 1.00 95.38 358 VAL A N 1
ATOM 2562 C CA . VAL A 1 358 ? 7.243 10.181 -6.167 1.00 95.38 358 VAL A CA 1
ATOM 2563 C C . VAL A 1 358 ? 8.586 10.432 -5.483 1.00 95.38 358 VAL A C 1
ATOM 2565 O O . VAL A 1 358 ? 9.097 9.562 -4.776 1.00 95.38 358 VAL A O 1
ATOM 2568 N N . ALA A 1 359 ? 9.148 11.616 -5.694 1.00 91.31 359 ALA A N 1
ATOM 2569 C CA . ALA A 1 359 ? 10.308 12.123 -4.962 1.00 91.31 359 ALA A CA 1
ATOM 2570 C C . ALA A 1 359 ? 9.880 12.836 -3.665 1.00 91.31 359 ALA A C 1
ATOM 2572 O O . ALA A 1 359 ? 8.687 13.063 -3.423 1.00 91.31 359 ALA A O 1
ATOM 2573 N N . TYR A 1 360 ? 10.842 13.212 -2.818 1.00 85.69 360 TYR A N 1
ATOM 2574 C CA . TYR A 1 360 ? 10.577 13.948 -1.573 1.00 85.69 360 TYR A CA 1
ATOM 2575 C C . TYR A 1 360 ? 9.911 15.312 -1.790 1.00 85.69 360 TYR A C 1
ATOM 2577 O O . TYR A 1 360 ? 9.072 15.728 -0.983 1.00 85.69 360 TYR A O 1
ATOM 2585 N N . ASP A 1 361 ? 10.238 15.994 -2.884 1.00 83.00 361 ASP A N 1
ATOM 2586 C CA . ASP A 1 361 ? 9.626 17.269 -3.271 1.00 83.00 361 ASP A CA 1
ATOM 2587 C C . ASP A 1 361 ? 8.182 17.112 -3.799 1.00 83.00 361 ASP A C 1
ATOM 2589 O O . ASP A 1 361 ? 7.478 18.096 -4.019 1.00 83.00 361 ASP A O 1
ATOM 2593 N N . GLY A 1 362 ? 7.698 15.872 -3.941 1.00 80.38 362 GLY A N 1
ATOM 2594 C CA . GLY A 1 362 ? 6.372 15.554 -4.465 1.00 80.38 362 GLY A CA 1
ATOM 2595 C C . GLY A 1 362 ? 6.286 15.543 -5.994 1.00 80.38 362 GLY A C 1
ATOM 2596 O O . GLY A 1 362 ? 5.175 15.452 -6.530 1.00 80.38 362 GLY A O 1
ATOM 2597 N N . ALA A 1 363 ? 7.412 15.631 -6.707 1.00 88.12 363 ALA A N 1
ATOM 2598 C CA . ALA A 1 363 ? 7.463 15.373 -8.138 1.00 88.12 363 ALA A CA 1
ATOM 2599 C C . ALA A 1 363 ? 7.120 13.903 -8.419 1.00 88.12 363 ALA A C 1
ATOM 2601 O O . ALA A 1 363 ? 7.534 12.994 -7.696 1.00 88.12 363 ALA A O 1
ATOM 2602 N N . VAL A 1 364 ? 6.341 13.662 -9.475 1.00 93.88 364 VAL A N 1
ATOM 2603 C CA . VAL A 1 364 ? 6.050 12.297 -9.925 1.00 93.88 364 VAL A CA 1
ATOM 2604 C C . VAL A 1 364 ? 7.200 11.834 -10.806 1.00 93.88 364 VAL A C 1
ATOM 2606 O O . VAL A 1 364 ? 7.372 12.359 -11.902 1.00 93.88 364 VAL A O 1
ATOM 2609 N N . LEU A 1 365 ? 7.950 10.852 -10.315 1.00 95.31 365 LEU A N 1
ATOM 2610 C CA . LEU A 1 365 ? 9.106 10.273 -10.993 1.00 95.31 365 LEU A CA 1
ATOM 2611 C C . LEU A 1 365 ? 8.683 9.284 -12.076 1.00 95.31 365 LEU A C 1
ATOM 2613 O O . LEU A 1 365 ? 9.214 9.302 -13.178 1.00 95.31 365 LEU A O 1
ATOM 2617 N N . GLY A 1 366 ? 7.705 8.432 -11.763 1.00 95.38 366 GLY A N 1
ATOM 2618 C CA . GLY A 1 366 ? 7.235 7.402 -12.681 1.00 95.38 366 GLY A CA 1
ATOM 2619 C C . GLY A 1 366 ? 5.817 6.946 -12.382 1.00 95.38 366 GLY A C 1
ATOM 2620 O O . GLY A 1 366 ? 5.315 7.076 -11.263 1.00 95.38 366 GLY A O 1
ATOM 2621 N N . ARG A 1 367 ? 5.145 6.424 -13.401 1.00 96.50 367 ARG A N 1
ATOM 2622 C CA . ARG A 1 367 ? 3.768 5.927 -13.351 1.00 96.50 367 ARG A CA 1
ATOM 2623 C C . ARG A 1 367 ? 3.672 4.634 -14.142 1.00 96.50 367 ARG A C 1
ATOM 2625 O O . ARG A 1 367 ? 4.270 4.528 -15.200 1.00 96.50 367 ARG A O 1
ATOM 2632 N N . SER A 1 368 ? 2.855 3.691 -13.688 1.00 95.69 368 SER A N 1
ATOM 2633 C CA . SER A 1 368 ? 2.440 2.540 -14.505 1.00 95.69 368 SER A CA 1
ATOM 2634 C C . SER A 1 368 ? 1.704 2.985 -15.778 1.00 95.69 368 SER A C 1
ATOM 2636 O O . SER A 1 368 ? 1.118 4.073 -15.831 1.00 95.69 368 SER A O 1
ATOM 2638 N N . THR A 1 369 ? 1.726 2.146 -16.813 1.00 89.56 369 THR A N 1
ATOM 2639 C CA . THR A 1 369 ? 1.228 2.484 -18.156 1.00 89.56 369 THR A CA 1
ATOM 2640 C C . THR A 1 369 ? -0.234 2.932 -18.158 1.00 89.56 369 THR A C 1
ATOM 2642 O O . THR A 1 369 ? -0.557 3.958 -18.762 1.00 89.56 369 THR A O 1
ATOM 2645 N N . ALA A 1 370 ? -1.102 2.233 -17.424 1.00 86.81 370 ALA A N 1
ATOM 2646 C CA . ALA A 1 370 ? -2.521 2.566 -17.339 1.00 86.81 370 ALA A CA 1
ATOM 2647 C C . ALA A 1 370 ? -2.762 3.972 -16.747 1.00 86.81 370 ALA A C 1
ATOM 2649 O O . ALA A 1 370 ? -3.543 4.751 -17.305 1.00 86.81 370 ALA A O 1
ATOM 2650 N N . LEU A 1 371 ? -2.018 4.367 -15.704 1.00 87.25 371 LEU A N 1
ATOM 2651 C CA . LEU A 1 371 ? -2.103 5.725 -15.147 1.00 87.25 371 LEU A CA 1
ATOM 2652 C C . LEU A 1 371 ? -1.627 6.799 -16.128 1.00 87.25 371 LEU A C 1
ATOM 2654 O O . LEU A 1 371 ? -2.243 7.862 -16.206 1.00 87.25 371 LEU A O 1
ATOM 2658 N N . ARG A 1 372 ? -0.562 6.539 -16.902 1.00 82.62 372 ARG A N 1
ATOM 2659 C CA . ARG A 1 372 ? -0.081 7.498 -17.916 1.00 82.62 372 ARG A CA 1
ATOM 2660 C C . ARG A 1 372 ? -1.157 7.773 -18.969 1.00 82.62 372 ARG A C 1
ATOM 2662 O O . ARG A 1 372 ? -1.400 8.928 -19.317 1.00 82.62 372 ARG A O 1
ATOM 2669 N N . THR A 1 373 ? -1.838 6.725 -19.435 1.00 74.06 373 THR A N 1
ATOM 2670 C CA . THR A 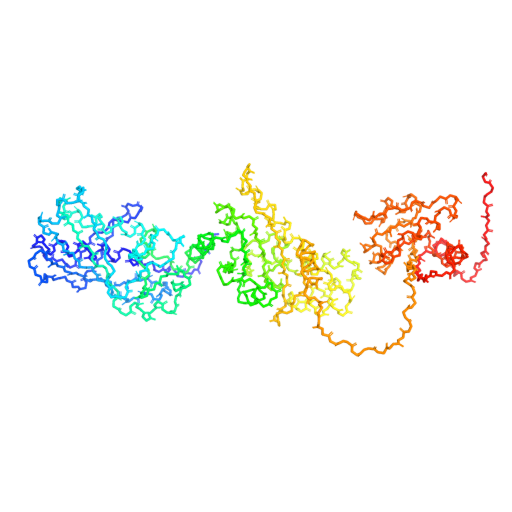1 373 ? -2.909 6.850 -20.437 1.00 74.06 373 THR A CA 1
ATOM 2671 C C . THR A 1 373 ? -4.156 7.556 -19.898 1.00 74.06 373 THR A C 1
ATOM 2673 O O . THR A 1 373 ? -4.760 8.364 -20.609 1.00 74.06 373 THR A O 1
ATOM 2676 N N . ALA A 1 374 ? -4.507 7.341 -18.626 1.00 69.19 374 ALA A N 1
ATOM 2677 C CA . ALA A 1 374 ? -5.636 8.014 -17.988 1.00 69.19 374 ALA A CA 1
ATOM 2678 C C . ALA A 1 374 ? -5.414 9.537 -17.886 1.00 69.19 374 ALA A C 1
ATOM 2680 O O . ALA A 1 374 ? -6.276 10.317 -18.295 1.00 69.19 374 ALA A O 1
ATOM 2681 N N . SER A 1 375 ? -4.227 9.980 -17.449 1.00 58.72 375 SER A N 1
ATOM 2682 C CA . SER A 1 375 ? -3.898 11.412 -17.356 1.00 58.72 375 SER A CA 1
ATOM 2683 C C . SER A 1 375 ? -3.858 12.118 -18.720 1.00 58.72 375 SER A C 1
ATOM 2685 O O . SER A 1 375 ? -4.294 13.265 -18.831 1.00 58.72 375 SER A O 1
ATOM 2687 N N . ALA A 1 376 ? -3.395 11.443 -19.780 1.00 51.44 376 ALA A N 1
ATOM 2688 C CA . ALA A 1 376 ? -3.355 12.004 -21.136 1.00 51.44 376 ALA A CA 1
ATOM 2689 C C . ALA A 1 376 ? -4.757 12.249 -21.732 1.00 51.44 376 ALA A C 1
ATOM 2691 O O . ALA A 1 376 ? -4.951 13.171 -22.528 1.00 51.44 376 ALA A O 1
ATOM 2692 N N . THR A 1 377 ? -5.744 11.449 -21.321 1.00 40.53 377 THR A N 1
ATOM 2693 C CA . THR A 1 377 ? -7.131 11.552 -21.796 1.00 40.53 377 THR A CA 1
ATOM 2694 C C . THR A 1 377 ? -7.864 12.722 -21.125 1.00 40.53 377 THR A C 1
ATOM 2696 O O . THR A 1 377 ? -8.586 13.461 -21.793 1.00 40.53 377 THR A O 1
ATOM 2699 N N . VAL A 1 378 ? -7.599 12.972 -19.837 1.00 42.91 378 VAL A N 1
ATOM 2700 C CA . VAL A 1 378 ? -8.148 14.120 -19.084 1.00 42.91 378 VAL A CA 1
ATOM 2701 C C . VAL A 1 378 ? -7.516 15.448 -19.536 1.00 42.91 378 VAL A C 1
ATOM 2703 O O . VAL A 1 378 ? -8.216 16.448 -19.695 1.00 42.91 378 VAL A O 1
ATOM 2706 N N . GLY A 1 379 ? -6.214 15.459 -19.851 1.00 32.31 379 GLY A N 1
ATOM 2707 C CA . GLY A 1 379 ? -5.507 16.651 -20.343 1.00 32.31 379 GLY A CA 1
ATOM 2708 C C . GLY A 1 379 ? -6.015 17.192 -21.689 1.00 32.31 379 GLY A C 1
ATOM 2709 O O . GLY A 1 379 ? -5.947 18.396 -21.932 1.00 32.31 379 GLY A O 1
ATOM 2710 N N . ARG A 1 380 ? -6.597 16.341 -22.548 1.00 36.56 380 ARG A N 1
ATOM 2711 C CA . ARG A 1 380 ? -7.211 16.769 -23.821 1.00 36.56 380 ARG A CA 1
ATOM 2712 C C . ARG A 1 380 ? -8.599 17.400 -23.661 1.00 36.56 380 ARG A C 1
ATOM 2714 O O . ARG A 1 380 ? -9.015 18.139 -24.549 1.00 36.56 380 ARG A O 1
ATOM 2721 N N . ALA A 1 381 ? -9.295 17.153 -22.550 1.00 35.91 381 ALA A N 1
ATOM 2722 C CA . ALA A 1 381 ? -10.603 17.751 -22.269 1.00 35.91 381 ALA A CA 1
ATOM 2723 C C . ALA A 1 381 ? -10.502 19.125 -21.570 1.00 35.91 381 ALA A C 1
ATOM 2725 O O . ALA A 1 381 ? -11.393 19.952 -21.736 1.00 35.91 381 ALA A O 1
ATOM 2726 N N . GLY A 1 382 ? -9.412 19.391 -20.835 1.00 29.91 382 GLY A N 1
ATOM 2727 C CA . GLY A 1 382 ? -9.213 20.633 -20.065 1.00 29.91 382 GLY A CA 1
ATOM 2728 C C . GLY A 1 382 ? -8.360 21.723 -20.732 1.00 29.91 382 GLY A C 1
ATOM 2729 O O . GLY A 1 382 ? -8.321 22.848 -20.244 1.00 29.91 382 GLY A O 1
ATOM 2730 N N . ALA A 1 383 ? -7.686 21.442 -21.850 1.00 32.16 383 ALA A N 1
ATOM 2731 C CA . ALA A 1 383 ? -6.795 22.398 -22.513 1.00 32.16 383 ALA A CA 1
ATOM 2732 C C . ALA A 1 383 ? -7.485 23.149 -23.669 1.00 32.16 383 ALA A C 1
ATOM 2734 O O . ALA A 1 383 ? -7.106 23.036 -24.833 1.00 32.16 383 ALA A O 1
ATOM 2735 N N . ARG A 1 384 ? -8.502 23.955 -23.350 1.00 35.25 384 ARG A N 1
ATOM 2736 C CA . ARG A 1 384 ? -8.900 25.104 -24.180 1.00 35.25 384 ARG A CA 1
ATOM 2737 C C . ARG A 1 384 ? -9.090 26.320 -23.288 1.00 35.25 384 ARG A C 1
ATOM 2739 O O . ARG A 1 384 ? -10.221 26.691 -23.035 1.00 35.25 384 ARG A O 1
ATOM 2746 N N . THR A 1 385 ? -7.978 26.885 -22.819 1.00 35.31 385 THR A N 1
ATOM 2747 C CA . THR A 1 385 ? -7.759 28.323 -22.557 1.00 35.31 385 THR A CA 1
ATOM 2748 C C . THR A 1 385 ? -6.523 28.484 -21.677 1.00 35.31 385 THR A C 1
ATOM 2750 O O . THR A 1 385 ? -6.621 28.403 -20.459 1.00 35.31 385 THR A O 1
ATOM 2753 N N . ALA A 1 386 ? -5.365 28.729 -22.287 1.00 30.92 386 ALA A N 1
ATOM 2754 C CA . ALA A 1 386 ? -4.321 29.577 -21.714 1.00 30.92 386 ALA A CA 1
ATOM 2755 C C . ALA A 1 386 ? -3.289 29.887 -22.803 1.00 30.92 386 ALA A C 1
ATOM 2757 O O . ALA A 1 386 ? -2.817 29.001 -23.509 1.00 30.92 386 ALA A O 1
ATOM 2758 N N . HIS A 1 387 ? -3.017 31.178 -22.952 1.00 30.95 387 HIS A N 1
ATOM 2759 C CA . HIS A 1 387 ? -2.096 31.801 -23.892 1.00 30.95 387 HIS A CA 1
ATOM 2760 C C . HIS A 1 387 ? -0.704 31.147 -23.884 1.00 30.95 387 HIS A C 1
ATOM 2762 O O . HIS A 1 387 ? -0.013 31.174 -22.870 1.00 30.95 387 HIS A O 1
ATOM 2768 N N . ALA A 1 388 ? -0.270 30.655 -25.044 1.00 31.05 388 ALA A N 1
ATOM 2769 C CA . ALA A 1 388 ? 1.139 30.480 -25.364 1.00 31.05 388 ALA A CA 1
ATOM 2770 C C . ALA A 1 388 ? 1.510 31.553 -26.394 1.00 31.05 388 ALA A C 1
ATOM 2772 O O . ALA A 1 388 ? 1.223 31.418 -27.581 1.00 31.05 388 ALA A O 1
ATOM 2773 N N . THR A 1 389 ? 2.118 32.643 -25.932 1.00 33.09 389 THR A N 1
ATOM 2774 C CA . THR A 1 389 ? 2.935 33.503 -26.791 1.00 33.09 389 THR A CA 1
ATOM 2775 C C . THR A 1 389 ? 4.235 32.753 -27.053 1.00 33.09 389 THR A C 1
ATOM 2777 O O . THR A 1 389 ? 5.157 32.792 -26.241 1.00 33.09 389 THR A O 1
ATOM 2780 N N . ALA A 1 390 ? 4.265 32.011 -28.154 1.00 33.34 390 ALA A N 1
ATOM 2781 C CA . ALA A 1 390 ? 5.462 31.400 -28.702 1.00 33.34 390 ALA A CA 1
ATOM 2782 C C . ALA A 1 390 ? 5.591 31.858 -30.153 1.00 33.34 390 ALA A C 1
ATOM 2784 O O . ALA A 1 390 ? 4.614 31.842 -30.904 1.00 33.34 390 ALA A O 1
ATOM 2785 N N . ASP A 1 391 ? 6.794 32.309 -30.495 1.00 29.69 391 ASP A N 1
ATOM 2786 C CA . ASP A 1 391 ? 7.201 32.749 -31.819 1.00 29.69 391 ASP A CA 1
ATOM 2787 C C . ASP A 1 391 ? 6.652 31.842 -32.921 1.00 29.69 391 ASP A C 1
ATOM 2789 O O . ASP A 1 391 ? 6.850 30.624 -32.921 1.00 29.69 391 ASP A O 1
ATOM 2793 N N . VAL A 1 392 ? 5.989 32.467 -33.893 1.00 33.91 392 VAL A N 1
ATOM 2794 C CA . VAL A 1 392 ? 5.541 31.830 -35.128 1.00 33.91 392 VAL A CA 1
ATOM 2795 C C . VAL A 1 392 ? 6.783 31.498 -35.954 1.00 33.91 392 VAL A C 1
ATOM 2797 O O . VAL A 1 392 ? 7.212 32.260 -36.816 1.00 33.91 392 VAL A O 1
ATOM 2800 N N . ARG A 1 393 ? 7.389 30.346 -35.672 1.00 35.84 393 ARG A N 1
ATOM 2801 C CA . ARG A 1 393 ? 8.130 29.597 -36.682 1.00 35.84 393 ARG A CA 1
ATOM 2802 C C . ARG A 1 393 ? 7.107 28.749 -37.421 1.00 35.84 393 ARG A C 1
ATOM 2804 O O . ARG A 1 393 ? 6.422 27.940 -36.804 1.00 35.84 393 ARG A O 1
ATOM 2811 N N . GLU A 1 394 ? 6.986 28.999 -38.720 1.00 34.25 394 GLU A N 1
ATOM 2812 C CA . GLU A 1 394 ? 6.279 28.174 -39.702 1.00 34.25 394 GLU A CA 1
ATOM 2813 C C . GLU A 1 394 ? 6.349 26.686 -39.322 1.00 34.25 394 GLU A C 1
ATOM 2815 O O . GLU A 1 394 ? 7.413 26.066 -39.364 1.00 34.25 394 GLU A O 1
ATOM 2820 N N . ALA A 1 395 ? 5.223 26.122 -38.882 1.00 38.25 395 ALA A N 1
ATOM 2821 C CA . ALA A 1 395 ? 5.135 24.711 -38.545 1.00 38.25 395 ALA A CA 1
ATOM 2822 C C . ALA A 1 395 ? 5.185 23.902 -39.846 1.00 38.25 395 ALA A C 1
ATOM 2824 O O . ALA A 1 395 ? 4.177 23.742 -40.536 1.00 38.25 395 ALA A O 1
ATOM 2825 N N . ALA A 1 396 ? 6.380 23.421 -40.191 1.00 51.50 396 ALA A N 1
ATOM 2826 C CA . ALA A 1 396 ? 6.563 22.401 -41.211 1.00 51.50 396 ALA A CA 1
ATOM 2827 C C . ALA A 1 396 ? 5.660 21.194 -40.896 1.00 51.50 396 ALA A C 1
ATOM 2829 O O . ALA A 1 396 ? 5.472 20.828 -39.732 1.00 51.50 396 ALA A O 1
ATOM 2830 N N . SER A 1 397 ? 5.083 20.583 -41.934 1.00 54.81 397 SER A N 1
ATOM 2831 C CA . SER A 1 397 ? 4.363 19.308 -41.794 1.00 54.81 397 SER A CA 1
ATOM 2832 C C . SER A 1 397 ? 5.256 18.295 -41.063 1.00 54.81 397 SER A C 1
ATOM 2834 O O . SER A 1 397 ? 6.461 18.305 -41.310 1.00 54.81 397 SER A O 1
ATOM 2836 N N . PRO A 1 398 ? 4.724 17.439 -40.168 1.00 60.94 398 PRO A N 1
ATOM 2837 C CA . PRO A 1 398 ? 5.569 16.556 -39.372 1.00 60.94 398 PRO A CA 1
ATOM 2838 C C . PRO A 1 398 ? 6.361 15.618 -40.291 1.00 60.94 398 PRO A C 1
ATOM 2840 O O . PRO A 1 398 ? 5.787 14.794 -41.004 1.00 60.94 398 PRO A O 1
ATOM 2843 N N . GLU A 1 399 ? 7.683 15.782 -40.303 1.00 83.00 399 GLU A N 1
ATOM 2844 C CA . GLU A 1 399 ? 8.596 14.933 -41.064 1.00 83.00 399 GLU A CA 1
ATOM 2845 C C . GLU A 1 399 ? 8.739 13.567 -40.383 1.00 83.00 399 GLU A C 1
ATOM 2847 O O . GLU A 1 399 ? 8.635 13.428 -39.161 1.00 83.00 399 GLU A O 1
ATOM 2852 N N . LEU A 1 400 ? 8.974 12.528 -41.183 1.00 90.31 400 LEU A N 1
ATOM 2853 C CA . LEU A 1 400 ? 9.285 11.202 -40.662 1.00 90.31 400 LEU A CA 1
ATOM 2854 C C . LEU A 1 400 ? 10.665 11.243 -39.989 1.00 90.31 400 LEU A C 1
ATOM 2856 O O . LEU A 1 400 ? 11.669 11.471 -40.664 1.00 90.31 400 LEU A O 1
ATOM 2860 N N . GLU A 1 401 ? 10.728 10.980 -38.685 1.00 93.75 401 GLU A N 1
ATOM 2861 C CA . GLU A 1 401 ? 11.992 10.839 -37.957 1.00 93.75 401 GLU A CA 1
ATOM 2862 C C . GLU A 1 401 ? 12.383 9.359 -37.830 1.00 93.75 401 GLU A C 1
ATOM 2864 O O . GLU A 1 401 ? 11.601 8.521 -37.380 1.00 93.75 401 GLU A O 1
ATOM 2869 N N . LEU A 1 402 ? 13.611 9.030 -38.235 1.00 94.38 402 LEU A N 1
ATOM 2870 C CA . LEU A 1 402 ? 14.149 7.670 -38.255 1.00 94.38 402 LEU A CA 1
ATOM 2871 C C . LEU A 1 402 ? 15.493 7.638 -37.534 1.00 94.38 402 LEU A C 1
ATOM 2873 O O . LEU A 1 402 ? 16.357 8.483 -37.783 1.00 94.38 402 LEU A O 1
ATOM 2877 N N . THR A 1 403 ? 15.722 6.607 -36.719 1.00 97.06 403 THR A N 1
ATOM 2878 C CA . THR A 1 403 ? 17.074 6.294 -36.233 1.00 97.06 403 THR A CA 1
ATOM 2879 C C . THR A 1 403 ? 17.577 4.992 -36.843 1.00 97.06 403 THR A C 1
ATOM 2881 O O . THR A 1 403 ? 16.997 3.935 -36.612 1.00 97.06 403 THR A O 1
ATOM 2884 N N . VAL A 1 404 ? 18.666 5.048 -37.611 1.00 96.50 404 VAL A N 1
ATOM 2885 C CA . VAL A 1 404 ? 19.342 3.860 -38.147 1.00 96.50 404 VAL A CA 1
ATOM 2886 C C . VAL A 1 404 ? 20.402 3.402 -37.156 1.00 96.50 404 VAL A C 1
ATOM 2888 O O . VAL A 1 404 ? 21.288 4.173 -36.798 1.00 96.50 404 VAL A O 1
ATOM 2891 N N . VAL A 1 405 ? 20.329 2.149 -36.723 1.00 96.69 405 VAL A N 1
ATOM 2892 C CA . VAL A 1 405 ? 21.146 1.613 -35.635 1.00 96.69 405 VAL A CA 1
ATOM 2893 C C . VAL A 1 405 ? 21.993 0.443 -36.118 1.00 96.69 405 VAL A C 1
ATOM 2895 O O . VAL A 1 405 ? 21.468 -0.545 -36.630 1.00 96.69 405 VAL A O 1
ATOM 2898 N N . GLY A 1 406 ? 23.307 0.538 -35.916 1.00 95.88 406 GLY A N 1
ATOM 2899 C CA . GLY A 1 406 ? 24.235 -0.566 -36.143 1.00 95.88 406 GLY A CA 1
ATOM 2900 C C . GLY A 1 406 ? 24.090 -1.667 -35.100 1.00 95.88 406 GLY A C 1
ATOM 2901 O O . GLY A 1 406 ? 24.370 -1.447 -33.924 1.00 95.88 406 GLY A O 1
ATOM 2902 N N . THR A 1 407 ? 23.705 -2.873 -35.519 1.00 94.19 407 THR A N 1
ATOM 2903 C CA . THR A 1 407 ? 23.570 -4.042 -34.631 1.00 94.19 407 THR A CA 1
ATOM 2904 C C . THR A 1 407 ? 24.881 -4.802 -34.419 1.00 94.19 407 THR A C 1
ATOM 2906 O O . THR A 1 407 ? 24.889 -5.874 -33.812 1.00 94.19 407 THR A O 1
ATOM 2909 N N . GLY A 1 408 ? 25.991 -4.300 -34.968 1.00 91.94 408 GLY A N 1
ATOM 2910 C CA . GLY A 1 408 ? 27.273 -4.992 -34.936 1.00 91.94 408 GLY A CA 1
ATOM 2911 C C . GLY A 1 408 ? 27.286 -6.272 -35.796 1.00 91.94 408 GLY A C 1
ATOM 2912 O O . GLY A 1 408 ? 26.385 -6.476 -36.616 1.00 91.94 408 GLY A O 1
ATOM 2913 N N . PRO A 1 409 ? 28.263 -7.182 -35.611 1.00 88.69 409 PRO A N 1
ATOM 2914 C CA . PRO A 1 409 ? 28.387 -8.439 -36.362 1.00 88.69 409 PRO A CA 1
ATOM 2915 C C . PRO A 1 409 ? 27.270 -9.461 -36.066 1.00 88.69 409 PRO A C 1
ATOM 2917 O O . PRO A 1 409 ? 27.253 -10.546 -36.645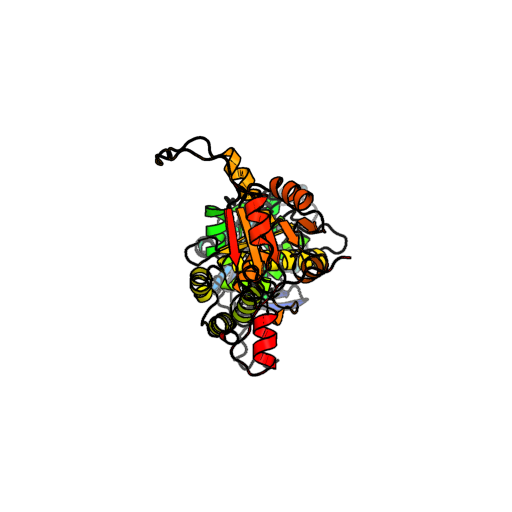 1.00 88.69 409 PRO A O 1
ATOM 2920 N N . GLY A 1 410 ? 26.339 -9.133 -35.165 1.00 78.12 410 GLY A N 1
ATOM 2921 C CA . GLY A 1 410 ? 25.093 -9.865 -34.951 1.00 78.12 410 GLY A CA 1
ATOM 2922 C C . GLY A 1 410 ? 24.896 -10.404 -33.537 1.00 78.12 410 GLY A C 1
ATOM 2923 O O . GLY A 1 410 ? 23.748 -10.620 -33.151 1.00 78.12 410 GLY A O 1
ATOM 2924 N N . ALA A 1 411 ? 25.958 -10.627 -32.753 1.00 82.81 411 ALA A N 1
ATOM 2925 C CA . ALA A 1 411 ? 25.827 -10.984 -31.336 1.00 82.81 411 ALA A CA 1
ATOM 2926 C C . ALA A 1 411 ? 25.523 -9.740 -30.484 1.00 82.81 411 ALA A C 1
ATOM 2928 O O . ALA A 1 411 ? 26.067 -8.667 -30.736 1.00 82.81 411 ALA A O 1
ATOM 2929 N N . ALA A 1 412 ? 24.647 -9.893 -29.485 1.00 81.56 412 ALA A N 1
ATOM 2930 C CA . ALA A 1 412 ? 24.119 -8.777 -28.696 1.00 81.56 412 ALA A CA 1
ATOM 2931 C C . ALA A 1 412 ? 25.191 -8.033 -27.880 1.00 81.56 412 ALA A C 1
ATOM 2933 O O . ALA A 1 412 ? 25.041 -6.844 -27.631 1.00 81.56 412 ALA A O 1
ATOM 2934 N N . GLU A 1 413 ? 26.294 -8.700 -27.531 1.00 85.25 413 GLU A N 1
ATOM 2935 C CA . GLU A 1 413 ? 27.445 -8.105 -26.831 1.00 85.25 413 GLU A CA 1
ATOM 2936 C C . GLU A 1 413 ? 28.133 -6.972 -27.616 1.00 85.25 413 GLU A C 1
ATOM 2938 O O . GLU A 1 413 ? 28.801 -6.130 -27.026 1.00 85.25 413 GLU A O 1
ATOM 2943 N N . TRP A 1 414 ? 27.957 -6.929 -28.942 1.00 89.38 414 TRP A N 1
ATOM 2944 C CA . TRP A 1 414 ? 28.532 -5.895 -29.807 1.00 89.38 414 TRP A CA 1
ATOM 2945 C C . TRP A 1 414 ? 27.598 -4.705 -30.031 1.00 89.38 414 TRP A C 1
ATOM 2947 O O . TRP A 1 414 ? 27.947 -3.773 -30.761 1.00 89.38 414 TRP A O 1
ATOM 2957 N N . LEU A 1 415 ? 26.400 -4.740 -29.447 1.00 90.31 415 LEU A N 1
ATOM 2958 C CA . LEU A 1 415 ? 25.460 -3.637 -29.513 1.00 90.31 415 LEU A CA 1
ATOM 2959 C C . LEU A 1 415 ? 25.898 -2.543 -28.539 1.00 90.31 415 LEU A C 1
ATOM 2961 O O . LEU A 1 415 ? 26.150 -2.797 -27.362 1.00 90.31 415 LEU A O 1
ATOM 2965 N N . THR A 1 416 ? 25.967 -1.303 -29.015 1.00 90.00 416 THR A N 1
ATOM 2966 C CA . THR A 1 416 ? 26.328 -0.189 -28.136 1.00 90.00 416 THR A CA 1
ATOM 2967 C C . THR A 1 416 ? 25.183 0.119 -27.156 1.00 90.00 416 THR A C 1
ATOM 2969 O O . THR A 1 416 ? 24.009 -0.019 -27.513 1.00 90.00 416 THR A O 1
ATOM 2972 N N . PRO A 1 417 ? 25.466 0.617 -25.939 1.00 85.44 417 PRO A N 1
ATOM 2973 C CA . PRO A 1 417 ? 24.410 1.044 -25.015 1.00 85.44 417 PRO A CA 1
ATOM 2974 C C . PRO A 1 417 ? 23.492 2.140 -25.588 1.00 85.44 417 PRO A C 1
ATOM 2976 O O . PRO A 1 417 ? 22.312 2.212 -25.252 1.00 85.44 417 PRO A O 1
ATOM 2979 N N . ALA A 1 418 ? 24.009 2.996 -26.479 1.00 88.12 418 ALA A N 1
ATOM 2980 C CA . ALA A 1 418 ? 23.204 3.987 -27.199 1.00 88.12 418 ALA A CA 1
ATOM 2981 C C . ALA A 1 418 ? 22.224 3.328 -28.183 1.00 88.12 418 ALA A C 1
ATOM 2983 O O . ALA A 1 418 ? 21.047 3.686 -28.209 1.00 88.12 418 ALA A O 1
ATOM 2984 N N . ALA A 1 419 ? 22.693 2.334 -28.943 1.00 91.81 419 ALA A N 1
ATOM 2985 C CA . ALA A 1 419 ? 21.865 1.536 -29.839 1.00 91.81 419 ALA A CA 1
ATOM 2986 C C . ALA A 1 419 ? 20.761 0.788 -29.077 1.00 91.81 419 ALA A C 1
ATOM 2988 O O . ALA A 1 419 ? 19.593 0.870 -29.453 1.00 91.81 419 ALA A O 1
ATOM 2989 N N . TRP A 1 420 ? 21.109 0.120 -27.972 1.00 89.75 420 TRP A N 1
ATOM 2990 C CA . TRP A 1 420 ? 20.148 -0.595 -27.129 1.00 89.75 420 TRP A CA 1
ATOM 2991 C C . TRP A 1 420 ? 19.032 0.316 -26.605 1.00 89.75 420 TRP A C 1
ATOM 2993 O O . TRP A 1 420 ? 17.859 -0.019 -26.759 1.00 89.75 420 TRP A O 1
ATOM 3003 N N . ARG A 1 421 ? 19.380 1.492 -26.057 1.00 87.62 421 ARG A N 1
ATOM 3004 C CA . ARG A 1 421 ? 18.406 2.480 -25.558 1.00 87.62 421 ARG A CA 1
ATOM 3005 C C . ARG A 1 421 ? 17.381 2.875 -26.612 1.00 87.62 421 ARG A C 1
ATOM 3007 O O . ARG A 1 421 ? 16.183 2.865 -26.345 1.00 87.62 421 ARG A O 1
ATOM 3014 N N . VAL A 1 422 ? 17.844 3.194 -27.819 1.00 92.25 422 VAL A N 1
ATOM 3015 C CA . VAL A 1 422 ? 16.952 3.603 -28.910 1.00 92.25 422 VAL A CA 1
ATOM 3016 C C . VAL A 1 422 ? 16.073 2.442 -29.374 1.00 92.25 422 VAL A C 1
ATOM 3018 O O . VAL A 1 422 ? 14.868 2.622 -29.537 1.00 92.25 422 VAL A O 1
ATOM 3021 N N . ILE A 1 423 ? 16.641 1.243 -29.524 1.00 93.31 423 ILE A N 1
ATOM 3022 C CA . ILE A 1 423 ? 15.894 0.050 -29.944 1.00 93.31 423 ILE A CA 1
ATOM 3023 C C . ILE A 1 423 ? 14.795 -0.298 -28.936 1.00 93.31 423 ILE A C 1
ATOM 3025 O O . ILE A 1 423 ? 13.663 -0.551 -29.335 1.00 93.31 423 ILE A O 1
ATOM 3029 N N . ARG A 1 424 ? 15.093 -0.282 -27.631 1.00 89.31 424 ARG A N 1
ATOM 3030 C CA . ARG A 1 424 ? 14.138 -0.660 -26.576 1.00 89.31 424 ARG A CA 1
ATOM 3031 C C . ARG A 1 424 ? 12.900 0.232 -26.510 1.00 89.31 424 ARG A C 1
ATOM 3033 O O . ARG A 1 424 ? 11.862 -0.235 -26.054 1.00 89.31 424 ARG A O 1
ATOM 3040 N N . ARG A 1 425 ? 13.009 1.481 -26.965 1.00 87.00 425 ARG A N 1
ATOM 3041 C CA . ARG A 1 425 ? 11.931 2.485 -26.951 1.00 87.00 425 ARG A CA 1
ATOM 3042 C C . ARG A 1 425 ? 11.197 2.606 -28.288 1.00 87.00 425 ARG A C 1
ATOM 3044 O O . ARG A 1 425 ? 10.299 3.446 -28.411 1.00 87.00 425 ARG A O 1
ATOM 3051 N N . ALA A 1 426 ? 11.607 1.832 -29.289 1.00 93.25 426 ALA A N 1
ATOM 3052 C CA . ALA A 1 426 ? 11.038 1.885 -30.622 1.00 93.25 426 ALA A CA 1
ATOM 3053 C C . ALA A 1 426 ? 9.570 1.445 -30.609 1.00 93.25 426 ALA A C 1
ATOM 3055 O O . ALA A 1 426 ? 9.221 0.418 -30.033 1.00 93.25 426 ALA A O 1
ATOM 3056 N N . GLU A 1 427 ? 8.716 2.215 -31.276 1.00 93.44 427 GLU A N 1
ATOM 3057 C CA . GLU A 1 427 ? 7.318 1.840 -31.527 1.00 93.44 427 GLU A CA 1
ATOM 3058 C C . GLU A 1 427 ? 7.188 1.051 -32.825 1.00 93.44 427 GLU A C 1
ATOM 3060 O O . GLU A 1 427 ? 6.243 0.278 -32.985 1.00 93.44 427 GLU A O 1
ATOM 3065 N N . VAL A 1 428 ? 8.128 1.272 -33.747 1.00 95.81 428 VAL A N 1
ATOM 3066 C CA . VAL A 1 428 ? 8.269 0.551 -35.008 1.00 95.81 428 VAL A CA 1
ATOM 3067 C C . VAL A 1 428 ? 9.739 0.194 -35.189 1.00 95.81 428 VAL A C 1
ATOM 3069 O O . VAL A 1 428 ? 10.603 1.071 -35.109 1.00 95.81 428 VAL A O 1
ATOM 3072 N N . VAL A 1 429 ? 10.030 -1.076 -35.457 1.00 96.88 429 VAL A N 1
ATOM 3073 C CA . VAL A 1 429 ? 11.379 -1.555 -35.764 1.00 96.88 429 VAL A CA 1
ATOM 3074 C C . VAL A 1 429 ? 11.394 -2.166 -37.154 1.00 96.88 429 VAL A C 1
ATOM 3076 O O . VAL A 1 429 ? 10.695 -3.140 -37.421 1.00 96.88 429 VAL A O 1
ATOM 3079 N N . ALA A 1 430 ? 12.223 -1.613 -38.034 1.00 95.38 430 ALA A N 1
ATOM 3080 C CA . ALA A 1 430 ? 12.490 -2.170 -39.347 1.00 95.38 430 ALA A CA 1
ATOM 3081 C C . ALA A 1 430 ? 13.848 -2.872 -39.372 1.00 95.38 430 ALA A C 1
ATOM 3083 O O . ALA A 1 430 ? 14.822 -2.352 -38.837 1.00 95.38 430 ALA A O 1
ATOM 3084 N N . GLY A 1 431 ? 13.954 -4.038 -39.999 1.00 94.06 431 GLY A N 1
ATOM 3085 C CA . GLY A 1 431 ? 15.234 -4.736 -40.127 1.00 94.06 431 GLY A CA 1
ATOM 3086 C C . GLY A 1 431 ? 15.115 -6.089 -40.813 1.00 94.06 431 GLY A C 1
ATOM 3087 O O . GLY A 1 431 ? 14.016 -6.553 -41.116 1.00 94.06 431 GLY A O 1
ATOM 3088 N N . GLY A 1 432 ? 16.250 -6.747 -41.051 1.00 91.50 432 GLY A N 1
ATOM 3089 C CA . GLY A 1 432 ? 16.244 -8.134 -41.517 1.00 91.50 432 GLY A CA 1
ATOM 3090 C C . GLY A 1 432 ? 15.661 -9.068 -40.450 1.00 91.50 432 GLY A C 1
ATOM 3091 O O . GLY A 1 432 ? 15.794 -8.803 -39.254 1.00 91.50 432 GLY A O 1
ATOM 3092 N N . ARG A 1 433 ? 15.059 -10.195 -40.858 1.00 90.25 433 ARG A N 1
ATOM 3093 C CA . ARG A 1 433 ? 14.350 -11.124 -39.948 1.00 90.25 433 ARG A CA 1
ATOM 3094 C C . ARG A 1 433 ? 15.175 -11.506 -38.712 1.00 90.25 433 ARG A C 1
ATOM 3096 O O . ARG A 1 433 ? 14.727 -11.329 -37.589 1.00 90.25 433 ARG A O 1
ATOM 3103 N N . ARG A 1 434 ? 16.442 -11.884 -38.921 1.00 89.44 434 ARG A N 1
ATOM 3104 C CA . ARG A 1 434 ? 17.390 -12.227 -37.845 1.00 89.44 434 ARG A CA 1
ATOM 3105 C C . ARG A 1 434 ? 17.644 -11.094 -36.844 1.00 89.44 434 ARG A C 1
ATOM 3107 O O . ARG A 1 434 ? 17.971 -11.369 -35.694 1.00 89.44 434 ARG A O 1
ATOM 3114 N N . GLN A 1 435 ? 17.587 -9.839 -37.285 1.00 92.56 435 GLN A N 1
ATOM 3115 C CA . GLN A 1 435 ? 17.773 -8.682 -36.410 1.00 92.56 435 GLN A CA 1
ATOM 3116 C C . GLN A 1 435 ? 16.493 -8.392 -35.630 1.00 92.56 435 GLN A C 1
ATOM 3118 O O . GLN A 1 435 ? 16.570 -8.130 -34.435 1.00 92.56 435 GLN A O 1
ATOM 3123 N N . LEU A 1 436 ? 15.335 -8.487 -36.288 1.00 93.38 436 LEU A N 1
ATOM 3124 C CA . LEU A 1 436 ? 14.030 -8.320 -35.652 1.00 93.38 436 LEU A CA 1
ATOM 3125 C C . LEU A 1 436 ? 13.815 -9.355 -34.547 1.00 93.38 436 LEU A C 1
ATOM 3127 O O . LEU A 1 436 ? 13.577 -8.969 -33.407 1.00 93.38 436 LEU A O 1
ATOM 3131 N N . ASP A 1 437 ? 14.032 -10.638 -34.845 1.00 90.62 437 ASP A N 1
ATOM 3132 C CA . ASP A 1 437 ? 13.880 -11.733 -33.877 1.00 90.62 437 ASP A CA 1
ATOM 3133 C C . ASP A 1 437 ? 14.775 -11.551 -32.638 1.00 90.62 437 ASP A C 1
ATOM 3135 O O . ASP A 1 437 ? 14.452 -12.017 -31.547 1.00 90.62 437 ASP A O 1
ATOM 3139 N N . ARG A 1 438 ? 15.922 -10.877 -32.799 1.00 90.12 438 ARG A N 1
ATOM 3140 C CA . ARG A 1 438 ? 16.912 -10.697 -31.732 1.00 90.12 438 ARG A CA 1
ATOM 3141 C C . ARG A 1 438 ? 16.751 -9.401 -30.945 1.00 90.12 438 ARG A C 1
ATOM 3143 O O . ARG A 1 438 ? 17.050 -9.387 -29.754 1.00 90.12 438 ARG A O 1
ATOM 3150 N N . PHE A 1 439 ? 16.377 -8.311 -31.608 1.00 91.94 439 PHE A N 1
ATOM 3151 C CA . PHE A 1 439 ? 16.490 -6.964 -31.051 1.00 91.94 439 PHE A CA 1
ATOM 3152 C C . PHE A 1 439 ? 15.161 -6.214 -30.967 1.00 91.94 439 PHE A C 1
ATOM 3154 O O . PHE A 1 439 ? 15.096 -5.239 -30.224 1.00 91.94 439 PHE A O 1
ATOM 3161 N N . ALA A 1 440 ? 14.105 -6.629 -31.676 1.00 92.38 440 ALA A N 1
ATOM 3162 C CA . ALA A 1 440 ? 12.823 -5.936 -31.584 1.00 92.38 440 ALA A CA 1
ATOM 3163 C C . ALA A 1 440 ? 12.261 -6.040 -30.150 1.00 92.38 440 ALA A C 1
ATOM 3165 O O . ALA A 1 440 ? 12.189 -7.142 -29.595 1.00 92.38 440 ALA A O 1
ATOM 3166 N N . PRO A 1 441 ? 11.872 -4.920 -29.513 1.00 89.62 441 PRO A N 1
ATOM 3167 C CA . PRO A 1 441 ? 11.275 -4.975 -28.192 1.00 89.62 441 PRO A CA 1
ATOM 3168 C C . PRO A 1 441 ? 9.857 -5.572 -28.269 1.00 89.62 441 PRO A C 1
ATOM 3170 O O . PRO A 1 441 ? 9.179 -5.449 -29.295 1.00 89.62 441 PRO A O 1
ATOM 3173 N N . PRO A 1 442 ? 9.372 -6.205 -27.186 1.00 82.38 442 PRO A N 1
ATOM 3174 C CA . PRO A 1 442 ? 8.002 -6.704 -27.124 1.00 82.38 442 PRO A CA 1
ATOM 3175 C C . PRO A 1 442 ? 6.983 -5.589 -27.395 1.00 82.38 442 PRO A C 1
ATOM 3177 O O . PRO A 1 442 ? 7.083 -4.510 -26.817 1.00 82.38 442 PRO A O 1
ATOM 3180 N N . GLY A 1 443 ? 6.000 -5.858 -28.257 1.00 85.69 443 GLY A N 1
ATOM 3181 C CA . GLY A 1 443 ? 4.924 -4.916 -28.585 1.00 85.69 443 GLY A CA 1
ATOM 3182 C C . GLY A 1 443 ? 5.263 -3.860 -29.644 1.00 85.69 443 GLY A C 1
ATOM 3183 O O . GLY A 1 443 ? 4.352 -3.160 -30.080 1.00 85.69 443 GLY A O 1
ATOM 3184 N N . ALA A 1 444 ? 6.517 -3.756 -30.101 1.00 93.00 444 ALA A N 1
ATOM 3185 C CA . ALA A 1 444 ? 6.833 -2.914 -31.252 1.00 93.00 444 ALA A CA 1
ATOM 3186 C C . ALA A 1 444 ? 6.299 -3.522 -32.549 1.00 93.00 444 ALA A C 1
ATOM 3188 O O . ALA A 1 444 ? 6.390 -4.731 -32.782 1.00 93.00 444 ALA A O 1
ATOM 3189 N N . GLU A 1 445 ? 5.790 -2.657 -33.419 1.00 95.12 445 GLU A N 1
ATOM 3190 C CA . GLU A 1 445 ? 5.426 -3.039 -34.775 1.00 95.12 445 GLU A CA 1
ATOM 3191 C C . GLU A 1 445 ? 6.693 -3.360 -35.573 1.00 95.12 445 GLU A C 1
ATOM 3193 O O . GLU A 1 445 ? 7.678 -2.623 -35.513 1.00 95.12 445 GLU A O 1
ATOM 3198 N N . GLN A 1 446 ? 6.693 -4.474 -36.301 1.00 95.19 446 GLN A N 1
ATOM 3199 C CA . GLN A 1 446 ? 7.878 -4.946 -37.011 1.00 95.19 446 GLN A CA 1
ATOM 3200 C C . GLN A 1 446 ? 7.700 -4.822 -38.520 1.00 95.19 446 GLN A C 1
ATOM 3202 O O . GLN A 1 446 ? 6.758 -5.370 -39.089 1.00 95.19 446 GLN A O 1
ATOM 3207 N N . VAL A 1 447 ? 8.656 -4.163 -39.173 1.00 93.12 447 VAL A N 1
ATOM 3208 C CA . VAL A 1 447 ? 8.710 -4.011 -40.630 1.00 93.12 447 VAL A CA 1
ATOM 3209 C C . VAL A 1 447 ? 9.886 -4.830 -41.163 1.00 93.12 447 VAL A C 1
ATOM 3211 O O . VAL A 1 447 ? 11.054 -4.491 -40.967 1.00 93.12 447 VAL A O 1
ATOM 3214 N N . ALA A 1 448 ? 9.602 -5.944 -41.834 1.00 90.00 448 ALA A N 1
ATOM 3215 C CA . ALA A 1 448 ? 10.655 -6.773 -42.413 1.00 90.00 448 ALA A CA 1
ATOM 3216 C C . ALA A 1 448 ? 11.312 -6.059 -43.605 1.00 90.00 448 ALA A C 1
ATOM 3218 O O . ALA A 1 448 ? 10.642 -5.709 -44.574 1.00 90.00 448 ALA A O 1
ATOM 3219 N N . VAL A 1 449 ? 12.632 -5.879 -43.545 1.00 82.94 449 VAL A N 1
ATOM 3220 C CA . VAL A 1 449 ? 13.422 -5.382 -44.677 1.00 82.94 449 VAL A CA 1
ATOM 3221 C C . VAL A 1 449 ? 13.739 -6.564 -45.592 1.00 82.94 449 VAL A C 1
ATOM 3223 O O . VAL A 1 449 ? 14.471 -7.477 -45.202 1.00 82.94 449 VAL A O 1
ATOM 3226 N N . ALA A 1 450 ? 13.147 -6.551 -46.786 1.00 75.50 450 ALA A N 1
ATOM 3227 C CA . ALA A 1 450 ? 13.359 -7.520 -47.862 1.00 75.50 450 ALA A CA 1
ATOM 3228 C C . ALA A 1 450 ? 14.094 -6.859 -49.048 1.00 75.50 450 ALA A C 1
ATOM 3230 O O . ALA A 1 450 ? 14.498 -5.702 -48.956 1.00 75.50 450 ALA A O 1
ATOM 3231 N N . ALA A 1 451 ? 14.282 -7.586 -50.156 1.00 73.31 451 ALA A N 1
ATOM 3232 C CA . ALA A 1 451 ? 15.019 -7.096 -51.329 1.00 73.31 451 ALA A CA 1
ATOM 3233 C C . ALA A 1 451 ? 14.413 -5.823 -51.960 1.00 73.31 451 ALA A C 1
ATOM 3235 O O . ALA A 1 451 ? 15.140 -5.011 -52.530 1.00 73.31 451 ALA A O 1
ATOM 3236 N N . ASP A 1 452 ? 13.098 -5.630 -51.832 1.00 83.69 452 ASP A N 1
ATOM 3237 C CA . ASP A 1 452 ? 12.398 -4.446 -52.329 1.00 83.69 452 ASP A CA 1
ATOM 3238 C C . ASP A 1 452 ? 12.479 -3.285 -51.323 1.00 83.69 452 ASP A C 1
ATOM 3240 O O . ASP A 1 452 ? 11.695 -3.169 -50.375 1.00 83.69 452 ASP A O 1
ATOM 3244 N N . MET A 1 453 ? 13.452 -2.404 -51.544 1.00 83.94 453 MET A N 1
ATOM 3245 C CA . MET A 1 453 ? 13.665 -1.215 -50.722 1.00 83.94 453 MET A CA 1
ATOM 3246 C C . MET A 1 453 ? 12.596 -0.130 -50.922 1.00 83.94 453 MET A C 1
ATOM 3248 O O . MET A 1 453 ? 12.385 0.674 -50.010 1.00 83.94 453 MET A O 1
ATOM 3252 N N . ASP A 1 454 ? 11.903 -0.100 -52.063 1.00 86.19 454 ASP A N 1
ATOM 3253 C CA . ASP A 1 454 ? 10.817 0.849 -52.324 1.00 86.19 454 ASP A CA 1
ATOM 3254 C C . ASP A 1 454 ? 9.585 0.504 -51.478 1.00 86.19 454 ASP A C 1
ATOM 3256 O O . ASP A 1 454 ? 8.991 1.392 -50.853 1.00 86.19 454 ASP A O 1
ATOM 3260 N N . ALA A 1 455 ? 9.266 -0.789 -51.358 1.00 85.69 455 ALA A N 1
ATOM 3261 C CA . ALA A 1 455 ? 8.231 -1.281 -50.450 1.00 85.69 455 ALA A CA 1
ATOM 3262 C C . ALA A 1 455 ? 8.554 -0.968 -48.978 1.00 85.69 455 ALA A C 1
ATOM 3264 O O . ALA A 1 455 ? 7.687 -0.503 -48.234 1.00 85.69 455 ALA A O 1
ATOM 3265 N N . VAL A 1 456 ? 9.815 -1.144 -48.562 1.00 86.50 456 VAL A N 1
ATOM 3266 C CA . VAL A 1 456 ? 10.272 -0.775 -47.208 1.00 86.50 456 VAL A CA 1
ATOM 3267 C C . VAL A 1 456 ? 10.094 0.723 -46.966 1.00 86.50 456 VAL A C 1
ATOM 3269 O O . VAL A 1 456 ? 9.555 1.125 -45.935 1.00 86.50 456 VAL A O 1
ATOM 3272 N N . ALA A 1 457 ? 10.496 1.567 -47.918 1.00 89.25 457 ALA A N 1
ATOM 3273 C CA . ALA A 1 457 ? 10.312 3.009 -47.809 1.00 89.25 457 ALA A CA 1
ATOM 3274 C C . ALA A 1 457 ? 8.826 3.396 -47.732 1.00 89.25 457 ALA A C 1
ATOM 3276 O O . ALA A 1 457 ? 8.464 4.274 -46.951 1.00 89.25 457 ALA A O 1
ATOM 3277 N N . ALA A 1 458 ? 7.950 2.740 -48.501 1.00 88.75 458 ALA A N 1
ATOM 3278 C CA . ALA A 1 458 ? 6.507 2.960 -48.434 1.00 88.75 458 ALA A CA 1
ATOM 3279 C C . ALA A 1 458 ? 5.928 2.622 -47.052 1.00 88.7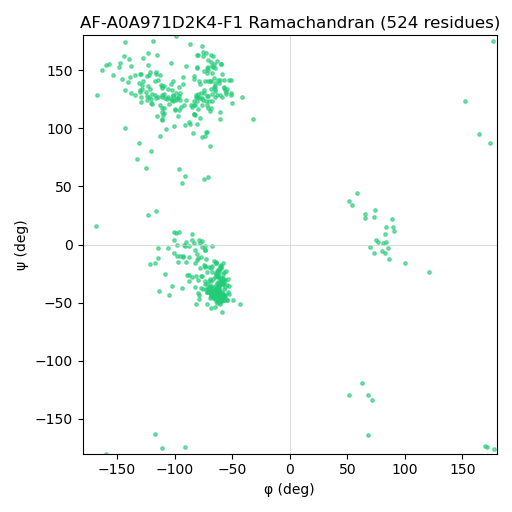5 458 ALA A C 1
ATOM 3281 O O . ALA A 1 458 ? 5.197 3.442 -46.497 1.00 88.75 458 ALA A O 1
ATOM 3282 N N . ALA A 1 459 ? 6.312 1.483 -46.469 1.00 89.94 459 ALA A N 1
ATOM 3283 C CA . ALA A 1 459 ? 5.878 1.089 -45.130 1.00 89.94 459 ALA A CA 1
ATOM 3284 C C . ALA A 1 459 ? 6.323 2.099 -44.057 1.00 89.94 459 ALA A C 1
ATOM 3286 O O . ALA A 1 459 ? 5.523 2.528 -43.231 1.00 89.94 459 ALA A O 1
ATOM 3287 N N . LEU A 1 460 ? 7.578 2.561 -44.113 1.00 92.19 460 LEU A N 1
ATOM 3288 C CA . LEU A 1 460 ? 8.110 3.522 -43.141 1.00 92.19 460 LEU A CA 1
ATOM 3289 C C . LEU A 1 460 ? 7.371 4.872 -43.157 1.00 92.19 460 LEU A C 1
ATOM 3291 O O . LEU A 1 460 ? 7.207 5.488 -42.104 1.00 92.19 460 LEU A O 1
ATOM 3295 N N . ARG A 1 461 ? 6.875 5.325 -44.320 1.00 91.81 461 ARG A N 1
ATOM 3296 C CA . ARG A 1 461 ? 6.115 6.588 -44.437 1.00 91.81 461 ARG A CA 1
ATOM 3297 C C . ARG A 1 461 ? 4.803 6.587 -43.648 1.00 91.81 461 ARG A C 1
ATOM 3299 O O . ARG A 1 461 ? 4.330 7.662 -43.295 1.00 91.81 461 ARG A O 1
ATOM 3306 N N . ALA A 1 462 ? 4.235 5.423 -43.333 1.00 90.62 462 ALA A N 1
ATOM 3307 C CA . ALA A 1 462 ? 2.988 5.318 -42.572 1.00 90.62 462 ALA A CA 1
ATOM 3308 C C . ALA A 1 462 ? 3.143 5.646 -41.072 1.00 90.62 462 ALA A C 1
ATOM 3310 O O . ALA A 1 462 ? 2.155 5.682 -40.340 1.00 90.62 462 ALA A O 1
ATOM 3311 N N . HIS A 1 463 ? 4.369 5.883 -40.597 1.00 93.25 463 HIS A N 1
ATOM 3312 C CA . HIS A 1 463 ? 4.687 5.983 -39.170 1.00 93.25 463 HIS A CA 1
ATOM 3313 C C . HIS A 1 463 ? 5.195 7.364 -38.739 1.00 93.25 463 HIS A C 1
ATOM 3315 O O . HIS A 1 463 ? 5.951 7.482 -37.775 1.00 93.25 463 HIS A O 1
ATOM 3321 N N . VAL A 1 464 ? 4.768 8.422 -39.431 1.00 91.50 464 VAL A N 1
ATOM 3322 C CA . VAL A 1 464 ? 5.035 9.807 -39.015 1.00 91.50 464 VAL A CA 1
ATOM 3323 C C . VAL A 1 464 ? 4.554 10.030 -37.575 1.00 91.50 464 VAL A C 1
ATOM 3325 O O . VAL A 1 464 ? 3.453 9.626 -37.203 1.00 91.50 464 VAL A O 1
ATOM 3328 N N . GLY A 1 465 ? 5.398 10.661 -36.756 1.00 88.62 465 GLY A N 1
ATOM 3329 C CA . GLY A 1 465 ? 5.121 10.919 -35.339 1.00 88.62 465 GLY A CA 1
ATOM 3330 C C . GLY A 1 465 ? 5.372 9.735 -34.397 1.00 88.62 465 GLY A C 1
ATOM 3331 O O . GLY A 1 465 ? 5.159 9.880 -33.195 1.00 88.62 465 GLY A O 1
ATOM 3332 N N . ARG A 1 466 ? 5.838 8.585 -34.906 1.00 92.38 466 ARG A N 1
ATOM 3333 C CA . ARG A 1 466 ? 6.249 7.432 -34.089 1.00 92.38 466 ARG A CA 1
ATOM 3334 C C . ARG A 1 466 ? 7.768 7.328 -33.996 1.00 92.38 466 ARG A C 1
ATOM 3336 O O . ARG A 1 466 ? 8.495 7.773 -34.880 1.00 92.38 466 ARG A O 1
ATOM 3343 N N . ARG A 1 467 ? 8.261 6.682 -32.937 1.00 93.44 467 ARG A N 1
ATOM 3344 C CA . ARG A 1 467 ? 9.685 6.348 -32.769 1.00 93.44 467 ARG A CA 1
ATOM 3345 C C . ARG A 1 467 ? 10.048 5.160 -33.654 1.00 93.44 467 ARG A C 1
ATOM 3347 O O . ARG A 1 467 ? 9.891 4.007 -33.245 1.00 93.44 467 ARG A O 1
ATOM 3354 N N . VAL A 1 468 ? 10.519 5.454 -34.863 1.00 96.44 468 VAL A N 1
ATOM 3355 C CA . VAL A 1 468 ? 10.886 4.447 -35.861 1.00 96.44 468 VAL A CA 1
ATOM 3356 C C . VAL A 1 468 ? 12.393 4.182 -35.842 1.00 96.44 468 VAL A C 1
ATOM 3358 O O . VAL A 1 468 ? 13.214 5.095 -35.977 1.00 96.44 468 VAL A O 1
ATOM 3361 N N . VAL A 1 469 ? 12.768 2.910 -35.699 1.00 97.62 469 VAL A N 1
ATOM 3362 C CA . VAL A 1 469 ? 14.164 2.458 -35.657 1.00 97.62 469 VAL A CA 1
ATOM 3363 C C . VAL A 1 469 ? 14.435 1.484 -36.795 1.00 97.62 469 VAL A C 1
ATOM 3365 O O . VAL A 1 469 ? 13.709 0.510 -36.961 1.00 97.62 469 VAL A O 1
ATOM 3368 N N . VAL A 1 470 ? 15.499 1.715 -37.563 1.00 96.56 470 VAL A N 1
ATOM 3369 C CA . VAL A 1 470 ? 15.941 0.817 -38.638 1.00 96.56 470 VAL A CA 1
ATOM 3370 C C . VAL A 1 470 ? 17.233 0.120 -38.220 1.00 96.56 470 VAL A C 1
ATOM 3372 O O . VAL A 1 470 ? 18.258 0.763 -38.011 1.00 96.56 470 VAL A O 1
ATOM 3375 N N . LEU A 1 471 ? 17.207 -1.202 -38.108 1.00 95.38 471 LEU A N 1
ATOM 3376 C CA . LEU A 1 471 ? 18.356 -2.030 -37.764 1.00 95.38 471 LEU A CA 1
ATOM 3377 C C . LEU A 1 471 ? 19.223 -2.270 -39.005 1.00 95.38 471 LEU A C 1
ATOM 3379 O O . LEU A 1 471 ? 18.741 -2.739 -40.034 1.00 95.38 471 LEU A O 1
ATOM 3383 N N . ALA A 1 472 ? 20.521 -2.002 -38.895 1.00 93.94 472 ALA A N 1
ATOM 3384 C CA . ALA A 1 472 ? 21.509 -2.260 -39.936 1.00 93.94 472 ALA A CA 1
ATOM 3385 C C . ALA A 1 472 ? 22.618 -3.172 -39.399 1.00 93.94 472 ALA A C 1
ATOM 3387 O O . ALA A 1 472 ? 23.082 -3.010 -38.273 1.00 93.94 472 ALA A O 1
ATOM 3388 N N . SER A 1 473 ? 23.026 -4.163 -40.193 1.00 91.81 473 SER A N 1
ATOM 3389 C CA . SER A 1 473 ? 24.096 -5.084 -39.801 1.00 91.81 473 SER A CA 1
ATOM 3390 C C . SER A 1 473 ? 25.441 -4.357 -39.778 1.00 91.81 473 SER A C 1
ATOM 3392 O O . SER A 1 473 ? 25.727 -3.562 -40.669 1.00 91.81 473 SER A O 1
ATOM 3394 N N . GLY A 1 474 ? 26.290 -4.657 -38.795 1.00 93.19 474 GLY A N 1
ATOM 3395 C CA . GLY A 1 474 ? 27.592 -4.013 -38.644 1.00 93.19 474 GLY A CA 1
ATOM 3396 C C . GLY A 1 474 ? 27.480 -2.536 -38.262 1.00 93.19 474 GLY A C 1
ATOM 3397 O O . GLY A 1 474 ? 26.787 -2.187 -37.303 1.00 93.19 474 GLY A O 1
ATOM 3398 N N . ASP A 1 475 ? 28.181 -1.688 -39.014 1.00 94.75 475 ASP A N 1
ATOM 3399 C CA . ASP A 1 475 ? 28.118 -0.230 -38.910 1.00 94.75 475 ASP A CA 1
ATOM 3400 C C . ASP A 1 475 ? 27.267 0.319 -40.073 1.00 94.75 475 ASP A C 1
ATOM 3402 O O . ASP A 1 475 ? 27.603 0.047 -41.230 1.00 94.75 475 ASP A O 1
ATOM 3406 N N . PRO A 1 476 ? 26.203 1.112 -39.830 1.00 94.19 476 PRO A N 1
ATOM 3407 C CA . PRO A 1 476 ? 25.396 1.676 -40.908 1.00 94.19 476 PRO A CA 1
ATOM 3408 C C . PRO A 1 476 ? 26.186 2.606 -41.843 1.00 94.19 476 PRO A C 1
ATOM 3410 O O . PRO A 1 476 ? 25.778 2.814 -42.984 1.00 94.19 476 PRO A O 1
ATOM 3413 N N . GLY A 1 477 ? 27.295 3.184 -41.375 1.00 90.81 477 GLY A N 1
ATOM 3414 C CA . GLY A 1 477 ? 28.199 4.017 -42.163 1.00 90.81 477 GLY A CA 1
ATOM 3415 C C . GLY A 1 477 ? 29.133 3.232 -43.090 1.00 90.81 477 GLY A C 1
ATOM 3416 O O . GLY A 1 477 ? 29.766 3.837 -43.953 1.00 90.81 477 GLY A O 1
ATOM 3417 N N . PHE A 1 478 ? 29.209 1.904 -42.963 1.00 91.56 478 PHE A N 1
ATOM 3418 C CA . PHE A 1 478 ? 30.117 1.058 -43.737 1.00 91.56 478 PHE A CA 1
ATOM 3419 C C . PHE A 1 478 ? 29.340 0.144 -44.695 1.00 91.56 478 PHE A C 1
ATOM 3421 O O . PHE A 1 478 ? 28.895 -0.936 -44.316 1.00 91.56 478 PHE A O 1
ATOM 3428 N N . PHE A 1 479 ? 29.162 0.598 -45.943 1.00 88.06 479 PHE A N 1
ATOM 3429 C CA . PHE A 1 479 ? 28.343 -0.067 -46.976 1.00 88.06 479 PHE A CA 1
ATOM 3430 C C . PHE A 1 479 ? 26.893 -0.360 -46.534 1.00 88.06 479 PHE A C 1
ATOM 3432 O O . PHE A 1 479 ? 26.306 -1.369 -46.919 1.00 88.06 479 PHE A O 1
ATOM 3439 N N . GLY A 1 480 ? 26.317 0.516 -45.704 1.00 86.44 480 GLY A N 1
ATOM 3440 C CA . GLY A 1 480 ? 25.017 0.302 -45.071 1.00 86.44 480 GLY A CA 1
ATOM 3441 C C . GLY A 1 480 ? 23.819 0.984 -45.743 1.00 86.44 480 GLY A C 1
ATOM 3442 O O . GLY A 1 480 ? 23.919 1.734 -46.716 1.00 86.44 480 GLY A O 1
ATOM 3443 N N . ILE A 1 481 ? 22.651 0.750 -45.142 1.00 87.56 481 ILE A N 1
ATOM 3444 C CA . ILE A 1 481 ? 21.330 1.191 -45.612 1.00 87.56 481 ILE A CA 1
ATOM 3445 C C . ILE A 1 481 ? 21.032 2.714 -45.566 1.00 87.56 481 ILE A C 1
ATOM 3447 O O . ILE A 1 481 ? 20.151 3.137 -46.320 1.00 87.56 481 ILE A O 1
ATOM 3451 N N . PRO A 1 482 ? 21.716 3.589 -44.783 1.00 88.69 482 PRO A N 1
ATOM 3452 C CA . PRO A 1 482 ? 21.388 5.021 -44.744 1.00 88.69 482 PRO A CA 1
ATOM 3453 C C . PRO A 1 482 ? 21.434 5.726 -46.105 1.00 88.69 482 PRO A C 1
ATOM 3455 O O . PRO A 1 482 ? 20.646 6.638 -46.341 1.00 88.69 482 PRO A O 1
ATOM 3458 N N . VAL A 1 483 ? 22.330 5.311 -47.010 1.00 88.75 483 VAL A N 1
ATOM 3459 C CA . VAL A 1 483 ? 22.434 5.898 -48.359 1.00 88.75 483 VAL A CA 1
ATOM 3460 C C . VAL A 1 483 ? 21.159 5.633 -49.162 1.00 88.75 483 VAL A C 1
ATOM 3462 O O . VAL A 1 483 ? 20.600 6.554 -49.755 1.00 88.75 483 VAL A O 1
ATOM 3465 N N . ALA A 1 484 ? 20.658 4.394 -49.127 1.00 88.88 484 ALA A N 1
ATOM 3466 C CA . ALA A 1 484 ? 19.411 4.023 -49.789 1.00 88.88 484 ALA A CA 1
ATOM 3467 C C . ALA A 1 484 ? 18.208 4.745 -49.162 1.00 88.88 484 ALA A C 1
ATOM 3469 O O . ALA A 1 484 ? 17.378 5.289 -49.887 1.00 88.88 484 ALA A O 1
ATOM 3470 N N . LEU A 1 485 ? 18.146 4.822 -47.828 1.00 91.19 485 LEU A N 1
ATOM 3471 C CA . LEU A 1 485 ? 17.053 5.502 -47.128 1.00 91.19 485 LEU A CA 1
ATOM 3472 C C . LEU A 1 485 ? 16.995 6.996 -47.450 1.00 91.19 485 LEU A C 1
ATOM 3474 O O . LEU A 1 485 ? 15.911 7.492 -47.720 1.00 91.19 485 LEU A O 1
ATOM 3478 N N . ARG A 1 486 ? 18.130 7.707 -47.507 1.00 92.06 486 ARG A N 1
ATOM 3479 C CA . ARG A 1 486 ? 18.150 9.130 -47.903 1.00 92.06 486 ARG A CA 1
ATOM 3480 C C . ARG A 1 486 ? 17.649 9.352 -49.328 1.00 92.06 486 ARG A C 1
ATOM 3482 O O . ARG A 1 486 ? 16.999 10.355 -49.592 1.00 92.06 486 ARG A O 1
ATOM 3489 N N . ARG A 1 487 ? 17.936 8.419 -50.242 1.00 92.31 487 ARG A N 1
ATOM 3490 C CA . ARG A 1 487 ? 17.442 8.480 -51.625 1.00 92.31 487 ARG A CA 1
ATOM 3491 C C . ARG A 1 487 ? 15.928 8.269 -51.696 1.00 92.31 487 ARG A C 1
ATOM 3493 O O . ARG A 1 487 ? 15.255 8.954 -52.455 1.00 92.31 487 ARG A O 1
ATOM 3500 N N . LEU A 1 488 ? 15.407 7.308 -50.935 1.00 91.81 488 LEU A N 1
ATOM 3501 C CA . LEU A 1 488 ? 13.998 6.906 -50.986 1.00 91.81 488 LEU A CA 1
ATOM 3502 C C . LEU A 1 488 ? 13.093 7.780 -50.106 1.00 91.81 488 LEU A C 1
ATOM 3504 O O . LEU A 1 488 ? 11.910 7.946 -50.397 1.00 91.81 488 LEU A O 1
ATOM 3508 N N . LEU A 1 489 ? 13.635 8.352 -49.036 1.00 91.88 489 LEU A N 1
ATOM 3509 C CA . LEU A 1 489 ? 12.935 9.173 -48.050 1.00 91.88 489 LEU A CA 1
ATOM 3510 C C . LEU A 1 489 ? 13.630 10.543 -47.933 1.00 91.88 489 LEU A C 1
ATOM 3512 O O . LEU A 1 489 ? 14.200 10.849 -46.886 1.00 91.88 489 LEU A O 1
ATOM 3516 N N . PRO A 1 490 ? 13.605 11.376 -48.992 1.00 89.00 490 PRO A N 1
ATOM 3517 C CA . PRO A 1 490 ? 14.369 12.628 -49.037 1.00 89.00 490 PRO A CA 1
ATOM 3518 C C . PRO A 1 490 ? 13.925 13.660 -47.991 1.00 89.00 490 PRO A C 1
ATOM 3520 O O . PRO A 1 490 ? 14.729 14.486 -47.577 1.00 89.00 490 PRO A O 1
ATOM 3523 N N . ASN A 1 491 ? 12.670 13.577 -47.537 1.00 89.56 491 ASN A N 1
ATOM 3524 C CA . ASN A 1 491 ? 12.087 14.476 -46.536 1.00 89.56 491 ASN A CA 1
ATOM 3525 C C . ASN A 1 491 ? 12.087 13.866 -45.123 1.00 89.56 491 ASN A C 1
ATOM 3527 O O . ASN A 1 491 ? 11.388 14.357 -44.244 1.00 89.56 491 ASN A O 1
ATOM 3531 N N . ALA A 1 492 ? 12.768 12.734 -44.913 1.00 91.62 492 ALA A N 1
ATOM 3532 C CA . ALA A 1 492 ? 12.863 12.123 -43.594 1.00 91.62 492 ALA A CA 1
ATOM 3533 C C . ALA A 1 492 ? 14.122 12.599 -42.867 1.00 91.62 492 ALA A C 1
ATOM 3535 O O . ALA A 1 492 ? 15.221 12.628 -43.432 1.00 91.62 492 ALA A O 1
ATOM 3536 N N . ARG A 1 493 ? 13.988 12.881 -41.572 1.00 94.12 493 ARG A N 1
ATOM 3537 C CA . ARG A 1 493 ? 15.122 13.174 -40.703 1.00 94.12 493 ARG A CA 1
ATOM 3538 C C . ARG A 1 493 ? 15.751 11.866 -40.238 1.00 94.12 493 ARG A C 1
ATOM 3540 O O . ARG A 1 493 ? 15.160 11.123 -39.460 1.00 94.12 493 ARG A O 1
ATOM 3547 N N . ILE A 1 494 ? 16.965 11.586 -40.713 1.00 94.31 494 ILE A N 1
ATOM 3548 C CA . ILE A 1 494 ? 17.673 10.332 -40.427 1.00 94.31 494 ILE A CA 1
ATOM 3549 C C . ILE A 1 494 ? 18.852 10.581 -39.485 1.00 94.31 494 ILE A C 1
ATOM 3551 O O . ILE A 1 494 ? 19.854 11.185 -39.876 1.00 94.31 494 ILE A O 1
ATOM 3555 N N . THR A 1 495 ? 18.757 10.041 -38.273 1.00 95.50 495 THR A N 1
ATOM 3556 C CA . THR A 1 495 ? 19.855 9.964 -37.298 1.00 95.50 495 THR A CA 1
ATOM 3557 C C . THR A 1 495 ? 20.523 8.593 -37.408 1.00 95.50 495 THR A C 1
ATOM 3559 O O . THR A 1 495 ? 19.835 7.579 -37.476 1.00 95.50 495 THR A O 1
ATOM 3562 N N . THR A 1 496 ? 21.855 8.525 -37.408 1.00 95.88 496 THR A N 1
ATOM 3563 C CA . THR A 1 496 ? 22.591 7.251 -37.469 1.00 95.88 496 THR A CA 1
ATOM 3564 C C . THR A 1 496 ? 23.368 7.010 -36.180 1.00 95.88 496 THR A C 1
ATOM 3566 O O . THR A 1 496 ? 24.171 7.852 -35.783 1.00 95.88 496 THR A O 1
ATOM 3569 N N . LEU A 1 497 ? 23.174 5.843 -35.561 1.00 95.56 497 LEU A N 1
ATOM 3570 C CA . LEU A 1 497 ? 24.001 5.343 -34.464 1.00 95.56 497 LEU A CA 1
ATOM 3571 C C . LEU A 1 497 ? 24.981 4.280 -34.988 1.00 95.56 497 LEU A C 1
ATOM 3573 O O . LEU A 1 497 ? 24.533 3.291 -35.580 1.00 95.56 497 LEU A O 1
ATOM 3577 N N . PRO A 1 498 ? 26.300 4.456 -34.776 1.00 95.56 498 PRO A N 1
ATOM 3578 C CA . PRO A 1 498 ? 27.308 3.529 -35.275 1.00 95.56 498 PRO A CA 1
ATOM 3579 C C . PRO A 1 498 ? 27.238 2.173 -34.561 1.00 95.56 498 PRO A C 1
ATOM 3581 O O . PRO A 1 498 ? 26.674 2.040 -33.470 1.00 95.56 498 PRO A O 1
ATOM 3584 N N . GLY A 1 499 ? 27.857 1.169 -35.177 1.00 94.56 499 GLY A N 1
ATOM 3585 C CA . GLY A 1 499 ? 27.991 -0.182 -34.634 1.00 94.56 499 GLY A CA 1
ATOM 3586 C C . GLY A 1 499 ? 29.349 -0.783 -34.987 1.00 94.56 499 GLY A C 1
ATOM 3587 O O . GLY A 1 499 ? 30.123 -0.190 -35.729 1.00 94.56 499 GLY A O 1
ATOM 3588 N N . VAL A 1 500 ? 29.659 -1.967 -34.460 1.00 94.75 500 VAL A N 1
ATOM 3589 C CA . VAL A 1 500 ? 30.919 -2.652 -34.793 1.00 94.75 500 VAL A CA 1
ATOM 3590 C C . VAL A 1 500 ? 30.805 -3.319 -36.166 1.00 94.75 500 VAL A C 1
ATOM 3592 O O . VAL A 1 500 ? 30.097 -4.309 -36.339 1.00 94.75 500 VAL A O 1
ATOM 3595 N N . SER A 1 501 ? 31.503 -2.786 -37.163 1.00 93.75 501 SER A N 1
ATOM 3596 C CA . SER A 1 501 ? 31.558 -3.350 -38.515 1.00 93.75 501 SER A CA 1
ATOM 3597 C C . SER A 1 501 ? 32.301 -4.692 -38.566 1.00 93.75 501 SER A C 1
ATOM 3599 O O . SER A 1 501 ? 33.182 -4.992 -37.755 1.00 93.75 501 SER A O 1
ATOM 3601 N N . SER A 1 502 ? 32.001 -5.492 -39.592 1.00 91.38 502 SER A N 1
ATOM 3602 C CA . SER A 1 502 ? 32.766 -6.706 -39.908 1.00 91.38 502 SER A CA 1
ATOM 3603 C C . SER A 1 502 ? 34.241 -6.405 -40.200 1.00 91.38 502 SER A C 1
ATOM 3605 O O . SER A 1 502 ? 35.104 -7.208 -39.854 1.00 91.38 502 SER A O 1
ATOM 3607 N N . ALA A 1 503 ? 34.539 -5.235 -40.773 1.00 91.69 503 ALA A N 1
ATOM 3608 C CA . ALA A 1 503 ? 35.893 -4.758 -41.032 1.00 91.69 503 ALA A CA 1
ATOM 3609 C C . ALA A 1 503 ? 36.701 -4.551 -39.743 1.00 91.69 503 ALA A C 1
ATOM 3611 O O . ALA A 1 503 ? 37.826 -5.038 -39.648 1.00 91.69 503 ALA A O 1
ATOM 3612 N N . GLN A 1 504 ? 36.122 -3.886 -38.737 1.00 93.81 504 GLN A N 1
ATOM 3613 C CA . GLN A 1 504 ? 36.758 -3.708 -37.425 1.00 93.81 504 GLN A CA 1
ATOM 3614 C C . GLN A 1 504 ? 37.052 -5.055 -36.763 1.00 93.81 504 GLN A C 1
ATOM 3616 O O . GLN A 1 504 ? 38.154 -5.275 -36.263 1.00 93.81 504 GLN A O 1
ATOM 3621 N N . LEU A 1 505 ? 36.088 -5.978 -36.810 1.00 92.19 505 LEU A N 1
ATOM 3622 C CA . LEU A 1 505 ? 36.253 -7.308 -36.231 1.00 92.19 505 LEU A CA 1
ATOM 3623 C C . LEU A 1 505 ? 37.329 -8.127 -36.962 1.00 92.19 505 LEU A C 1
ATOM 3625 O O . LEU A 1 505 ? 38.132 -8.801 -36.317 1.00 92.19 505 LEU A O 1
ATOM 3629 N N . ALA A 1 506 ? 37.370 -8.064 -38.295 1.00 92.88 506 ALA A N 1
ATOM 3630 C CA . ALA A 1 506 ? 38.392 -8.731 -39.096 1.00 92.88 506 ALA A CA 1
ATOM 3631 C C . ALA A 1 506 ? 39.789 -8.165 -38.806 1.00 92.88 506 ALA A C 1
ATOM 3633 O O . ALA A 1 506 ? 40.716 -8.932 -38.563 1.00 92.88 506 ALA A O 1
ATOM 3634 N N . ALA A 1 507 ? 39.926 -6.838 -38.761 1.00 94.75 507 ALA A N 1
ATOM 3635 C CA . ALA A 1 507 ? 41.173 -6.154 -38.431 1.00 94.75 507 ALA A CA 1
ATOM 3636 C C . ALA A 1 507 ? 41.706 -6.578 -37.051 1.00 94.75 507 ALA A C 1
ATOM 3638 O O . ALA A 1 507 ? 42.861 -6.991 -36.933 1.00 94.75 507 ALA A O 1
ATOM 3639 N N . ALA A 1 508 ? 40.836 -6.581 -36.033 1.00 93.69 508 ALA A N 1
ATOM 3640 C CA . ALA A 1 508 ? 41.179 -7.016 -34.682 1.00 93.69 508 ALA A CA 1
ATOM 3641 C C . ALA A 1 508 ? 41.645 -8.481 -34.642 1.00 93.69 508 ALA A C 1
ATOM 3643 O O . ALA A 1 508 ? 42.656 -8.789 -34.016 1.00 93.69 508 ALA A O 1
ATOM 3644 N N . ARG A 1 509 ? 40.957 -9.384 -35.355 1.00 93.69 509 ARG A N 1
ATOM 3645 C CA . ARG A 1 509 ? 41.338 -10.807 -35.435 1.00 93.69 509 ARG A CA 1
ATOM 3646 C C . ARG A 1 509 ? 42.634 -11.050 -36.205 1.00 93.69 509 ARG A C 1
ATOM 3648 O O . ARG A 1 509 ? 43.347 -11.994 -35.893 1.00 93.69 509 ARG A O 1
ATOM 3655 N N . LEU A 1 510 ? 42.931 -10.214 -37.197 1.00 95.38 510 LEU A N 1
ATOM 3656 C CA . LEU A 1 510 ? 44.179 -10.262 -37.959 1.00 95.38 510 LEU A CA 1
ATOM 3657 C C . LEU A 1 510 ? 45.347 -9.585 -37.226 1.00 95.38 510 LEU A C 1
ATOM 3659 O O . LEU A 1 510 ? 46.473 -9.656 -37.711 1.00 95.38 510 LEU A O 1
ATOM 3663 N N . GLY A 1 511 ? 45.097 -8.905 -36.099 1.00 95.19 511 GLY A N 1
ATOM 3664 C CA . GLY A 1 511 ? 46.108 -8.117 -35.393 1.00 95.19 511 GLY A CA 1
ATOM 3665 C C . GLY A 1 511 ? 46.604 -6.912 -36.198 1.00 95.19 511 GLY A C 1
ATOM 3666 O O . GLY A 1 511 ? 47.742 -6.488 -36.022 1.00 95.19 511 GLY A O 1
ATOM 3667 N N . ARG A 1 512 ? 45.779 -6.378 -37.110 1.00 96.00 512 ARG A N 1
ATOM 3668 C CA . ARG A 1 512 ? 46.156 -5.280 -38.012 1.00 96.00 512 ARG A CA 1
ATOM 3669 C C . ARG A 1 512 ? 45.313 -4.031 -37.762 1.00 96.00 512 ARG A C 1
ATOM 3671 O O . ARG A 1 512 ? 44.101 -4.156 -37.580 1.00 96.00 512 ARG A O 1
ATOM 3678 N N . PRO A 1 513 ? 45.892 -2.820 -37.816 1.00 94.12 513 PRO A N 1
ATOM 3679 C CA . PRO A 1 513 ? 45.108 -1.594 -37.803 1.00 94.12 513 PRO A CA 1
ATOM 3680 C C . PRO A 1 513 ? 44.166 -1.530 -39.010 1.00 94.12 513 PRO A C 1
ATOM 3682 O O . PRO A 1 513 ? 44.577 -1.661 -40.160 1.00 94.12 513 PRO A O 1
ATOM 3685 N N . TRP A 1 514 ? 42.882 -1.278 -38.761 1.00 92.56 514 TRP A N 1
ATOM 3686 C CA . TRP A 1 514 ? 41.855 -1.195 -39.806 1.00 92.56 514 TRP A CA 1
ATOM 3687 C C . TRP A 1 514 ? 42.111 -0.138 -40.894 1.00 92.56 514 TRP A C 1
ATOM 3689 O O . TRP A 1 514 ? 41.653 -0.322 -42.017 1.00 92.56 514 TRP A O 1
ATOM 3699 N N . HIS A 1 515 ? 42.869 0.928 -40.606 1.00 90.75 515 HIS A N 1
ATOM 3700 C CA . HIS A 1 515 ? 43.215 1.960 -41.591 1.00 90.75 515 HIS A CA 1
ATOM 3701 C C . HIS A 1 515 ? 44.243 1.486 -42.635 1.00 90.75 515 HIS A C 1
ATOM 3703 O O . HIS A 1 515 ? 44.439 2.158 -43.643 1.00 90.75 515 HIS A O 1
ATOM 3709 N N . GLU A 1 516 ? 44.889 0.334 -42.422 1.00 93.25 516 GLU A N 1
ATOM 3710 C CA . GLU A 1 516 ? 45.774 -0.297 -43.411 1.00 93.25 516 GLU A CA 1
ATOM 3711 C C . GLU A 1 516 ? 45.032 -1.223 -44.383 1.00 93.25 516 GLU A C 1
ATOM 3713 O O . GLU A 1 516 ? 45.616 -1.722 -45.352 1.00 93.25 516 GLU A O 1
ATOM 3718 N N . LEU A 1 517 ? 43.761 -1.522 -44.108 1.00 90.50 517 LEU A N 1
ATOM 3719 C CA . LEU A 1 517 ? 42.963 -2.403 -44.946 1.00 90.50 517 LEU A CA 1
ATOM 3720 C C . LEU A 1 517 ? 42.380 -1.622 -46.127 1.00 90.50 517 LEU A C 1
ATOM 3722 O O . LEU A 1 517 ? 42.000 -0.459 -46.014 1.00 90.50 517 LEU A O 1
ATOM 3726 N N . ARG A 1 518 ? 42.275 -2.293 -47.275 1.00 92.12 518 ARG A N 1
ATOM 3727 C CA . ARG A 1 518 ? 41.536 -1.787 -48.435 1.00 92.12 518 ARG A CA 1
ATOM 3728 C C . ARG A 1 518 ? 40.161 -2.438 -48.450 1.00 92.12 518 ARG A C 1
ATOM 3730 O O . ARG A 1 518 ? 40.067 -3.663 -48.415 1.00 92.12 518 ARG A O 1
ATOM 3737 N N . PHE A 1 519 ? 39.113 -1.625 -48.507 1.00 90.38 519 PHE A N 1
ATOM 3738 C CA . PHE A 1 519 ? 37.731 -2.093 -48.478 1.00 90.38 519 PHE A CA 1
ATOM 3739 C C . PHE A 1 519 ? 37.094 -1.985 -49.863 1.00 90.38 519 PHE A C 1
ATOM 3741 O O . PHE A 1 519 ? 37.204 -0.954 -50.522 1.00 90.38 519 PHE A O 1
ATOM 3748 N N . ALA A 1 520 ? 36.402 -3.040 -50.282 1.00 89.19 520 ALA A N 1
ATOM 3749 C CA . ALA A 1 520 ? 35.587 -3.067 -51.489 1.00 89.19 520 ALA A CA 1
ATOM 3750 C C . ALA A 1 520 ? 34.241 -3.725 -51.162 1.00 89.19 520 ALA A C 1
ATOM 3752 O O . ALA A 1 520 ? 34.186 -4.630 -50.329 1.00 89.19 520 ALA A O 1
ATOM 3753 N N . SER A 1 521 ? 33.171 -3.269 -51.814 1.00 85.00 521 SER A N 1
ATOM 3754 C CA . SER A 1 521 ? 31.855 -3.907 -51.740 1.00 85.00 521 SER A CA 1
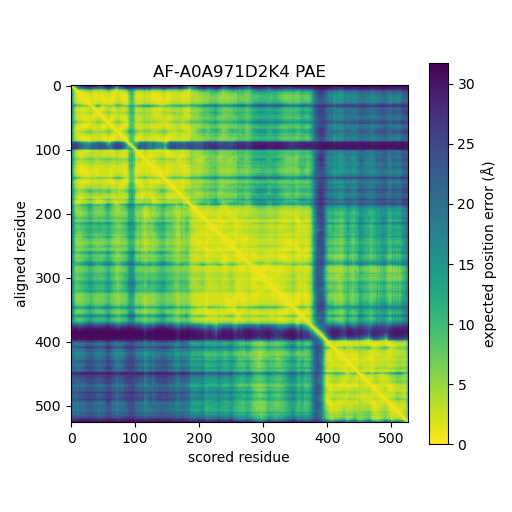ATOM 3755 C C . SER A 1 521 ? 31.628 -4.744 -52.993 1.00 85.00 521 SER A C 1
ATOM 3757 O O . SER A 1 521 ? 31.794 -4.246 -54.107 1.00 85.00 521 SER A O 1
ATOM 3759 N N . ALA A 1 522 ? 31.261 -6.009 -52.805 1.00 83.56 522 ALA A N 1
ATOM 3760 C CA . ALA A 1 522 ? 30.868 -6.921 -53.868 1.00 83.56 522 ALA A CA 1
ATOM 3761 C C . ALA A 1 522 ? 29.407 -7.320 -53.643 1.00 83.56 522 ALA A C 1
ATOM 3763 O O . ALA A 1 522 ? 29.042 -7.740 -52.546 1.00 83.56 522 ALA A O 1
ATOM 3764 N N . HIS A 1 523 ? 28.581 -7.179 -54.677 1.00 75.69 523 HIS A N 1
ATOM 3765 C CA . HIS A 1 523 ? 27.187 -7.608 -54.641 1.00 75.69 523 HIS A CA 1
ATOM 3766 C C . HIS A 1 523 ? 27.114 -9.010 -55.240 1.00 75.69 523 HIS A C 1
ATOM 3768 O O . HIS A 1 523 ? 27.585 -9.225 -56.358 1.00 75.69 523 HIS A O 1
ATOM 3774 N N . GLY A 1 524 ? 26.563 -9.963 -54.488 1.00 67.94 524 GLY A N 1
ATOM 3775 C CA . GLY A 1 524 ? 26.219 -11.267 -55.043 1.00 67.94 524 GLY A CA 1
ATOM 3776 C C . GLY A 1 524 ? 25.071 -11.101 -56.034 1.00 67.94 524 GLY A C 1
ATOM 3777 O O . GLY A 1 524 ? 24.078 -10.454 -55.710 1.00 67.94 524 GLY A O 1
ATOM 3778 N N . LEU A 1 525 ? 25.228 -11.643 -57.239 1.00 54.47 525 LEU A N 1
ATOM 3779 C CA . LEU A 1 525 ? 24.096 -11.941 -58.109 1.00 54.47 525 LEU A CA 1
ATOM 3780 C C . LEU A 1 525 ? 23.532 -13.270 -57.597 1.00 54.47 525 LEU A C 1
ATOM 3782 O O . LEU A 1 525 ? 24.182 -14.299 -57.781 1.00 54.47 525 LEU A O 1
ATOM 3786 N N . GLU A 1 526 ? 22.410 -13.228 -56.883 1.00 46.22 526 GLU A N 1
ATOM 3787 C CA . GLU A 1 526 ? 21.558 -14.415 -56.722 1.00 46.22 526 GLU A CA 1
ATOM 3788 C C . GLU A 1 526 ? 20.596 -14.520 -57.902 1.00 46.22 526 GLU A C 1
ATOM 3790 O O . GLU A 1 526 ? 20.007 -13.474 -58.274 1.00 46.22 526 GLU A O 1
#